Protein 7BRC (pdb70)

Radius of gyration: 29.26 Å; Cα contacts (8 Å, |Δi|>4): 1160; chains: 1; bounding box: 47×61×93 Å

B-factor: mean 34.01, std 9.2, range [18.18, 81.48]

Secondary structure (DSSP, 8-state):
--TTHHHHHHHHHHEE--TT----SSSGGGSTTEEE-TTS-EEEEE--S---E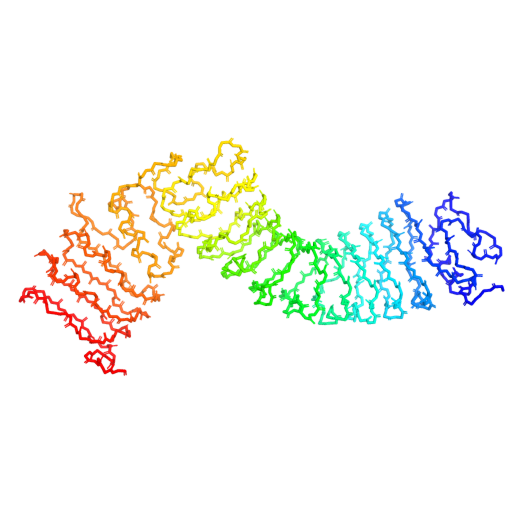E---TTGGG-TT--EEE--SSEEEEEPPP-TT-TT--EEE--SSEEEE--TTTTTT-TT--EEE--S--PPPBPPPGGGGG-TT--EEE-TTS-B-S---S--STTT-TT--EEE-TTS--EEPPPGGGTT----EEE--S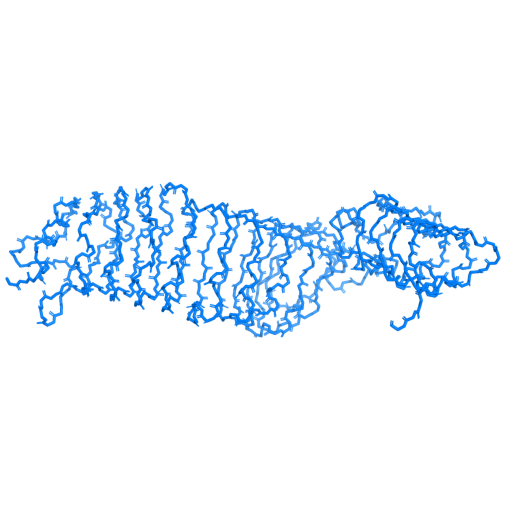SEEEE--GGGGG-TT-SEEE--SSEEEE-----TT-TT--EEE--SSEEEEEPPHHHHT-TT--EEE--SSEEEESPP---TTSEEE--TTSSEES-SSTTPPPPHHHHHHHHHHHHTT--HHHHHH--SS-TTTT-TTEEEETTEEEEEE-TTS--EE---GGGGG-TT--EEE--SSEEEEPPPGGGGG-TT--EEE--SSEE-BPPP---TT-EEE-TT-TTBT----

Nearest PDB structures (foldseek):
  7brc-assembly1_A  TM=1.002E+00  e=2.894E-73  Arabidopsis thaliana
  4hq1-assembly1_A  TM=9.918E-01  e=4.119E-46  Arabidopsis thaliana
  5xjo-assembly2_B  TM=6.820E-01  e=2.642E-16  Arabidopsis thaliana
  5iyx-assembly1_A  TM=4.604E-01  e=1.275E-14  Arabidopsis thaliana
  5xjx-assembly1_A  TM=3.377E-01  e=5.355E-17  Arabidopsis thaliana

Foldseek 3Di:
DDPCLVVVVVQVVFKPDDDPWACPDSQNCPTPQWHADPRSQTAEHAQEQPQIEGERDQCVLVSLNHAYYHNANHAYEEADHDNLSNQNHAEAHHAHYAYAAYDLLPLHNNQNHAEHAHEDYNYDEEEDHPNVLNPQNYAYYAHANVQYEEEDDQRQACVRHVRHAADHHHAHAHEEEDHLSLAQHQHAHAHHAHYEYEEEPQSQLRNQNHAEYAPAHYAYEFEDHQNLSNLNHAYAHHHAYAYEEAHDVSVLPRPNYAEYADFQYLYEFAAADHDPNHHYHYDPPRYAYQHPDHPDGADVVRVLVSLQCVQLRGDSLQSVQNHYRQNCPRRPQWHDDVRQTATRACAQVQTEGEGDLSVLVSLNYAEYHHDDYAYEEEDDLSVLNNVNHQEYAHHQYQYADEHHDHPPRHHYHHHNRVHHNPHDD

GO terms:
  GO:0005886 plasma membrane (C, HDA)
  GO:0009505 plant-type cell wall (C, HDA)
  GO:0009506 plasmodesma (C, HDA)
  GO:0009555 pollen development (P, IMP)
  GO:0005515 protein binding (F, IPI)

Organism: Arabidopsis thaliana (NCBI:txid3702)

Sequence (425 aa):
TGLDDSTMQSLKSSLNLTSDVDWSNPNPCKWQSVQCDGSNRVTKIQLKQKGIRGTLPTNLQSLSELVILELFLNRISGPIPDLSGLSRLQTLNLHDNLFTSVPKNLFSGMSSLQEMYLENNPFDPWVIPDTVKEATSLQNLTLSNCSIIGKIPDFFGSQSLPSLTNLKLSQNGLEGELPMSFAGTSIQSLFLNGQKLNGSISVLGNMTSLVEVSLQGNQFSGPIPDLSGLVSLRVFNVRENQLTGVVPQSLVSLSSLTTVNLTNNYLQGPTPLFGKSVGVDIVNNMNSFCTNVAGEACDPRVDTLVSVAESFGYPVKLAESWKGNNPCVNWVGITCSGGNITVVNMRKQDLSGTISPSLAKLTSLETINLADNKLSGHIPDELTTLSKLRLLDVSNNDFYGIPPKFRDTVTLVTEGNANMGKNGP

Solvent-accessible surface area: 18025 Å² total; per-residue (Å²): 117,26,147,2,28,86,12,0,77,36,1,75,97,28,6,104,45,43,120,86,13,83,5,85,55,125,20,1,25,141,5,87,52,5,99,26,52,87,87,50,37,2,17,75,0,53,3,89,119,69,38,1,140,17,55,9,14,116,56,0,50,61,0,36,39,0,33,29,1,26,1,29,73,1,86,0,41,16,77,4,12,54,4,37,32,0,40,110,0,80,11,1,18,1,34,36,2,52,0,57,34,17,17,198,52,3,1,22,26,0,63,33,0,61,48,0,40,0,30,59,4,72,7,87,90,22,83,2,21,80,39,0,83,71,0,62,32,0,77,34,0,11,0,14,68,0,43,0,80,24,128,9,15,72,56,1,13,58,191,28,5,84,47,5,31,36,0,67,0,11,107,18,14,0,86,12,114,14,10,157,29,0,44,55,8,59,1,74,11,0,50,0,34,36,19,108,0,59,20,63,0,65,22,0,17,86,0,69,35,0,25,51,1,9,0,54,24,14,83,0,37,14,54,7,22,94,0,69,33,0,109,50,0,113,36,0,20,0,60,58,11,66,0,0,0,58,10,26,121,26,0,24,73,19,120,32,7,64,42,0,28,0,3,58,6,54,0,2,3,45,10,13,116,14,42,214,106,21,42,72,29,32,75,89,112,85,8,4,19,7,25,66,88,49,46,74,80,11,37,100,68,4,69,11,0,10,34,4,0,96,33,12,49,22,27,34,85,3,0,78,25,6,91,31,56,67,0,41,88,136,7,70,27,19,71,34,70,80,44,72,5,8,35,1,74,5,116,139,62,102,4,62,31,60,6,8,71,22,2,12,143,9,95,17,0,72,33,0,26,1,2,40,14,131,0,31,13,96,6,12,98,83,0,40,103,1,76,88,0,122,59,0,23,0,7,69,12,68,0,99,0,99,40,11,155,31,87,140,72,18,77,59,44,30,116,46,9,89,52,38,38,126,88,64,191

Structure (mmCIF, N/CA/C/O backbone):
data_7BRC
#
_entry.id   7BRC
#
_cell.length_a   49.340
_cell.length_b   115.610
_cell.length_c   57.860
_cell.angle_alpha   90.000
_cell.angle_beta   92.349
_cell.angle_gamma   90.000
#
_symmetry.space_group_name_H-M   'P 1 21 1'
#
loop_
_entity.id
_entity.type
_entity.pdbx_description
1 polymer 'Receptor-like kinase TMK3'
2 branched 2-acetamido-2-deoxy-beta-D-glucopyranose-(1-4)-2-acetamido-2-deoxy-beta-D-glucopyranose
3 non-polymer 2-acetamido-2-deoxy-beta-D-glucopyranose
4 water water
#
loop_
_atom_site.group_PDB
_atom_site.id
_atom_site.type_symbol
_atom_site.label_atom_id
_atom_site.label_alt_id
_atom_site.label_comp_id
_atom_site.label_asym_id
_atom_site.label_entity_id
_atom_site.label_seq_id
_atom_site.pdbx_PDB_ins_code
_atom_site.Cartn_x
_atom_site.Cartn_y
_atom_site.Cartn_z
_atom_site.occupancy
_atom_site.B_iso_or_equiv
_atom_site.auth_seq_id
_atom_site.auth_comp_id
_atom_site.auth_asym_id
_atom_site.auth_atom_id
_atom_site.pdbx_PDB_model_num
ATOM 1 N N . THR A 1 2 ? -16.98386 72.27100 -48.61620 1.000 58.05712 26 THR A N 1
ATOM 2 C CA . THR A 1 2 ? -15.53106 72.43696 -48.65396 1.000 60.28182 26 THR A CA 1
ATOM 3 C C . THR A 1 2 ? -14.81989 71.86072 -47.41365 1.000 56.28508 26 THR A C 1
ATOM 4 O O . THR A 1 2 ? -13.58589 71.90140 -47.34782 1.000 54.42125 26 THR A O 1
ATOM 8 N N . GLY A 1 3 ? -15.57894 71.31562 -46.45090 1.000 45.50628 27 GLY A N 1
ATOM 9 C CA . GLY A 1 3 ? -14.97305 70.70463 -45.27643 1.000 37.04969 27 GLY A CA 1
ATOM 10 C C . GLY A 1 3 ? -15.89487 69.89029 -44.37961 1.000 37.27418 27 GLY A C 1
ATOM 11 O O . GLY A 1 3 ? -17.04033 70.27911 -44.12837 1.000 34.63497 27 GLY A O 1
ATOM 12 N N . LEU A 1 4 ? -15.39196 68.76608 -43.85643 1.000 34.85287 28 LEU A N 1
ATOM 13 C CA . LEU A 1 4 ? -16.20680 67.91314 -42.99146 1.000 34.17056 28 LEU A CA 1
ATOM 14 C C . LEU A 1 4 ? -16.52393 68.55088 -41.64559 1.000 31.53028 28 LEU A C 1
ATOM 15 O O . LEU A 1 4 ? -17.46005 68.10149 -40.97734 1.000 32.54120 28 LEU A O 1
ATOM 20 N N . ASP A 1 5 ? -15.76571 69.56629 -41.22332 1.000 28.67746 29 ASP A N 1
ATOM 21 C CA . ASP A 1 5 ? -15.99520 70.22181 -39.94212 1.000 29.00653 29 ASP A CA 1
ATOM 22 C C . ASP A 1 5 ? -16.83037 71.48509 -40.05912 1.000 28.72556 29 ASP A C 1
ATOM 23 O O . ASP A 1 5 ? -17.18460 72.06482 -39.02387 1.000 26.00938 29 ASP A O 1
ATOM 28 N N . ASP A 1 6 ? -17.13263 71.92764 -41.28625 1.000 26.74790 30 ASP A N 1
ATOM 29 C CA . ASP A 1 6 ? -17.83570 73.19058 -41.49514 1.000 27.73393 30 ASP A CA 1
ATOM 30 C C . ASP A 1 6 ? -19.10723 73.27081 -40.65609 1.000 28.93087 30 ASP A C 1
ATOM 31 O O . ASP A 1 6 ? -19.38091 74.29294 -40.01028 1.000 24.23243 30 ASP A O 1
ATOM 36 N N . SER A 1 7 ? -19.90534 72.19781 -40.65934 1.000 26.66538 31 SER A N 1
ATOM 37 C CA . SER A 1 7 ? -21.20966 72.27972 -40.00831 1.000 26.67282 31 SER A CA 1
ATOM 38 C C . SER A 1 7 ? -21.07641 72.34948 -38.49046 1.000 25.09294 31 SER A C 1
ATOM 39 O O . SER A 1 7 ? -21.87734 73.02435 -37.83562 1.000 24.35535 31 SER A O 1
ATOM 42 N N . THR A 1 8 ? -20.08428 71.66375 -37.91205 1.000 23.61121 32 THR A N 1
ATOM 43 C CA . THR A 1 8 ? -19.85536 71.77593 -36.47263 1.000 25.35601 32 THR A CA 1
ATOM 44 C C . THR A 1 8 ? -19.30966 73.15977 -36.10529 1.000 24.15437 32 THR A C 1
ATOM 45 O O . THR A 1 8 ? -19.66604 73.72000 -35.06173 1.000 22.90732 32 THR A O 1
ATOM 49 N N . MET A 1 9 ? -18.46614 73.73493 -36.97072 1.000 23.04744 33 MET A N 1
ATOM 50 C CA . MET A 1 9 ? -17.94316 75.08144 -36.74150 1.000 24.91949 33 MET A CA 1
ATOM 51 C C . MET A 1 9 ? -19.05217 76.13745 -36.76435 1.000 25.67012 33 MET A C 1
ATOM 52 O O . MET A 1 9 ? -18.99169 77.12456 -36.01668 1.000 25.44351 33 MET A O 1
ATOM 57 N N . GLN A 1 10 ? -20.07584 75.95630 -37.60885 1.000 22.93205 34 GLN A N 1
ATOM 58 C CA . GLN A 1 10 ? -21.23587 76.84417 -37.52605 1.000 25.13410 34 GLN A CA 1
ATOM 59 C C . GLN A 1 10 ? -21.91868 76.74470 -36.16435 1.000 22.10607 34 GLN A C 1
ATOM 60 O O . GLN A 1 10 ? -22.40250 77.74967 -35.63497 1.000 25.64284 34 GLN A O 1
ATOM 66 N N . SER A 1 11 ? -22.00883 75.53270 -35.60772 1.000 22.47744 35 SER A N 1
ATOM 67 C CA . SER A 1 11 ? -22.59285 75.34124 -34.27929 1.000 24.73280 35 SER A CA 1
ATOM 68 C C . SER A 1 11 ? -21.81638 76.12117 -33.22169 1.000 26.12383 35 SER A C 1
ATOM 69 O O . SER A 1 11 ? -22.40747 76.73499 -32.32442 1.000 24.57901 35 SER A O 1
ATOM 72 N N . LEU A 1 12 ? -20.48475 76.08434 -33.31102 1.000 22.76281 36 LEU A N 1
ATOM 73 C CA . LEU A 1 12 ? -19.63060 76.86249 -32.42420 1.000 21.61920 36 LEU A CA 1
ATOM 74 C C . LEU A 1 12 ? -19.83139 78.36142 -32.62049 1.000 25.44620 36 LEU A C 1
ATOM 75 O O . LEU A 1 12 ? -19.93847 79.11484 -31.64601 1.000 24.98478 36 LEU A O 1
ATOM 80 N N . LYS A 1 13 ? -19.85667 78.82489 -33.88003 1.000 22.83201 37 LYS A N 1
ATOM 81 C CA . LYS A 1 13 ? -20.05314 80.24955 -34.11233 1.000 22.25303 37 LYS A CA 1
ATOM 82 C C . LYS A 1 13 ? -21.39814 80.72338 -33.56874 1.000 26.22147 37 LYS A C 1
ATOM 83 O O . LYS A 1 13 ? -21.49916 81.84248 -33.05458 1.000 26.59819 37 LYS A O 1
ATOM 89 N N . SER A 1 14 ? -22.43046 79.88101 -33.64461 1.000 24.97877 38 SER A N 1
ATOM 90 C CA . SER A 1 14 ? -23.73802 80.26967 -33.12105 1.000 28.24516 38 SER A CA 1
ATOM 91 C C . SER A 1 14 ? -23.75304 80.27397 -31.59826 1.000 29.34474 38 SER A C 1
ATOM 92 O O . SER A 1 14 ? -24.45000 81.08903 -30.98520 1.000 31.40350 38 SER A O 1
ATOM 95 N N . SER A 1 15 ? -23.02232 79.35935 -30.96152 1.000 26.94619 39 SER A N 1
ATOM 96 C CA . SER A 1 15 ? -23.14448 79.26773 -29.50913 1.000 30.19189 39 SER A CA 1
ATOM 97 C C . SER A 1 15 ? -22.24790 80.26088 -28.76727 1.000 29.05443 39 SER A C 1
ATOM 98 O O . SER A 1 15 ? -22.48262 80.50168 -27.58043 1.000 31.55797 39 SER A O 1
ATOM 101 N N . LEU A 1 16 ? -21.26873 80.87289 -29.43401 1.000 29.47023 40 LEU A N 1
ATOM 102 C CA . LEU A 1 16 ? -20.40114 81.88541 -28.83064 1.000 32.49798 40 LEU A CA 1
ATOM 103 C C . LEU A 1 16 ? -20.82098 83.28895 -29.25266 1.000 31.23216 40 LEU A C 1
ATOM 104 O O . LEU A 1 16 ? -21.10356 83.53000 -30.42488 1.000 34.49789 40 LEU A O 1
ATOM 109 N N . ASN A 1 17 ? -20.83182 84.22231 -28.29721 1.000 32.30745 41 ASN A N 1
ATOM 110 C CA . ASN A 1 17 ? -21.06545 85.63508 -28.60440 1.000 34.24108 41 ASN A CA 1
ATOM 111 C C . ASN A 1 17 ? -19.71593 86.25119 -28.92964 1.000 35.67708 41 ASN A C 1
ATOM 112 O O . ASN A 1 17 ? -19.02388 86.78653 -28.05981 1.000 34.29333 41 ASN A O 1
ATOM 117 N N . LEU A 1 18 ? -19.32197 86.13851 -30.19175 1.000 33.01874 42 LEU A N 1
ATOM 118 C CA . LEU A 1 18 ? -17.96703 86.49785 -30.55682 1.000 34.70745 42 LEU A CA 1
ATOM 119 C C . LEU A 1 18 ? -17.74499 87.96689 -30.26109 1.000 39.56108 42 LEU A C 1
ATOM 120 O O . LEU A 1 18 ? -18.60791 88.80672 -30.53323 1.000 35.94313 42 LEU A O 1
ATOM 125 N N . THR A 1 19 ? -16.58661 88.29853 -29.69506 1.000 38.64396 43 THR A N 1
ATOM 126 C CA . THR A 1 19 ? -16.33539 89.71755 -29.71099 1.000 36.84777 43 THR A CA 1
ATOM 127 C C . THR A 1 19 ? -16.12451 90.19927 -31.10159 1.000 41.66816 43 THR A C 1
ATOM 128 O O . THR A 1 19 ? -16.05033 89.45873 -32.08481 1.000 40.28643 43 THR A O 1
ATOM 132 N N . SER A 1 20 ? -15.95277 91.48466 -31.14387 1.000 41.15287 44 SER A N 1
ATOM 133 C CA . SER A 1 20 ? -16.23058 92.04320 -32.46009 1.000 39.09687 44 SER A CA 1
ATOM 134 C C . SER A 1 20 ? -14.94211 92.04606 -33.31557 1.000 43.76778 44 SER A C 1
ATOM 135 O O . SER A 1 20 ? -15.03490 92.10581 -34.54914 1.000 39.01096 44 SER A O 1
ATOM 138 N N . ASP A 1 21 ? -13.78153 92.03256 -32.70837 1.000 40.78435 45 ASP A N 1
ATOM 139 C CA . ASP A 1 21 ? -12.53223 91.86353 -33.48541 1.000 39.29349 45 ASP A CA 1
ATOM 140 C C . ASP A 1 21 ? -12.19006 90.39816 -33.87340 1.000 38.72735 45 ASP A C 1
ATOM 141 O O . ASP A 1 21 ? -11.04597 90.10763 -34.24116 1.000 40.87273 45 ASP A O 1
ATOM 146 N N . VAL A 1 22 ? -13.16721 89.47559 -33.83812 1.000 38.83109 46 VAL A N 1
ATOM 147 C CA . VAL A 1 22 ? -12.96218 88.08183 -34.26357 1.000 36.59205 46 VAL A CA 1
ATOM 148 C C . VAL A 1 22 ? -13.82245 87.86704 -35.50821 1.000 38.37873 46 VAL A C 1
ATOM 149 O O . VAL A 1 22 ? -15.06120 87.83975 -35.42883 1.000 37.00539 46 VAL A O 1
ATOM 153 N N . ASP A 1 23 ? -13.17942 87.75638 -36.66254 1.000 33.09322 47 ASP A N 1
ATOM 154 C CA . ASP A 1 23 ? -13.88361 87.70946 -37.93791 1.000 37.52477 47 ASP A CA 1
ATOM 155 C C . ASP A 1 23 ? -14.15447 86.25731 -38.30592 1.000 32.24286 47 ASP A C 1
ATOM 156 O O . ASP A 1 23 ? -13.27670 85.57000 -38.82653 1.000 29.31785 47 ASP A O 1
ATOM 161 N N . TRP A 1 24 ? -15.38229 85.79610 -38.06239 1.000 31.32597 48 TRP A N 1
ATOM 162 C CA . TRP A 1 24 ? -15.81839 84.45816 -38.45280 1.000 30.36574 48 TRP A CA 1
ATOM 163 C C . TRP A 1 24 ? -16.89745 84.53557 -39.53955 1.000 33.32183 48 TRP A C 1
ATOM 164 O O . TRP A 1 24 ? -17.85252 83.75345 -39.56189 1.000 30.46004 48 TRP A O 1
ATOM 175 N N . SER A 1 25 ? -16.75221 85.48375 -40.46734 1.000 31.43613 49 SER A N 1
ATOM 176 C CA . SER A 1 25 ? -17.79472 85.75080 -41.45130 1.000 33.07464 49 SER A CA 1
ATOM 177 C C . SER A 1 25 ? -17.60689 84.99114 -42.75740 1.000 31.97922 49 SER A C 1
ATOM 178 O O . SER A 1 25 ? -18.55986 84.88887 -43.53276 1.000 33.92285 49 SER A O 1
ATOM 181 N N . ASN A 1 26 ? -16.41404 84.46459 -43.02459 1.000 33.04176 50 ASN A N 1
ATOM 182 C CA . ASN A 1 26 ? -16.17182 83.77292 -44.27960 1.000 28.27501 50 ASN A CA 1
ATOM 183 C C . ASN A 1 26 ? -17.10086 82.56790 -44.41857 1.000 32.80886 50 ASN A C 1
ATOM 184 O O . ASN A 1 26 ? -17.41585 81.90237 -43.42872 1.000 30.22114 50 ASN A O 1
ATOM 189 N N . PRO A 1 27 ? -17.56596 82.27084 -45.63918 1.000 37.20228 51 PRO A N 1
ATOM 190 C CA . PRO A 1 27 ? -18.33418 81.02616 -45.84826 1.000 36.26601 51 PRO A CA 1
ATOM 191 C C . PRO A 1 27 ? -17.54606 79.75937 -45.53270 1.000 34.70127 51 PRO A C 1
ATOM 192 O O . PRO A 1 27 ? -18.16117 78.72442 -45.24445 1.000 34.58264 51 PRO A O 1
ATOM 196 N N . ASN A 1 28 ? -16.20987 79.81462 -45.57248 1.000 35.33260 52 ASN A N 1
ATOM 197 C CA . ASN A 1 28 ? -15.33618 78.68544 -45.27908 1.000 34.98038 52 ASN A CA 1
ATOM 198 C C . ASN A 1 28 ? -14.75499 78.84262 -43.87433 1.000 32.50051 52 ASN A C 1
ATOM 199 O O . ASN A 1 28 ? -13.86872 79.68815 -43.67095 1.000 31.34625 52 ASN A O 1
ATOM 204 N N . PRO A 1 29 ? -15.20077 78.06029 -42.88780 1.000 33.86752 53 PRO A N 1
ATOM 205 C CA . PRO A 1 29 ? -14.64724 78.20042 -41.52682 1.000 32.06290 53 PRO A CA 1
ATOM 206 C C . PRO A 1 29 ? -13.14216 78.00380 -41.45054 1.000 32.51249 53 PRO A C 1
ATOM 207 O O . PRO A 1 29 ? -12.51327 78.52370 -40.52338 1.000 32.17957 53 PRO A O 1
ATOM 211 N N . CYS A 1 30 ? -12.53157 77.29771 -42.40402 1.000 33.97913 54 CYS A N 1
ATOM 212 C CA . CYS A 1 30 ? -11.07813 77.17779 -42.39080 1.000 35.91704 54 CYS A CA 1
ATOM 213 C C . CYS A 1 30 ? -10.36936 78.50869 -42.61871 1.000 36.98960 54 CYS A C 1
ATOM 214 O O . CYS A 1 30 ? -9.15850 78.59080 -42.39131 1.000 37.61918 54 CYS A O 1
ATOM 217 N N . LYS A 1 31 ? -11.08449 79.54674 -43.04816 1.000 34.73745 55 LYS A N 1
ATOM 218 C CA . LYS A 1 31 ? -10.51564 80.87811 -43.19716 1.000 33.73121 55 LYS A CA 1
ATOM 219 C C . LYS A 1 31 ? -10.87780 81.79387 -42.03686 1.000 32.64752 55 LYS A C 1
ATOM 220 O O . LYS A 1 31 ? -10.56670 82.98568 -42.07719 1.000 31.79579 55 LYS A O 1
ATOM 226 N N . TRP A 1 32 ? -11.52780 81.26477 -41.00475 1.000 31.03835 56 TRP A N 1
ATOM 227 C CA . TRP A 1 32 ? -11.92236 82.09193 -39.87600 1.000 26.17490 56 TRP A CA 1
ATOM 228 C C . TRP A 1 32 ? -10.70962 82.52776 -39.06994 1.000 30.43453 56 TRP A C 1
ATOM 229 O O . TRP A 1 32 ? -9.69979 81.82680 -38.98921 1.000 28.02696 56 TRP A O 1
ATOM 240 N N . GLN A 1 33 ? -10.82646 83.70447 -38.46490 1.000 29.74016 57 GLN A N 1
ATOM 241 C CA . GLN A 1 33 ? -9.75702 84.23921 -37.64104 1.000 30.56023 57 GLN A CA 1
ATOM 242 C C . GLN A 1 33 ? -9.52626 83.34751 -36.42301 1.000 30.85613 57 GLN A C 1
ATOM 243 O O . GLN A 1 33 ? -10.47863 82.94192 -35.75049 1.000 29.88385 57 GLN A O 1
ATOM 249 N N . SER A 1 34 ? -8.25346 83.04056 -36.15212 1.000 29.60696 58 SER A N 1
ATOM 250 C CA . SER A 1 34 ? -7.79992 82.25161 -35.00466 1.000 31.57694 58 SER A CA 1
ATOM 251 C C . SER A 1 34 ? -8.24528 80.79443 -35.07075 1.000 31.84702 58 SER A C 1
ATOM 252 O O . SER A 1 34 ? -8.21014 80.08415 -34.05361 1.000 30.38363 58 SER A O 1
ATOM 255 N N . VAL A 1 35 ? -8.66265 80.34045 -36.24727 1.000 31.13721 59 VAL A N 1
ATOM 256 C CA . VAL A 1 35 ? -8.94646 78.94068 -36.52690 1.000 26.01780 59 VAL A CA 1
ATOM 257 C C . VAL A 1 35 ? -7.90996 78.46046 -37.52658 1.000 29.87158 59 VAL A C 1
ATOM 258 O O . VAL A 1 35 ? -7.62160 79.15545 -38.50793 1.000 33.12277 59 VAL A O 1
ATOM 262 N N . GLN A 1 36 ? -7.36988 77.26953 -37.30570 1.000 28.51034 60 GLN A N 1
ATOM 263 C CA . GLN A 1 36 ? -6.42292 76.68248 -38.24542 1.000 30.32679 60 GLN A CA 1
ATOM 264 C C . GLN A 1 36 ? -6.93166 75.33667 -38.72780 1.000 27.69712 60 GLN A C 1
ATOM 265 O O . GLN A 1 36 ? -7.49606 74.56125 -37.95111 1.000 27.55087 60 GLN A O 1
ATOM 271 N N . CYS A 1 37 ? -6.71678 75.05675 -40.01185 1.000 31.97441 61 CYS A N 1
ATOM 272 C CA . CYS A 1 37 ? -7.05255 73.76725 -40.59119 1.000 34.12855 61 CYS A CA 1
ATOM 273 C C . CYS A 1 37 ? -5.79818 73.08531 -41.12670 1.000 34.79074 61 CYS A C 1
ATOM 274 O O . CYS A 1 37 ? -4.78384 73.73266 -41.39455 1.000 36.25334 61 CYS A O 1
ATOM 277 N N . ASP A 1 38 ? -5.86601 71.75981 -41.26144 1.000 34.37568 62 ASP A N 1
ATOM 278 C CA . ASP A 1 38 ? -4.78623 71.02832 -41.90675 1.000 40.17676 62 ASP A CA 1
ATOM 279 C C . ASP A 1 38 ? -5.01285 70.97143 -43.42093 1.000 41.30258 62 ASP A C 1
ATOM 280 O O . ASP A 1 38 ? -6.00375 71.48389 -43.95479 1.000 41.13112 62 ASP A O 1
ATOM 285 N N . GLY A 1 39 ? -4.08324 70.31605 -44.12028 1.000 44.06887 63 GLY A N 1
ATOM 286 C CA . GLY A 1 39 ? -4.14965 70.19987 -45.56846 1.000 43.51295 63 GLY A CA 1
ATOM 287 C C . GLY A 1 39 ? -5.44375 69.61462 -46.09855 1.000 46.07396 63 GLY A C 1
ATOM 288 O O . GLY A 1 39 ? -5.81352 69.89619 -47.24491 1.000 49.92786 63 GLY A O 1
ATOM 289 N N . SER A 1 40 ? -6.14497 68.80877 -45.30009 1.000 44.83955 64 SER A N 1
ATOM 290 C CA . SER A 1 40 ? -7.40773 68.21200 -45.71962 1.000 43.43463 64 SER A CA 1
ATOM 291 C C . SER A 1 40 ? -8.61892 69.03644 -45.30113 1.000 39.58967 64 SER A C 1
ATOM 292 O O . SER A 1 40 ? -9.74326 68.51529 -45.30684 1.000 40.91435 64 SER A O 1
ATOM 295 N N . ASN A 1 41 ? -8.41358 70.30200 -44.92470 1.000 42.16613 65 ASN A N 1
ATOM 296 C CA . ASN A 1 41 ? -9.49461 71.18842 -44.48070 1.000 40.91777 65 ASN A CA 1
ATOM 297 C C . ASN A 1 41 ? -10.19600 70.68054 -43.21678 1.000 36.70102 65 ASN A C 1
ATOM 298 O O . ASN A 1 41 ? -11.39099 70.92233 -43.02586 1.000 37.37597 65 ASN A O 1
ATOM 303 N N . ARG A 1 42 ? -9.49256 69.96649 -42.33957 1.000 36.19661 66 ARG A N 1
ATOM 304 C CA . ARG A 1 42 ? -10.03889 69.62536 -41.02794 1.000 34.14526 66 ARG A CA 1
ATOM 305 C C . ARG A 1 42 ? -9.49656 70.60099 -39.99187 1.000 32.54511 66 ARG A C 1
ATOM 306 O O . ARG A 1 42 ? -8.32578 70.98715 -40.04262 1.000 31.47080 66 ARG A O 1
ATOM 314 N N . VAL A 1 43 ? -10.35953 71.00502 -39.05936 1.000 29.41835 67 VAL A N 1
ATOM 315 C CA . VAL A 1 43 ? -9.97332 71.98379 -38.04583 1.000 26.54979 67 VAL A CA 1
ATOM 316 C C . VAL A 1 43 ? -9.02277 71.34760 -37.04136 1.000 25.00800 67 VAL A C 1
ATOM 317 O O . VAL A 1 43 ? -9.33363 70.31556 -36.43124 1.000 26.24957 67 VAL A O 1
ATOM 321 N N . THR A 1 44 ? -7.87593 71.98606 -36.83719 1.000 25.55333 68 THR A N 1
ATOM 322 C CA . THR A 1 44 ? -6.84082 71.50423 -35.93400 1.000 25.85892 68 THR A CA 1
ATOM 323 C C . THR A 1 44 ? -6.56754 72.41885 -34.74862 1.000 23.14979 68 THR A C 1
ATOM 324 O O . THR A 1 44 ? -6.10206 71.92611 -33.71734 1.000 22.87729 68 THR A O 1
ATOM 328 N N . LYS A 1 45 ? -6.83705 73.72492 -34.86235 1.000 20.81016 69 LYS A N 1
ATOM 329 C CA . LYS A 1 45 ? -6.62377 74.66106 -33.76322 1.000 23.69648 69 LYS A CA 1
ATOM 330 C C . LYS A 1 45 ? -7.75067 75.68171 -33.69682 1.000 21.88998 69 LYS A C 1
ATOM 331 O O . LYS A 1 45 ? -8.18238 76.21512 -34.72108 1.000 25.41500 69 LYS A O 1
ATOM 337 N N . ILE A 1 46 ? -8.19423 75.97689 -32.47940 1.000 23.95439 70 ILE A N 1
ATOM 338 C CA . ILE A 1 46 ? -9.09726 77.08838 -32.19885 1.000 22.22426 70 ILE A CA 1
ATOM 339 C C . ILE A 1 46 ? -8.54827 77.79778 -30.97002 1.000 24.09645 70 ILE A C 1
ATOM 340 O O . ILE A 1 46 ? -8.41526 77.17736 -29.91065 1.000 24.06162 70 ILE A O 1
ATOM 345 N N . GLN A 1 47 ? -8.21879 79.09074 -31.10851 1.000 23.37024 71 GLN A N 1
ATOM 346 C CA . GLN A 1 47 ? -7.45039 79.83103 -30.10054 1.000 25.53429 71 GLN A CA 1
ATOM 347 C C . GLN A 1 47 ? -8.05922 81.22441 -29.92070 1.000 29.50438 71 GLN A C 1
ATOM 348 O O . GLN A 1 47 ? -7.66300 82.17780 -30.59472 1.000 33.61292 71 GLN A O 1
ATOM 354 N N . LEU A 1 48 ? -9.00382 81.33692 -28.99051 1.000 27.94652 72 LEU A N 1
ATOM 355 C CA . LEU A 1 48 ? -9.66383 82.59297 -28.64920 1.000 30.20646 72 LEU A CA 1
ATOM 356 C C . LEU A 1 48 ? -9.24535 82.92542 -27.21444 1.000 31.32507 72 LEU A C 1
ATOM 357 O O . LEU A 1 48 ? -9.90871 82.54323 -26.24563 1.000 31.75270 72 LEU A O 1
ATOM 362 N N . LYS A 1 49 ? -8.11972 83.62485 -27.08090 1.000 30.22887 73 LYS A N 1
ATOM 363 C CA . LYS A 1 49 ? -7.47953 83.83438 -25.78610 1.000 34.01815 73 LYS A CA 1
ATOM 364 C C . LYS A 1 49 ? -7.82312 85.21106 -25.23490 1.000 29.53902 73 LYS A C 1
ATOM 365 O O . LYS A 1 49 ? -7.64269 86.21559 -25.92149 1.000 30.49518 73 LYS A O 1
ATOM 371 N N . GLN A 1 50 ? -8.30495 85.25022 -23.99272 1.000 30.29186 74 GLN A N 1
ATOM 372 C CA . GLN A 1 50 ? -8.47961 86.49953 -23.23871 1.000 34.25309 74 GLN A CA 1
ATOM 373 C C . GLN A 1 50 ? -9.33912 87.51310 -23.98023 1.000 34.26676 74 GLN A C 1
ATOM 374 O O . GLN A 1 50 ? -9.02154 88.70249 -24.00065 1.000 34.77383 74 GLN A O 1
ATOM 380 N N . LYS A 1 51 ? -10.42620 87.05681 -24.59652 1.000 32.79764 75 LYS A N 1
ATOM 381 C CA . LYS A 1 51 ? -11.31032 87.96175 -25.31309 1.000 33.86385 75 LYS A CA 1
ATOM 382 C C . LYS A 1 51 ? -12.54899 88.32573 -24.50985 1.000 35.23471 75 LYS A C 1
ATOM 383 O O . LYS A 1 51 ? -13.33471 89.16243 -24.96386 1.000 36.63045 75 LYS A O 1
ATOM 389 N N . GLY A 1 52 ? -12.74003 87.73007 -23.33254 1.000 34.71127 76 GLY A N 1
ATOM 390 C CA . GLY A 1 52 ? -13.95045 87.95601 -22.56069 1.000 31.31209 76 GLY A CA 1
ATOM 391 C C . GLY A 1 52 ? -15.23013 87.47507 -23.21885 1.000 33.31167 76 GLY A C 1
ATOM 392 O O . GLY A 1 52 ? -16.31683 87.94850 -22.86426 1.000 28.32343 76 GLY A O 1
ATOM 393 N N . ILE A 1 53 ? -15.13565 86.51856 -24.14751 1.000 29.84844 77 ILE A N 1
ATOM 394 C CA . ILE A 1 53 ? -16.29416 86.08657 -24.92557 1.000 30.50658 77 ILE A CA 1
ATOM 395 C C . ILE A 1 53 ? -17.28266 85.34272 -24.03811 1.000 30.60824 77 ILE A C 1
ATOM 396 O O . ILE A 1 53 ? -16.91480 84.40583 -23.31983 1.000 28.92554 77 ILE A O 1
ATOM 401 N N . ARG A 1 54 ? -18.55461 85.73845 -24.10685 1.000 29.20585 78 ARG A N 1
ATOM 402 C CA . ARG A 1 54 ? -19.62205 84.98984 -23.46362 1.000 29.98357 78 ARG A CA 1
ATOM 403 C C . ARG A 1 54 ? -20.24668 83.98982 -24.44236 1.000 32.24014 78 ARG A C 1
ATOM 404 O O . ARG A 1 54 ? -20.00881 84.02660 -25.64947 1.000 32.05904 78 ARG A O 1
ATOM 412 N N . GLY A 1 55 ? -21.05751 83.07831 -23.89905 1.000 30.95168 79 GLY A N 1
ATOM 413 C CA . GLY A 1 55 ? -21.74092 82.06198 -24.66661 1.000 30.88855 79 GLY A CA 1
ATOM 414 C C . GLY A 1 55 ? -21.52883 80.70381 -24.04198 1.000 29.51320 79 GLY A C 1
ATOM 415 O O . GLY A 1 55 ? -21.25326 80.58494 -22.84412 1.000 30.46211 79 GLY A O 1
ATOM 416 N N . THR A 1 56 ? -21.65279 79.66450 -24.86461 1.000 27.79025 80 THR A N 1
ATOM 417 C CA . THR A 1 56 ? -21.51332 78.28817 -24.41403 1.000 28.31262 80 THR A CA 1
ATOM 418 C C . THR A 1 56 ? -20.74084 77.51570 -25.46493 1.000 25.19795 80 THR A C 1
ATOM 419 O O . THR A 1 56 ? -20.48054 78.01072 -26.56474 1.000 25.10445 80 THR A O 1
ATOM 423 N N . LEU A 1 57 ? -20.40141 76.30645 -25.12742 1.000 26.06568 81 LEU A N 1
ATOM 424 C CA . LEU A 1 57 ? -19.82299 75.33710 -26.05445 1.000 28.78515 81 LEU A CA 1
ATOM 425 C C . LEU A 1 57 ? -20.91589 74.44465 -26.61337 1.000 30.72265 81 LEU A C 1
ATOM 426 O O . LEU A 1 57 ? -21.73954 73.93124 -25.83663 1.000 26.97302 81 LEU A O 1
ATOM 431 N N . PRO A 1 58 ? -20.94859 74.20502 -27.92390 1.000 29.77659 82 PRO A N 1
ATOM 432 C CA . PRO A 1 58 ? -21.97646 73.32006 -28.47247 1.000 30.03708 82 PRO A CA 1
ATOM 433 C C . PRO A 1 58 ? -21.71313 71.88731 -28.05037 1.000 29.30783 82 PRO A C 1
ATOM 434 O O . PRO A 1 58 ? -20.56881 71.45489 -27.88908 1.000 26.47576 82 PRO A O 1
ATOM 438 N N . THR A 1 59 ? -22.79770 71.14343 -27.87261 1.000 27.24779 83 THR A N 1
ATOM 439 C CA . THR A 1 59 ? -22.68556 69.75648 -27.44518 1.000 25.52454 83 THR A CA 1
ATOM 440 C C . THR A 1 59 ? -22.09304 68.83583 -28.51493 1.000 25.66391 83 THR A C 1
ATOM 441 O O . THR A 1 59 ? -21.67338 67.72240 -28.18243 1.000 29.42252 83 THR A O 1
ATOM 445 N N . ASN A 1 60 ? -22.01372 69.26170 -29.77632 1.000 25.83082 84 ASN A N 1
ATOM 446 C CA . ASN A 1 60 ? -21.35310 68.47080 -30.81037 1.000 27.25269 84 ASN A CA 1
ATOM 447 C C . ASN A 1 60 ? -19.88670 68.87883 -31.03520 1.000 27.70493 84 ASN A C 1
ATOM 448 O O . ASN A 1 60 ? -19.30892 68.52888 -32.06651 1.000 26.70449 84 ASN A O 1
ATOM 453 N N . LEU A 1 61 ? -19.27601 69.59953 -30.09026 1.000 24.39120 85 LEU A N 1
ATOM 454 C CA . LEU A 1 61 ? -17.86901 69.99325 -30.22194 1.000 26.12508 85 LEU A CA 1
ATOM 455 C C . LEU A 1 61 ? -16.94581 68.80283 -30.51668 1.000 27.08385 85 LEU A C 1
ATOM 456 O O . LEU A 1 61 ? -16.03000 68.91243 -31.34179 1.000 25.29739 85 LEU A O 1
ATOM 461 N N . GLN A 1 62 ? -17.18364 67.64686 -29.87906 1.000 24.71075 86 GLN A N 1
ATOM 462 C CA . GLN A 1 62 ? -16.28742 66.50001 -30.06629 1.000 25.78657 86 GLN A CA 1
ATOM 463 C C . GLN A 1 62 ? -16.30736 65.92473 -31.48232 1.000 30.58669 86 GLN A C 1
ATOM 464 O O . GLN A 1 62 ? -15.46926 65.06612 -31.78875 1.000 26.54468 86 GLN A O 1
ATOM 470 N N . SER A 1 63 ? -17.21684 66.38325 -32.35004 1.000 26.18007 87 SER A N 1
ATOM 471 C CA . SER A 1 63 ? -17.18348 66.00526 -33.75864 1.000 24.04256 87 SER A CA 1
ATOM 472 C C . SER A 1 63 ? -15.93612 66.51343 -34.47955 1.000 30.29875 87 SER A C 1
ATOM 473 O O . SER A 1 63 ? -15.63373 66.03494 -35.57990 1.000 23.16368 87 SER A O 1
ATOM 476 N N . LEU A 1 64 ? -15.22298 67.49131 -33.91394 1.000 26.25038 88 LEU A N 1
ATOM 477 C CA . LEU A 1 64 ? -14.00454 68.00514 -34.54059 1.000 25.95886 88 LEU A CA 1
ATOM 478 C C . LEU A 1 64 ? -12.86478 67.02165 -34.27282 1.000 26.47219 88 LEU A C 1
ATOM 479 O O . LEU A 1 64 ? -11.93496 67.28070 -33.50602 1.000 27.98178 88 LEU A O 1
ATOM 484 N N . SER A 1 65 ? -12.94878 65.85863 -34.92525 1.000 27.03111 89 SER A N 1
ATOM 485 C CA . SER A 1 65 ? -12.11071 64.72952 -34.51601 1.000 30.85190 89 SER A CA 1
ATOM 486 C C . SER A 1 65 ? -10.61834 64.95656 -34.75530 1.000 29.65716 89 SER A C 1
ATOM 487 O O . SER A 1 65 ? -9.80413 64.18130 -34.24382 1.000 29.00227 89 SER A O 1
ATOM 490 N N . GLU A 1 66 ? -10.24362 65.97881 -35.51707 1.000 26.88875 90 GLU A N 1
ATOM 491 C CA . GLU A 1 66 ? -8.84943 66.29508 -35.80541 1.000 29.76104 90 GLU A CA 1
ATOM 492 C C . GLU A 1 66 ? -8.31932 67.45258 -34.96230 1.000 26.58136 90 GLU A C 1
ATOM 493 O O . GLU A 1 66 ? -7.18487 67.88859 -35.17333 1.000 26.16898 90 GLU A O 1
ATOM 499 N N . LEU A 1 67 ? -9.11753 67.96362 -34.02677 1.000 23.83452 91 LEU A N 1
ATOM 500 C CA . LEU A 1 67 ? -8.71482 69.12233 -33.23507 1.000 22.69397 91 LEU A CA 1
ATOM 501 C C . LEU A 1 67 ? -7.50005 68.77964 -32.38002 1.000 24.51442 91 LEU A C 1
ATOM 502 O O . LEU A 1 67 ? -7.49213 67.76863 -31.67049 1.000 22.67082 91 LEU A O 1
ATOM 507 N N . VAL A 1 68 ? -6.46293 69.61040 -32.46594 1.000 20.95371 92 VAL A N 1
ATOM 508 C CA . VAL A 1 68 ? -5.23294 69.40173 -31.72024 1.000 20.82609 92 VAL A CA 1
ATOM 509 C C . VAL A 1 68 ? -5.08032 70.41159 -30.58172 1.000 21.42150 92 VAL A C 1
ATOM 510 O O . VAL A 1 68 ? -4.62505 70.05808 -29.48880 1.000 21.08739 92 VAL A O 1
ATOM 514 N N . ILE A 1 69 ? -5.42263 71.67636 -30.83091 1.000 21.74520 93 ILE A N 1
ATOM 515 C CA . ILE A 1 69 ? -5.26353 72.76871 -29.87773 1.000 22.25278 93 ILE A CA 1
ATOM 516 C C . ILE A 1 69 ? -6.61130 73.43806 -29.66362 1.000 23.62901 93 ILE A C 1
ATOM 517 O O . ILE A 1 69 ? -7.21635 73.93298 -30.62188 1.000 22.21507 93 ILE A O 1
ATOM 522 N N . LEU A 1 70 ? -7.04420 73.51593 -28.40417 1.000 23.47844 94 LEU A N 1
ATOM 523 C CA . LEU A 1 70 ? -8.24757 74.25455 -28.03769 1.000 22.91837 94 LEU A CA 1
ATOM 524 C C . LEU A 1 70 ? -7.91100 75.15636 -26.85502 1.000 24.07851 94 LEU A C 1
ATOM 525 O O . LEU A 1 70 ? -7.75318 74.68043 -25.72587 1.000 22.19087 94 LEU A O 1
ATOM 530 N N . GLU A 1 71 ? -7.80074 76.45447 -27.11832 1.000 26.31357 95 GLU A N 1
ATOM 531 C CA . GLU A 1 71 ? -7.44268 77.45550 -26.11985 1.000 28.37112 95 GLU A CA 1
ATOM 532 C C . GLU A 1 71 ? -8.52994 78.51942 -26.08810 1.000 26.37061 95 GLU A C 1
ATOM 533 O O . GLU A 1 71 ? -8.69200 79.27253 -27.05351 1.000 28.47596 95 GLU A O 1
ATOM 539 N N . LEU A 1 72 ? -9.27260 78.57515 -24.98173 1.000 25.17200 96 LEU A N 1
ATOM 540 C CA . LEU A 1 72 ? -10.36125 79.52637 -24.80963 1.000 25.62791 96 LEU A CA 1
ATOM 541 C C . LEU A 1 72 ? -10.29237 80.17942 -23.43566 1.000 26.58360 96 LEU A C 1
ATOM 542 O O . LEU A 1 72 ? -11.31733 80.62472 -22.90565 1.000 24.85541 96 LEU A O 1
ATOM 547 N N . PHE A 1 73 ? -9.09777 80.23077 -22.84348 1.000 22.52380 97 PHE A N 1
ATOM 548 C CA . PHE A 1 73 ? -8.97191 80.68326 -21.46651 1.000 24.84894 97 PHE A CA 1
ATOM 549 C C . PHE A 1 73 ? -9.19632 82.19197 -21.36611 1.000 27.22975 97 PHE A C 1
ATOM 550 O O . PHE A 1 73 ? -8.99462 82.94847 -22.32568 1.000 26.89873 97 PHE A O 1
ATOM 558 N N . LEU A 1 74 ? -9.64518 82.61724 -20.18785 1.000 24.93473 98 LEU A N 1
ATOM 559 C CA . LEU A 1 74 ? -9.87598 84.02776 -19.88881 1.000 24.95542 98 LEU A CA 1
ATOM 560 C C . LEU A 1 74 ? -10.95528 84.61880 -20.79167 1.000 28.61123 98 LEU A C 1
ATOM 561 O O . LEU A 1 74 ? -10.83748 85.74311 -21.28103 1.000 29.87321 98 LEU A O 1
ATOM 566 N N . ASN A 1 75 ? -12.01237 83.84445 -21.03360 1.000 29.72205 99 ASN A N 1
ATOM 567 C CA . ASN A 1 75 ? -13.23825 84.38775 -21.58788 1.000 32.56364 99 ASN A CA 1
ATOM 568 C C . ASN A 1 75 ? -14.31620 84.32483 -20.50292 1.000 33.48925 99 ASN A C 1
ATOM 569 O O . ASN A 1 75 ? -14.00640 84.19408 -19.31078 1.000 31.02178 99 ASN A O 1
ATOM 574 N N . ARG A 1 76 ? -15.57685 84.40089 -20.91056 1.000 30.03752 100 ARG A N 1
ATOM 575 C CA . ARG A 1 76 ? -16.68429 84.26901 -19.97418 1.000 33.57333 100 ARG A CA 1
ATOM 576 C C . ARG A 1 76 ? -17.64724 83.20697 -20.46428 1.000 33.79313 100 ARG A C 1
ATOM 577 O O . ARG A 1 76 ? -18.87318 83.38599 -20.44875 1.000 32.77510 100 ARG A O 1
ATOM 585 N N . ILE A 1 77 ? -17.10510 82.08793 -20.92960 1.000 29.78293 101 ILE A N 1
ATOM 586 C CA . ILE A 1 77 ? -17.93672 81.03870 -21.50329 1.000 31.54620 101 ILE A CA 1
ATOM 587 C C . ILE A 1 77 ? -18.57406 80.25696 -20.36817 1.000 29.77079 101 ILE A C 1
ATOM 588 O O . ILE A 1 77 ? -17.89287 79.83768 -19.42614 1.000 27.24997 101 ILE A O 1
ATOM 593 N N . SER A 1 78 ? -19.87848 80.04435 -20.45978 1.000 33.00629 102 SER A N 1
ATOM 594 C CA . SER A 1 78 ? -20.62674 79.42866 -19.37306 1.000 30.17859 102 SER A CA 1
ATOM 595 C C . SER A 1 78 ? -21.19248 78.07528 -19.80613 1.000 31.17543 102 SER A C 1
ATOM 596 O O . SER A 1 78 ? -20.93729 77.58435 -20.90935 1.000 28.43703 102 SER A O 1
ATOM 599 N N . GLY A 1 79 ? -21.97929 77.47549 -18.91288 1.000 30.88320 103 GLY A N 1
ATOM 600 C CA . GLY A 1 79 ? -22.62296 76.21641 -19.18070 1.000 28.86560 103 GLY A CA 1
ATOM 601 C C . GLY A 1 79 ? -21.70713 75.04007 -18.92989 1.000 31.50557 103 GLY A C 1
ATOM 602 O O . GLY A 1 79 ? -20.61249 75.17141 -18.37823 1.000 31.41165 103 GLY A O 1
ATOM 603 N N . PRO A 1 80 ? -22.14693 73.85966 -19.34003 1.000 26.67191 104 PRO A N 1
ATOM 604 C CA . PRO A 1 80 ? -21.33664 72.66139 -19.14802 1.000 29.78439 104 PRO A CA 1
ATOM 605 C C . PRO A 1 80 ? -20.25867 72.52145 -20.20819 1.000 33.82236 104 PRO A C 1
ATOM 606 O O . PRO A 1 80 ? -20.41111 72.94637 -21.35918 1.000 27.82292 104 PRO A O 1
ATOM 610 N N . ILE A 1 81 ? -19.13891 71.94594 -19.78381 1.000 29.06370 105 ILE A N 1
ATOM 611 C CA . ILE A 1 81 ? -18.17823 71.43706 -20.76162 1.000 29.38366 105 ILE A CA 1
ATOM 612 C C . ILE A 1 81 ? -18.74311 70.15472 -21.35638 1.000 28.56573 105 ILE A C 1
ATOM 613 O O . ILE A 1 81 ? -19.09540 69.23204 -20.59840 1.000 29.31263 105 ILE A O 1
ATOM 618 N N . PRO A 1 82 ? -18.85316 70.03539 -22.67533 1.000 28.11431 106 PRO A N 1
ATOM 619 C CA . PRO A 1 82 ? -19.49295 68.85073 -23.25891 1.000 31.99473 106 PRO A CA 1
ATOM 620 C C . PRO A 1 82 ? -18.57029 67.63631 -23.23260 1.000 28.87533 106 PRO A C 1
ATOM 621 O O . PRO A 1 82 ? -17.38908 67.71394 -22.89669 1.000 29.24390 106 PRO A O 1
ATOM 625 N N . ASP A 1 83 ? -19.15453 66.49461 -23.58092 1.000 27.66131 107 ASP A N 1
ATOM 626 C CA . ASP A 1 83 ? -18.39909 65.26740 -23.81426 1.000 32.56285 107 ASP A CA 1
ATOM 627 C C . ASP A 1 83 ? -17.25430 65.51490 -24.80050 1.000 31.81282 107 ASP A C 1
ATOM 628 O O . ASP A 1 83 ? -17.46745 65.99830 -25.91967 1.000 29.46419 107 ASP A O 1
ATOM 633 N N . LEU A 1 84 ? -16.03424 65.17550 -24.37781 1.000 30.65887 108 LEU A N 1
ATOM 634 C CA . LEU A 1 84 ? -14.82765 65.41003 -25.16569 1.000 29.52143 108 LEU A CA 1
ATOM 635 C C . LEU A 1 84 ? -14.14805 64.11837 -25.61370 1.000 29.70647 108 LEU A C 1
ATOM 636 O O . LEU A 1 84 ? -13.02761 64.16453 -26.14231 1.000 29.83039 108 LEU A O 1
ATOM 641 N N . SER A 1 85 ? -14.79136 62.96561 -25.42050 1.000 28.77246 109 SER A N 1
ATOM 642 C CA . SER A 1 85 ? -14.10877 61.69466 -25.66126 1.000 28.91191 109 SER A CA 1
ATOM 643 C C . SER A 1 85 ? -13.82947 61.43314 -27.14129 1.000 34.16832 109 SER A C 1
ATOM 644 O O . SER A 1 85 ? -12.95186 60.61898 -27.45385 1.000 35.74221 109 SER A O 1
ATOM 647 N N . GLY A 1 86 ? -14.52966 62.10718 -28.05572 1.000 28.91998 110 GLY A N 1
ATOM 648 C CA . GLY A 1 86 ? -14.19719 62.00381 -29.47061 1.000 29.59421 110 GLY A CA 1
ATOM 649 C C . GLY A 1 86 ? -12.93123 62.74615 -29.88692 1.000 31.53467 110 GLY A C 1
ATOM 650 O O . GLY A 1 86 ? -12.47042 62.56559 -31.02045 1.000 29.36551 110 GLY A O 1
ATOM 651 N N . LEU A 1 87 ? -12.35993 63.56220 -29.00517 1.000 25.56543 111 LEU A N 1
ATOM 652 C CA . LEU A 1 87 ? -11.20043 64.38751 -29.35019 1.000 28.25851 111 LEU A CA 1
ATOM 653 C C . LEU A 1 87 ? -9.91533 63.60262 -29.07166 1.000 26.12516 111 LEU A C 1
ATOM 654 O O . LEU A 1 87 ? -9.11509 63.92361 -28.18822 1.000 23.26062 111 LEU A O 1
ATOM 659 N N . SER A 1 88 ? -9.73259 62.53608 -29.85244 1.000 24.75537 112 SER A N 1
ATOM 660 C CA . SER A 1 88 ? -8.62113 61.62929 -29.59719 1.000 28.66988 112 SER A CA 1
ATOM 661 C C . SER A 1 88 ? -7.29016 62.16351 -30.10444 1.000 25.83079 112 SER A C 1
ATOM 662 O O . SER A 1 88 ? -6.25046 61.56535 -29.81233 1.000 24.36832 112 SER A O 1
ATOM 665 N N . ARG A 1 89 ? -7.28608 63.26341 -30.85562 1.000 26.16626 113 ARG A N 1
ATOM 666 C CA . ARG A 1 89 ? -6.04140 63.87141 -31.29966 1.000 25.60818 113 AR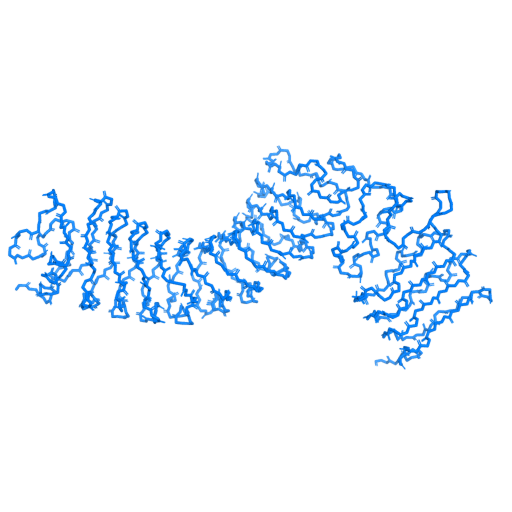G A CA 1
ATOM 667 C C . ARG A 1 89 ? -5.71777 65.15346 -30.53942 1.000 25.33524 113 ARG A C 1
ATOM 668 O O . ARG A 1 89 ? -4.66232 65.74554 -30.77519 1.000 25.21894 113 ARG A O 1
ATOM 676 N N . LEU A 1 90 ? -6.56934 65.56038 -29.59756 1.000 20.91882 114 LEU A N 1
ATOM 677 C CA . LEU A 1 90 ? -6.35758 66.78773 -28.83258 1.000 20.60220 114 LEU A CA 1
ATOM 678 C C . LEU A 1 90 ? -5.11693 66.66577 -27.95460 1.000 23.76845 114 LEU A C 1
ATOM 679 O O . LEU A 1 90 ? -5.01790 65.74643 -27.13492 1.000 22.23291 114 LEU A O 1
ATOM 684 N N . GLN A 1 91 ? -4.18032 67.59657 -28.12710 1.000 21.30790 115 GLN A N 1
ATOM 685 C CA . GLN A 1 91 ? -2.94370 67.65088 -27.34986 1.000 23.10355 115 GLN A CA 1
ATOM 686 C C . GLN A 1 91 ? -2.99440 68.66051 -26.20840 1.000 22.19096 115 GLN A C 1
ATOM 687 O O . GLN A 1 91 ? -2.41165 68.41656 -25.13932 1.000 25.41973 115 GLN A O 1
ATOM 693 N N . THR A 1 92 ? -3.68914 69.77810 -26.40965 1.000 24.74136 116 THR A N 1
ATOM 694 C CA . THR A 1 92 ? -3.77954 70.85772 -25.43638 1.000 28.38439 116 THR A CA 1
ATOM 695 C C . THR A 1 92 ? -5.23543 71.26554 -25.27301 1.000 24.50588 116 THR A C 1
ATOM 696 O O . THR A 1 92 ? -5.91895 71.53523 -26.26267 1.000 24.09376 116 THR A O 1
ATOM 700 N N . LEU A 1 93 ? -5.70184 71.30971 -24.02292 1.000 26.14994 117 LEU A N 1
ATOM 701 C CA . LEU A 1 93 ? -7.02927 71.80903 -23.67654 1.000 23.79403 117 LEU A CA 1
ATOM 702 C C . LEU A 1 93 ? -6.84597 72.84355 -22.57441 1.000 22.79484 117 LEU A C 1
ATOM 703 O O . LEU A 1 93 ? -6.49524 72.48913 -21.44756 1.000 25.97810 117 LEU A O 1
ATOM 708 N N . ASN A 1 94 ? -7.07344 74.11706 -22.89490 1.000 24.28983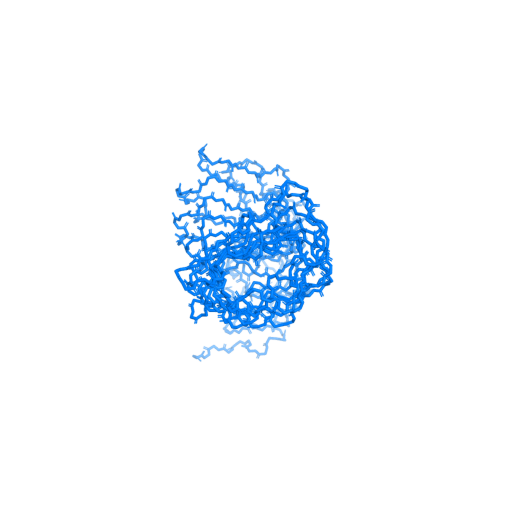 118 ASN A N 1
ATOM 709 C CA . ASN A 1 94 ? -6.83983 75.21850 -21.96507 1.000 23.11017 118 ASN A CA 1
ATOM 710 C C . ASN A 1 94 ? -8.11750 76.05063 -21.85064 1.000 24.81226 118 ASN A C 1
ATOM 711 O O . ASN A 1 94 ? -8.39538 76.89676 -22.70680 1.000 24.76071 118 ASN A O 1
ATOM 716 N N . LEU A 1 95 ? -8.89085 75.80964 -20.78610 1.000 24.78365 119 LEU A N 1
ATOM 717 C CA . LEU A 1 95 ? -10.16468 76.48722 -20.56675 1.000 24.46264 119 LEU A CA 1
ATOM 718 C C . LEU A 1 95 ? -10.17817 77.28068 -19.26774 1.000 26.90688 119 LEU A C 1
ATOM 719 O O . LEU A 1 95 ? -11.25610 77.56721 -18.73990 1.000 25.29161 119 LEU A O 1
ATOM 724 N N . HIS A 1 96 ? -9.01190 77.64178 -18.73519 1.000 26.14704 120 HIS A N 1
ATOM 725 C CA . HIS A 1 96 ? -8.99331 78.18782 -17.38543 1.000 29.15479 120 HIS A CA 1
ATOM 726 C C . HIS A 1 96 ? -9.58955 79.59463 -17.36577 1.000 30.42025 120 HIS A C 1
ATOM 727 O O . HIS A 1 96 ? -9.55977 80.32652 -18.36203 1.000 27.80480 120 HIS A O 1
ATOM 734 N N . ASP A 1 97 ? -10.18988 79.93496 -16.22416 1.000 27.52214 121 ASP A N 1
ATOM 735 C CA . ASP A 1 97 ? -10.80428 81.23920 -15.97429 1.000 29.69115 121 ASP A CA 1
ATOM 736 C C . ASP A 1 97 ? -11.93734 81.53014 -16.96168 1.000 30.54583 121 ASP A C 1
ATOM 737 O O . ASP A 1 97 ? -11.92261 82.51080 -17.70528 1.000 31.27351 121 ASP A O 1
ATOM 742 N N . ASN A 1 98 ? -12.91793 80.63639 -16.97132 1.000 29.29681 122 ASN A N 1
ATOM 743 C CA . ASN A 1 98 ? -14.17467 80.92140 -17.65010 1.000 29.76958 122 ASN A CA 1
ATOM 744 C C . ASN A 1 98 ? -15.30428 80.82820 -16.62760 1.000 32.65345 122 ASN A C 1
ATOM 745 O O . ASN A 1 98 ? -15.07857 81.03885 -15.42798 1.000 31.46748 122 ASN A O 1
ATOM 750 N N . LEU A 1 99 ? -16.51734 80.51502 -17.08035 1.000 31.36447 123 LEU A N 1
ATOM 751 C CA . LEU A 1 99 ? -17.67563 80.39719 -16.20567 1.000 28.83845 123 LEU A CA 1
ATOM 752 C C . LEU A 1 99 ? -18.33680 79.03333 -16.33929 1.000 30.08955 123 LEU A C 1
ATOM 753 O O . LEU A 1 99 ? -19.54900 78.89771 -16.13896 1.000 29.50188 123 LEU A O 1
ATOM 758 N N . PHE A 1 100 ? -17.55468 78.01796 -16.69485 1.000 26.91412 124 PHE A N 1
ATOM 759 C CA . PHE A 1 100 ? -18.10777 76.68383 -16.87365 1.000 28.67886 124 PHE A CA 1
ATOM 760 C C . PHE A 1 100 ? -18.60868 76.13448 -15.54328 1.000 30.28040 124 PHE A C 1
ATOM 761 O O . PHE A 1 100 ? -17.96801 76.31099 -14.50091 1.000 28.66242 124 PHE A O 1
ATOM 769 N N . THR A 1 101 ? -19.76395 75.46509 -15.57801 1.000 29.13855 125 THR A N 1
ATOM 770 C CA . THR A 1 101 ? -20.42338 75.04070 -14.35062 1.000 28.54197 125 THR A CA 1
ATOM 771 C C . THR A 1 101 ? -20.43310 73.53350 -14.15082 1.000 30.94595 125 THR A C 1
ATOM 772 O O . THR A 1 101 ? -20.92195 73.07456 -13.11089 1.000 29.63369 125 THR A O 1
ATOM 776 N N . SER A 1 102 ? -19.90790 72.75091 -15.09840 1.000 28.95380 126 SER A N 1
ATOM 777 C CA . SER A 1 102 ? -19.75354 71.31830 -14.87260 1.000 29.08499 126 SER A CA 1
ATOM 778 C C . SER A 1 102 ? -18.74723 70.74509 -15.86487 1.000 29.72601 126 SER A C 1
ATOM 779 O O . SER A 1 102 ? -18.45564 71.35055 -16.90419 1.000 28.13827 126 SER A O 1
ATOM 782 N N . VAL A 1 103 ? -18.19882 69.58268 -15.50617 1.000 25.68651 127 VAL A N 1
ATOM 783 C CA . VAL A 1 103 ? -17.29186 68.80846 -16.35694 1.000 32.28967 127 VAL A CA 1
ATOM 784 C C . VAL A 1 103 ? -18.02005 67.52831 -16.73822 1.000 32.08257 127 VAL A C 1
ATOM 785 O O . VAL A 1 103 ? -18.85955 67.05195 -15.96277 1.000 31.39895 127 VAL A O 1
ATOM 789 N N . PRO A 1 104 ? -17.74068 66.93330 -17.89687 1.000 36.17079 128 PRO A N 1
ATOM 790 C CA . PRO A 1 104 ? -18.36336 65.64468 -18.21483 1.000 35.07081 128 PRO A CA 1
ATOM 791 C C . PRO A 1 104 ? -17.88440 64.57035 -17.25051 1.000 38.80339 128 PRO A C 1
ATOM 792 O O . PRO A 1 104 ? -16.72017 64.54765 -16.84200 1.000 35.68417 128 PRO A O 1
ATOM 796 N N . LYS A 1 105 ? -18.79577 63.66835 -16.89087 1.000 37.20459 129 LYS A N 1
ATOM 797 C CA . LYS A 1 105 ? -18.45159 62.63157 -15.92856 1.000 37.20429 129 LYS A CA 1
ATOM 798 C C . LYS A 1 105 ? -17.48739 61.59899 -16.49421 1.000 33.68533 129 LYS A C 1
ATOM 799 O O . LYS A 1 105 ? -16.90398 60.83320 -15.72271 1.000 34.02541 129 LYS A O 1
ATOM 805 N N . ASN A 1 106 ? -17.28431 61.56461 -17.80926 1.000 33.76266 130 ASN A N 1
ATOM 806 C CA . ASN A 1 106 ? -16.27162 60.70080 -18.40244 1.000 34.14551 130 ASN A CA 1
ATOM 807 C C . ASN A 1 106 ? -15.01242 61.46576 -18.81900 1.000 29.58079 130 ASN A C 1
ATOM 808 O O . ASN A 1 106 ? -14.33112 61.05235 -19.76135 1.000 30.34135 130 ASN A O 1
ATOM 813 N N . LEU A 1 107 ? -14.70749 62.58328 -18.16312 1.000 28.49479 131 LEU A N 1
ATOM 814 C CA . LEU A 1 107 ? -13.54268 63.38402 -18.54615 1.000 32.54490 131 LEU A CA 1
ATOM 815 C C . LEU A 1 107 ? -12.29349 62.50994 -18.66685 1.000 29.76842 131 LEU A C 1
ATOM 816 O O . LEU A 1 107 ? -12.08804 61.60007 -17.86340 1.000 29.95950 131 LEU A O 1
ATOM 821 N N . PHE A 1 108 ? -11.49314 62.76767 -19.71786 1.000 29.81221 132 PHE A N 1
ATOM 822 C CA . PHE A 1 108 ? -10.22538 62.10387 -20.04608 1.000 30.17895 132 PHE A CA 1
ATOM 823 C C . PHE A 1 108 ? -10.42851 60.85070 -20.88325 1.000 27.68418 132 PHE A C 1
ATOM 824 O O . PHE A 1 108 ? -9.49901 60.39872 -21.55848 1.000 28.32648 132 PHE A O 1
ATOM 832 N N . SER A 1 109 ? -11.62170 60.27078 -20.84649 1.000 30.62339 133 SER A N 1
ATOM 833 C CA . SER A 1 109 ? -11.88127 59.09433 -21.66266 1.000 30.48765 133 SER A CA 1
ATOM 834 C C . SER A 1 109 ? -11.66560 59.40685 -23.14311 1.000 29.15848 133 SER A C 1
ATOM 835 O O . SER A 1 109 ? -12.07281 60.45869 -23.63773 1.000 27.56954 133 SER A O 1
ATOM 838 N N . GLY A 1 110 ? -10.99314 58.49463 -23.84711 1.000 27.96422 134 GLY A N 1
ATOM 839 C CA . GLY A 1 110 ? -10.71070 58.66922 -25.25212 1.000 24.75635 134 GLY A CA 1
ATOM 840 C C . GLY A 1 110 ? -9.59811 59.64739 -25.58783 1.000 30.79390 134 GLY A C 1
ATOM 841 O O . GLY A 1 110 ? -9.18296 59.70594 -26.75125 1.000 30.12976 134 GLY A O 1
ATOM 842 N N . MET A 1 111 ? -9.07893 60.40423 -24.61822 1.000 30.55664 135 MET A N 1
ATOM 843 C CA . MET A 1 111 ? -8.15817 61.50403 -24.93012 1.000 28.16325 135 MET A CA 1
ATOM 844 C C . MET A 1 111 ? -6.71181 61.00817 -24.91277 1.000 29.52812 135 MET A C 1
ATOM 845 O O . MET A 1 111 ? -5.87191 61.42099 -24.10325 1.000 26.85989 135 MET A O 1
ATOM 850 N N . SER A 1 112 ? -6.41032 60.13707 -25.87819 1.000 25.95067 136 SER A N 1
ATOM 851 C CA . SER A 1 112 ? -5.12199 59.46250 -25.83996 1.000 30.31397 136 SER A CA 1
ATOM 852 C C . SER A 1 112 ? -3.96274 60.33811 -26.29855 1.000 27.51916 136 SER A C 1
ATOM 853 O O . SER A 1 112 ? -2.81081 59.93638 -26.11610 1.000 28.78204 136 SER A O 1
ATOM 856 N N . SER A 1 113 ? -4.22262 61.51700 -26.87405 1.000 22.65007 137 SER A N 1
ATOM 857 C CA . SER A 1 113 ? -3.14506 62.41264 -27.28129 1.000 24.87649 137 SER A CA 1
ATOM 858 C C . SER A 1 113 ? -2.93460 63.58069 -26.32750 1.000 23.35282 137 SER A C 1
ATOM 859 O O . SER A 1 113 ? -2.00036 64.35636 -26.52865 1.000 25.06024 137 SER A O 1
ATOM 862 N N . LEU A 1 114 ? -3.78386 63.73695 -25.31553 1.000 21.90224 138 LEU A N 1
ATOM 863 C CA . LEU A 1 114 ? -3.74212 64.92552 -24.47020 1.000 23.75329 138 LEU A CA 1
ATOM 864 C C . LEU A 1 114 ? -2.43254 65.00320 -23.68721 1.000 25.49756 138 LEU A C 1
ATOM 865 O O . LEU A 1 114 ? -2.09075 64.08187 -22.93942 1.000 24.69570 138 LEU A O 1
ATOM 870 N N . GLN A 1 115 ? -1.70361 66.10527 -23.86098 1.000 25.52620 139 GLN A N 1
ATOM 871 C CA . GLN A 1 115 ? -0.48665 66.34737 -23.09008 1.000 28.76076 139 GLN A CA 1
ATOM 872 C C . GLN A 1 115 ? -0.69225 67.31459 -21.93330 1.000 27.74091 139 GLN A C 1
ATOM 873 O O . GLN A 1 115 ? -0.01471 67.18841 -20.90856 1.000 27.86355 139 GLN A O 1
ATOM 879 N N . GLU A 1 116 ? -1.60670 68.27244 -22.06323 1.000 25.50666 140 GLU A N 1
ATOM 880 C CA . GLU A 1 116 ? -1.76704 69.28436 -21.02989 1.000 27.84918 140 GLU A CA 1
ATOM 881 C C . GLU A 1 116 ? -3.22841 69.69019 -20.95247 1.000 29.27144 140 GLU A C 1
ATOM 882 O O . GLU A 1 116 ? -3.89133 69.86117 -21.98215 1.000 23.59243 140 GLU A O 1
ATOM 888 N N . MET A 1 117 ? -3.72435 69.83140 -19.72389 1.000 24.77760 141 MET A N 1
ATOM 889 C CA . MET A 1 117 ? -5.09106 70.27243 -19.49650 1.000 25.47452 141 MET A CA 1
ATOM 890 C C . MET A 1 117 ? -5.11980 71.28168 -18.35831 1.000 24.84427 141 MET A C 1
ATOM 891 O O . MET A 1 117 ? -4.62641 70.99281 -17.26315 1.000 26.52883 141 MET A O 1
ATOM 896 N N . TYR A 1 118 ? -5.69748 72.45794 -18.61971 1.000 25.03244 142 TYR A N 1
ATOM 897 C CA . TYR A 1 118 ? -5.78461 73.53495 -17.63292 1.000 27.19701 142 TYR A CA 1
ATOM 898 C C . TYR A 1 118 ? -7.23858 73.96598 -17.52190 1.000 27.00674 142 TYR A C 1
ATOM 899 O O . TYR A 1 118 ? -7.76812 74.58620 -18.44598 1.000 27.12167 142 TYR A O 1
ATOM 908 N N . LEU A 1 119 ? -7.88557 73.63301 -16.40378 1.000 26.77202 143 LEU A N 1
ATOM 909 C CA . LEU A 1 119 ? -9.27330 74.03024 -16.16225 1.000 27.11142 143 LEU A CA 1
ATOM 910 C C . LEU A 1 119 ? -9.41939 74.96317 -14.96705 1.000 28.06640 143 LEU A C 1
ATOM 911 O O . LEU A 1 119 ? -10.55204 75.23582 -14.54725 1.000 28.45911 143 LEU A O 1
ATOM 916 N N . GLU A 1 120 ? -8.31752 75.47502 -14.42050 1.000 26.63855 144 GLU A N 1
ATOM 917 C CA . GLU A 1 120 ? -8.36605 76.07394 -13.09350 1.000 30.31171 144 GLU A CA 1
ATOM 918 C C . GLU A 1 120 ? -9.23854 77.32552 -13.06978 1.000 27.82638 144 GLU A C 1
ATOM 919 O O . GLU A 1 120 ? -9.29205 78.09547 -14.03311 1.000 28.42027 144 GLU A O 1
ATOM 925 N N . ASN A 1 121 ? -9.90678 77.52652 -11.92688 1.000 26.59635 145 ASN A N 1
ATOM 926 C CA . ASN A 1 121 ? -10.71018 78.72156 -11.63735 1.000 30.95082 145 ASN A CA 1
ATOM 927 C C . ASN A 1 121 ? -11.99028 78.75136 -12.47011 1.000 32.98863 145 ASN A C 1
ATOM 928 O O . ASN A 1 121 ? -12.36661 79.78794 -13.01430 1.000 34.87471 145 ASN A O 1
ATOM 933 N N . ASN A 1 122 ? -12.63746 77.61638 -12.59059 1.000 29.15818 146 ASN A N 1
ATOM 934 C CA . ASN A 1 122 ? -13.98480 77.64023 -13.13101 1.000 29.66496 146 ASN A CA 1
ATOM 935 C C . ASN A 1 122 ? -14.96570 77.27380 -12.02829 1.000 30.45710 146 ASN A C 1
ATOM 936 O O . ASN A 1 122 ? -14.65656 76.41716 -11.19112 1.000 29.34038 146 ASN A O 1
ATOM 941 N N . PRO A 1 123 ? -16.14906 77.87968 -12.01103 1.000 33.16591 147 PRO A N 1
ATOM 942 C CA . PRO A 1 123 ? -17.12733 77.62255 -10.93631 1.000 30.63316 147 PRO A CA 1
ATOM 943 C C . PRO A 1 123 ? -17.87534 76.31005 -11.12541 1.000 30.39673 147 PRO A C 1
ATOM 944 O O . PRO A 1 123 ? -19.10430 76.27588 -11.18234 1.000 33.57485 147 PRO A O 1
ATOM 948 N N . PHE A 1 124 ? -17.12314 75.21573 -11.23635 1.000 27.66433 148 PHE A N 1
ATOM 949 C CA . PHE A 1 124 ? -17.72477 73.90656 -11.45887 1.000 30.90467 148 PHE A CA 1
ATOM 950 C C . PHE A 1 124 ? -18.60898 73.49860 -10.28242 1.000 36.18702 148 PHE A C 1
ATOM 951 O O . PHE A 1 124 ? -18.30160 73.79693 -9.12335 1.000 35.77301 148 PHE A O 1
ATOM 959 N N . ASP A 1 125 ? -19.70184 72.79046 -10.58410 1.000 31.64817 149 ASP A N 1
ATOM 960 C CA . ASP A 1 125 ? -20.33784 71.96331 -9.57099 1.000 33.68343 149 ASP A CA 1
ATOM 961 C C . ASP A 1 125 ? -19.31866 70.96563 -9.01181 1.000 36.27636 149 ASP A C 1
ATOM 962 O O . ASP A 1 125 ? -18.44789 70.47926 -9.74548 1.000 32.04377 149 ASP A O 1
ATOM 967 N N . PRO A 1 126 ? -19.42700 70.62172 -7.72367 1.000 37.80646 150 PRO A N 1
ATOM 968 C CA . PRO A 1 126 ? -18.42883 69.74065 -7.09699 1.000 33.41217 150 PRO A CA 1
ATOM 969 C C . PRO A 1 126 ? -18.34253 68.38438 -7.78253 1.000 34.81928 150 PRO A C 1
ATOM 970 O O . PRO A 1 126 ? -19.35853 67.79300 -8.15261 1.000 35.29275 150 PRO A O 1
ATOM 974 N N . TRP A 1 127 ? -17.11342 67.88104 -7.94380 1.000 29.31833 151 TRP A N 1
ATOM 975 C CA . TRP A 1 127 ? -16.92755 66.64524 -8.69172 1.000 28.85456 151 TRP A CA 1
ATOM 976 C C . TRP A 1 127 ? -15.70966 65.89510 -8.19161 1.000 29.80359 151 TRP A C 1
ATOM 977 O O . TRP A 1 127 ? -14.76236 66.48687 -7.67200 1.000 32.85941 151 TRP A O 1
ATOM 988 N N . VAL A 1 128 ? -15.75250 64.59206 -8.35983 1.000 29.26479 152 VAL A N 1
ATOM 989 C CA . VAL A 1 128 ? -14.63178 63.70833 -8.07711 1.000 34.35065 152 VAL A CA 1
ATOM 990 C C . VAL A 1 128 ? -13.84611 63.50909 -9.36472 1.000 36.22079 152 VAL A C 1
ATOM 991 O O . VAL A 1 128 ? -14.42990 63.39113 -10.45107 1.000 30.51865 152 VAL A O 1
ATOM 995 N N . ILE A 1 129 ? -12.51971 63.50454 -9.25786 1.000 32.74310 153 ILE A N 1
ATOM 996 C CA . ILE A 1 129 ? -11.67035 63.18892 -10.40221 1.000 31.93177 153 ILE A CA 1
ATOM 997 C C . ILE A 1 129 ? -12.01394 61.77359 -10.85025 1.000 35.18977 153 ILE A C 1
ATOM 998 O O . ILE A 1 129 ? -11.84373 60.82424 -10.06969 1.000 34.73008 153 ILE A O 1
ATOM 1003 N N . PRO A 1 130 ? -12.50181 61.58383 -12.07840 1.000 36.84166 154 PRO A N 1
ATOM 1004 C CA . PRO A 1 130 ? -12.96562 60.25482 -12.49160 1.000 31.21825 154 PRO A CA 1
ATOM 1005 C C . PRO A 1 130 ? -11.81776 59.30093 -12.78264 1.000 36.93746 154 PRO A C 1
ATOM 1006 O O . PRO A 1 130 ? -10.69285 59.70072 -13.09790 1.000 37.96307 154 PRO A O 1
ATOM 1010 N N . ASP A 1 131 ? -12.12611 58.00544 -12.67535 1.000 33.22899 155 ASP A N 1
ATOM 1011 C CA . ASP A 1 131 ? -11.13748 56.96870 -12.95300 1.000 40.96250 155 ASP A CA 1
ATOM 1012 C C . ASP A 1 131 ? -10.75072 56.90807 -14.42454 1.000 42.93444 155 ASP A C 1
ATOM 1013 O O . ASP A 1 131 ? -9.73474 56.28882 -14.75921 1.000 42.45655 155 ASP A O 1
ATOM 1018 N N . THR A 1 132 ? -11.53227 57.53178 -15.30740 1.000 36.00720 156 THR A N 1
ATOM 1019 C CA . THR A 1 132 ? -11.18215 57.60602 -16.71838 1.000 34.45813 156 THR A CA 1
ATOM 1020 C C . THR A 1 132 ? -9.94972 58.46777 -16.97017 1.000 33.73367 156 THR A C 1
ATOM 1021 O O . THR A 1 132 ? -9.46889 58.50945 -18.11045 1.000 31.90152 156 THR A O 1
ATOM 1025 N N . VAL A 1 133 ? 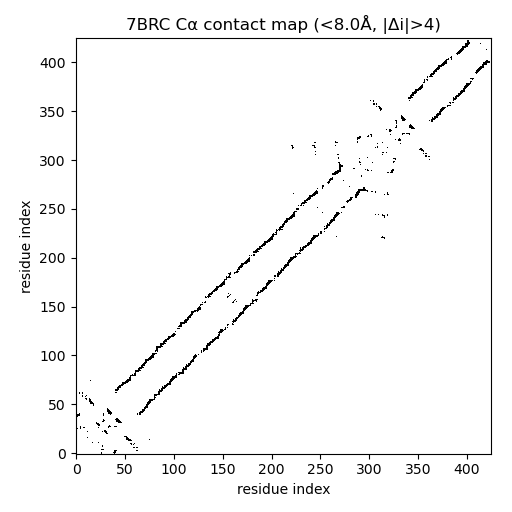-9.43313 59.14721 -15.94007 1.000 29.91534 157 VAL A N 1
ATOM 1026 C CA . VAL A 1 133 ? -8.15953 59.85785 -16.05378 1.000 31.48565 157 VAL A CA 1
ATOM 1027 C C . VAL A 1 133 ? -7.05242 58.91170 -16.49341 1.000 32.80995 157 VAL A C 1
ATOM 1028 O O . VAL A 1 133 ? -6.07054 59.33861 -17.11335 1.000 31.45905 157 VAL A O 1
ATOM 1032 N N . LYS A 1 134 ? -7.19120 57.61715 -16.20105 1.000 34.64430 158 LYS A N 1
ATOM 1033 C CA . LYS A 1 134 ? -6.18441 56.64377 -16.61090 1.000 39.91885 158 LYS A CA 1
ATOM 1034 C C . LYS A 1 134 ? -6.11866 56.46498 -18.12373 1.000 35.12318 158 LYS A C 1
ATOM 1035 O O . LYS A 1 134 ? -5.15026 55.88153 -18.61875 1.000 37.43288 158 LYS A O 1
ATOM 1041 N N . GLU A 1 135 ? -7.10843 56.95348 -18.86924 1.000 32.74489 159 GLU A N 1
ATOM 1042 C CA . GLU A 1 135 ? -7.04529 56.87386 -20.31958 1.000 31.76899 159 GLU A CA 1
ATOM 1043 C C . GLU A 1 135 ? -6.18238 57.97520 -20.92529 1.000 29.63754 159 GLU A C 1
ATOM 1044 O O . GLU A 1 135 ? -5.79157 57.87003 -22.09454 1.000 33.70462 159 GLU A O 1
ATOM 1050 N N . ALA A 1 136 ? -5.88035 59.02800 -20.17137 1.000 27.19698 160 ALA A N 1
ATOM 1051 C CA . ALA A 1 136 ? -5.07784 60.12976 -20.70246 1.000 28.60765 160 ALA A CA 1
ATOM 1052 C C . ALA A 1 136 ? -3.58509 59.83430 -20.51676 1.000 25.72316 160 ALA A C 1
ATOM 1053 O O . ALA A 1 136 ? -2.85603 60.53822 -19.82439 1.000 28.06361 160 ALA A O 1
ATOM 1055 N N . THR A 1 137 ? -3.13582 58.76932 -21.19195 1.000 28.08824 161 THR A N 1
ATOM 1056 C CA . THR A 1 137 ? -1.81039 58.19947 -20.97557 1.000 27.02562 161 THR A CA 1
ATOM 1057 C C . THR A 1 137 ? -0.66733 59.08286 -21.46677 1.000 26.83761 161 THR A C 1
ATOM 1058 O O . THR A 1 137 ? 0.48011 58.82594 -21.08688 1.000 26.37739 161 THR A O 1
ATOM 1062 N N . SER A 1 138 ? -0.93313 60.11201 -22.27469 1.000 24.24098 162 SER A N 1
ATOM 1063 C CA . SER A 1 138 ? 0.10837 61.05083 -22.69842 1.000 25.29208 162 SER A CA 1
ATOM 1064 C C . SER A 1 138 ? 0.22687 62.26653 -21.79538 1.000 25.39138 162 SER A C 1
ATOM 1065 O O . SER A 1 138 ? 1.08872 63.11755 -22.04425 1.000 25.24932 162 SER A O 1
ATOM 1068 N N . LEU A 1 139 ? -0.62196 62.36754 -20.77329 1.000 22.95714 163 LEU A N 1
ATOM 1069 C CA . LEU A 1 139 ? -0.70820 63.56173 -19.94273 1.000 25.49714 163 LEU A CA 1
ATOM 1070 C C . LEU A 1 139 ? 0.64457 63.94016 -19.34417 1.000 25.33174 163 LEU A C 1
ATOM 1071 O O . LEU A 1 139 ? 1.36869 63.08795 -18.82152 1.000 23.55560 163 LEU A O 1
ATOM 1076 N N . GLN A 1 140 ? 0.97871 65.22494 -19.44358 1.000 23.50917 164 GLN A N 1
ATOM 1077 C CA . GLN A 1 140 ? 2.16825 65.80498 -18.83069 1.000 28.38512 164 GLN A CA 1
ATOM 1078 C C . GLN A 1 140 ? 1.81821 66.85513 -17.78906 1.000 29.68917 164 GLN A C 1
ATOM 1079 O O . GLN A 1 140 ? 2.36828 66.83833 -16.68127 1.000 27.26574 164 GLN A O 1
ATOM 1085 N N . ASN A 1 141 ? 0.91816 67.77403 -18.12733 1.000 25.63199 165 ASN A N 1
ATOM 1086 C CA . ASN A 1 141 ? 0.52402 68.88006 -17.26994 1.000 25.35770 165 ASN A CA 1
ATOM 1087 C C . ASN A 1 141 ? -0.95806 68.75210 -16.97379 1.000 26.84178 165 ASN A C 1
ATOM 1088 O O . ASN A 1 141 ? -1.77055 68.71650 -17.89919 1.000 25.30461 165 ASN A O 1
ATOM 1093 N N . LEU A 1 142 ? -1.31006 68.71174 -15.69579 1.000 22.58129 166 LEU A N 1
ATOM 1094 C CA . LEU A 1 142 ? -2.70421 68.71178 -15.27947 1.000 22.90611 166 LEU A CA 1
ATOM 1095 C C . LEU A 1 142 ? -2.86131 69.74892 -14.17585 1.000 27.47645 166 LEU A C 1
ATOM 1096 O O . LEU A 1 142 ? -2.35731 69.55718 -13.06096 1.000 26.42671 166 LEU A O 1
ATOM 1101 N N . THR A 1 143 ? -3.53387 70.85505 -14.49178 1.000 27.94147 167 THR A N 1
ATOM 1102 C CA . THR A 1 143 ? -3.84912 71.89446 -13.51548 1.000 28.46187 167 THR A CA 1
ATOM 1103 C C . THR A 1 143 ? -5.36457 71.93798 -13.34686 1.000 30.65317 167 THR A C 1
ATOM 1104 O O . THR A 1 143 ? -6.08583 72.37774 -14.25147 1.000 26.46290 167 THR A O 1
ATOM 1108 N N . LEU A 1 144 ? -5.84242 71.44272 -12.20630 1.000 25.22544 168 LEU A N 1
ATOM 1109 C CA . LEU A 1 144 ? -7.24967 71.51832 -11.82579 1.000 31.53671 168 LEU A CA 1
ATOM 1110 C C . LEU A 1 144 ? -7.43082 72.30008 -10.52104 1.000 32.31896 168 LEU A C 1
ATOM 1111 O O . LEU A 1 144 ? -8.32911 72.01024 -9.72452 1.000 29.96827 168 LEU A O 1
ATOM 1116 N N . SER A 1 145 ? -6.58622 73.30386 -10.30504 1.000 27.76537 169 SER A N 1
ATOM 1117 C CA . SER A 1 145 ? -6.63749 74.09512 -9.08445 1.000 29.72694 169 SER A CA 1
ATOM 1118 C C . SER A 1 145 ? -7.90733 74.93766 -9.02644 1.000 30.40668 169 SER A C 1
ATOM 1119 O O . SER A 1 145 ? -8.31127 75.54471 -10.01705 1.000 28.42261 169 SER A O 1
ATOM 1122 N N . ASN A 1 146 ? -8.51320 75.01193 -7.84232 1.000 32.73898 170 ASN A N 1
ATOM 1123 C CA . ASN A 1 146 ? -9.69177 75.84910 -7.63565 1.000 30.98816 170 ASN A CA 1
ATOM 1124 C C . ASN A 1 146 ? -10.79173 75.47856 -8.64213 1.000 31.09220 170 ASN A C 1
ATOM 1125 O O . ASN A 1 146 ? -11.30290 76.31792 -9.39439 1.000 29.32927 170 ASN A O 1
ATOM 1130 N N . CYS A 1 147 ? -11.12627 74.18381 -8.66807 1.000 29.35875 171 CYS A N 1
ATOM 1131 C CA . CYS A 1 147 ? -12.11142 73.61701 -9.58279 1.000 26.21357 171 CYS A CA 1
ATOM 1132 C C . CYS A 1 147 ? -13.27046 72.92048 -8.86673 1.000 29.47065 171 CYS A C 1
ATOM 1133 O O . CYS A 1 147 ? -13.99997 72.15536 -9.51285 1.000 29.74475 171 CYS A O 1
ATOM 1136 N N . SER A 1 148 ? -13.43884 73.13805 -7.54939 1.000 29.49551 172 SER A N 1
ATOM 1137 C CA . SER A 1 148 ? -14.49034 72.51164 -6.73338 1.000 29.65310 172 SER A CA 1
ATOM 1138 C C . SER A 1 148 ? -14.38039 70.98994 -6.70890 1.000 29.41165 172 SER A C 1
ATOM 1139 O O . SER A 1 148 ? -15.38943 70.28539 -6.67227 1.000 31.65511 172 SER A O 1
ATOM 1142 N N . ILE A 1 149 ? -13.17854 70.45522 -6.72494 1.000 27.51992 173 ILE A N 1
ATOM 1143 C CA . ILE A 1 149 ? -13.01288 69.00584 -6.67971 1.000 28.85091 173 ILE A CA 1
ATOM 1144 C C . ILE A 1 149 ? -13.16224 68.52123 -5.23738 1.000 34.02765 173 ILE A C 1
ATOM 1145 O O . ILE A 1 149 ? -12.74083 69.19906 -4.29052 1.000 30.91166 173 ILE A O 1
ATOM 1150 N N . ILE A 1 150 ? -13.78554 67.35265 -5.06011 1.000 32.49873 174 ILE A N 1
ATOM 1151 C CA . ILE A 1 150 ? -13.99122 66.74376 -3.75396 1.000 30.63510 174 ILE A CA 1
ATOM 1152 C C . ILE A 1 150 ? -13.59510 65.27543 -3.84435 1.000 32.32498 174 ILE A C 1
ATOM 1153 O O . ILE A 1 150 ? -13.18741 64.78898 -4.89897 1.000 32.77739 174 ILE A O 1
ATOM 1158 N N . GLY A 1 151 ? -13.72011 64.57067 -2.71674 1.000 30.67027 175 GLY A N 1
ATOM 1159 C CA . GLY A 1 151 ? -13.32784 63.17773 -2.66556 1.000 31.23022 175 GLY A CA 1
ATOM 1160 C C . GLY A 1 151 ? -11.82538 63.01579 -2.48384 1.000 31.41424 175 GLY A C 1
ATOM 1161 O O . GLY A 1 151 ? -11.12391 63.90192 -1.99893 1.000 30.95019 175 GLY A O 1
ATOM 1162 N N . LYS A 1 152 ? -11.33052 61.86485 -2.88875 1.000 31.52822 176 LYS A N 1
ATOM 1163 C CA . LYS A 1 152 ? -9.93369 61.53085 -2.69638 1.000 37.29344 176 LYS A CA 1
ATOM 1164 C C . LYS A 1 152 ? -9.18116 61.64143 -4.01582 1.000 35.99780 176 LYS A C 1
ATOM 1165 O O . LYS A 1 152 ? -9.77467 61.64025 -5.09836 1.000 40.60296 176 LYS A O 1
ATOM 1171 N N . ILE A 1 153 ? -7.86250 61.76656 -3.90683 1.000 35.24062 177 ILE A N 1
ATOM 1172 C CA . ILE A 1 153 ? -6.97642 61.68041 -5.06319 1.000 34.66118 177 ILE A CA 1
ATOM 1173 C C . ILE A 1 153 ? -7.04406 60.23606 -5.54416 1.000 37.07012 177 ILE A C 1
ATOM 1174 O O . ILE A 1 153 ? -6.76165 59.31560 -4.76598 1.000 38.03687 177 ILE A O 1
ATOM 1179 N N . PRO A 1 154 ? -7.44186 59.98867 -6.79104 1.000 41.02390 178 PRO A N 1
ATOM 1180 C CA . PRO A 1 154 ? -7.51694 58.60925 -7.28229 1.000 42.49746 178 PRO A CA 1
ATOM 1181 C C . PRO A 1 154 ? -6.13297 57.99152 -7.40045 1.000 44.68418 178 PRO A C 1
ATOM 1182 O O . PRO A 1 154 ? -5.13767 58.68032 -7.64051 1.000 44.93772 178 PRO A O 1
ATOM 1186 N N . ASP A 1 155 ? -6.07657 56.67498 -7.22119 1.000 41.93219 179 ASP A N 1
ATOM 1187 C CA . ASP A 1 155 ? -4.80728 55.94695 -7.24204 1.000 45.20960 179 ASP A CA 1
ATOM 1188 C C . ASP A 1 155 ? -4.42245 55.52808 -8.65960 1.000 45.06675 179 ASP A C 1
ATOM 1189 O O . ASP A 1 155 ? -4.03526 54.39298 -8.91064 1.000 47.72054 179 ASP A O 1
ATOM 1194 N N . PHE A 1 156 ? -4.50688 56.46324 -9.60551 1.000 44.23891 180 PHE A N 1
ATOM 1195 C CA . PHE A 1 156 ? -4.22940 56.17431 -11.00762 1.000 49.81058 180 PHE A CA 1
ATOM 1196 C C . PHE A 1 156 ? -3.12661 57.05768 -11.57347 1.000 51.28902 180 PHE A C 1
ATOM 1197 O O . PHE A 1 156 ? -3.07226 57.27731 -12.78853 1.000 45.09148 180 PHE A O 1
ATOM 1205 N N . PHE A 1 157 ? -2.24791 57.56981 -10.71706 1.000 49.15439 181 PHE A N 1
ATOM 1206 C CA . PHE A 1 157 ? -1.14445 58.40897 -11.14848 1.000 44.02086 181 PHE A CA 1
ATOM 1207 C C . PHE A 1 157 ? 0.17423 57.65496 -11.16983 1.000 44.65750 181 PHE A C 1
ATOM 1208 O O . PHE A 1 157 ? 1.23107 58.28467 -11.25864 1.000 48.94824 181 PHE A O 1
ATOM 1216 N N . GLY A 1 158 ? 0.13628 56.32609 -11.10083 1.000 43.92529 182 GLY A N 1
ATOM 1217 C CA . GLY A 1 158 ? 1.34320 55.53433 -11.22146 1.000 41.43994 182 GLY A CA 1
ATOM 1218 C C . GLY A 1 158 ? 1.93888 55.62143 -12.61446 1.000 44.22007 182 GLY A C 1
ATOM 1219 O O . GLY A 1 158 ? 1.35013 56.16133 -13.55104 1.000 44.06851 182 GLY A O 1
ATOM 1220 N N . SER A 1 159 ? 3.13631 55.05380 -12.76039 1.000 44.34114 183 SER A N 1
ATOM 1221 C CA . SER A 1 159 ? 3.86160 55.19116 -14.01742 1.000 43.12861 183 SER A CA 1
ATOM 1222 C C . SER A 1 159 ? 3.33060 54.27926 -15.11559 1.000 46.93201 183 SER A C 1
ATOM 1223 O O . SER A 1 159 ? 3.50211 54.58991 -16.29993 1.000 48.06533 183 SER A O 1
ATOM 1226 N N . GLN A 1 160 ? 2.71489 53.15124 -14.77380 1.000 45.77791 184 GLN A N 1
ATOM 1227 C CA . GLN A 1 160 ? 2.16496 52.32921 -15.84429 1.000 48.72567 184 GLN A CA 1
ATOM 1228 C C . GLN A 1 160 ? 0.78719 52.80269 -16.28184 1.000 44.83889 184 GLN A C 1
ATOM 1229 O O . GLN A 1 160 ? 0.19736 52.20200 -17.18536 1.000 45.80867 184 GLN A O 1
ATOM 1235 N N . SER A 1 161 ? 0.27397 53.86981 -15.66928 1.000 39.37986 185 SER A N 1
ATOM 1236 C CA . SER A 1 161 ? -0.90026 54.57559 -16.16287 1.000 42.06583 185 SER A CA 1
ATOM 1237 C C . SER A 1 161 ? -0.50381 55.86172 -16.88023 1.000 37.79294 185 SER A C 1
ATOM 1238 O O . SER A 1 161 ? -0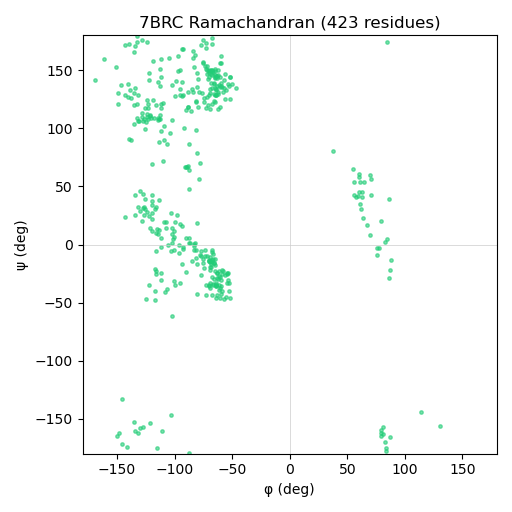.77936 56.02651 -18.07317 1.000 34.54372 185 SER A O 1
ATOM 1241 N N . LEU A 1 162 ? 0.14411 56.78216 -16.15979 1.000 33.81163 186 LEU A N 1
ATOM 1242 C CA . LEU A 1 162 ? 0.48230 58.11145 -16.66021 1.000 32.45173 186 LEU A CA 1
ATOM 1243 C C . LEU A 1 162 ? 1.99756 58.29895 -16.64168 1.000 29.97147 186 LEU A C 1
ATOM 1244 O O . LEU A 1 162 ? 2.52309 59.10869 -15.86719 1.000 29.81486 186 LEU A O 1
ATOM 1249 N N . PRO A 1 163 ? 2.72564 57.58776 -17.51050 1.000 29.36941 187 PRO A N 1
ATOM 1250 C CA . PRO A 1 163 ? 4.20294 57.61618 -17.43837 1.000 33.83089 187 PRO A CA 1
ATOM 1251 C C . PRO A 1 163 ? 4.83124 58.96672 -17.75174 1.000 30.26614 187 PRO A C 1
ATOM 1252 O O . PRO A 1 163 ? 6.02250 59.14556 -17.47130 1.000 26.63423 187 PRO A O 1
ATOM 1256 N N . SER A 1 164 ? 4.10117 59.90501 -18.35386 1.000 23.59913 188 SER A N 1
ATOM 1257 C CA . SER A 1 164 ? 4.65971 61.20421 -18.70340 1.000 27.56454 188 SER A CA 1
ATOM 1258 C C . SER A 1 164 ? 4.25580 62.31442 -17.74350 1.000 26.95685 188 SER A C 1
ATOM 1259 O O . SER A 1 164 ? 4.61573 63.46998 -17.98076 1.000 25.98458 188 SER A O 1
ATOM 1262 N N . LEU A 1 165 ? 3.49346 62.00728 -16.69810 1.000 24.35135 189 LEU A N 1
ATOM 1263 C CA . LEU A 1 165 ? 2.96532 63.06305 -15.83597 1.000 29.55574 189 LEU A CA 1
ATOM 1264 C C . LEU A 1 165 ? 4.09809 63.78426 -15.11181 1.000 29.88097 189 LEU A C 1
ATOM 1265 O O . LEU A 1 165 ? 4.94591 63.15717 -14.46662 1.000 27.53347 189 LEU A O 1
ATOM 1270 N N . THR A 1 166 ? 4.09644 65.10902 -15.21359 1.000 31.01398 190 THR A N 1
ATOM 1271 C CA . THR A 1 166 ? 5.19872 65.94749 -14.76293 1.000 29.72647 190 THR A CA 1
ATOM 1272 C C . THR A 1 166 ? 4.75019 67.01450 -13.77795 1.000 30.29662 190 THR A C 1
ATOM 1273 O O . THR A 1 166 ? 5.39317 67.19623 -12.73645 1.000 29.66000 190 THR A O 1
ATOM 1277 N N . ASN A 1 167 ? 3.66027 67.72614 -14.07617 1.000 29.47725 191 ASN A N 1
ATOM 1278 C CA . ASN A 1 167 ? 3.18760 68.84909 -13.26878 1.000 27.74374 191 ASN A CA 1
ATOM 1279 C C . ASN A 1 167 ? 1.74026 68.59000 -12.87972 1.000 30.58818 191 ASN A C 1
ATOM 1280 O O . ASN A 1 167 ? 0.83002 68.73829 -13.70811 1.000 30.40563 191 ASN A O 1
ATOM 1285 N N . LEU A 1 168 ? 1.52920 68.22919 -11.62079 1.000 27.18306 192 LEU A N 1
ATOM 1286 C CA . LEU A 1 168 ? 0.20478 67.92251 -11.09464 1.000 29.45883 192 LEU A CA 1
ATOM 1287 C C . LEU A 1 168 ? -0.16390 69.00396 -10.08718 1.000 27.66978 192 LEU A C 1
ATOM 1288 O O . LEU A 1 168 ? 0.40977 69.05792 -8.99365 1.000 26.40949 192 LEU A O 1
ATOM 1293 N N . LYS A 1 169 ? -1.10967 69.86339 -10.46782 1.000 22.58336 193 LYS A N 1
ATOM 1294 C CA . LYS A 1 169 ? -1.54058 71.01089 -9.67754 1.000 25.74710 193 LYS A CA 1
ATOM 1295 C C . LYS A 1 169 ? -3.01255 70.83275 -9.32356 1.000 28.42957 193 LYS A C 1
ATOM 1296 O O . LYS A 1 169 ? -3.88283 70.95724 -10.19411 1.000 25.22061 193 LYS A O 1
ATOM 1302 N N . LEU A 1 170 ? -3.29154 70.56191 -8.04681 1.000 28.22566 194 LEU A N 1
ATOM 1303 C CA . LEU A 1 170 ? -4.64823 70.34645 -7.54580 1.000 26.41671 194 LEU A CA 1
ATOM 1304 C C . LEU A 1 170 ? -4.95738 71.27641 -6.37429 1.000 27.26557 194 LEU A C 1
ATOM 1305 O O . LEU A 1 170 ? -5.73914 70.93009 -5.48714 1.000 26.05888 194 LEU A O 1
ATOM 1310 N N . SER A 1 171 ? -4.34953 72.46163 -6.37547 1.000 29.51748 195 SER A N 1
ATOM 1311 C CA . SER A 1 171 ? -4.45011 73.39378 -5.26071 1.000 27.35929 195 SER A CA 1
ATOM 1312 C C . SER A 1 171 ? -5.88349 73.85462 -5.02403 1.000 32.07167 195 SER A C 1
ATOM 1313 O O . SER A 1 171 ? -6.67146 74.02868 -5.95781 1.000 29.48632 195 SER A O 1
ATOM 1316 N N . GLN A 1 172 ? -6.20017 74.07917 -3.74486 1.000 31.12285 196 GLN A N 1
ATOM 1317 C CA . GLN A 1 172 ? -7.38759 74.82781 -3.33404 1.000 31.49195 196 GLN A CA 1
ATOM 1318 C C . GLN A 1 172 ? -8.66260 74.18027 -3.84519 1.000 30.08636 196 GLN A C 1
ATOM 1319 O O . GLN A 1 172 ? -9.57147 74.85466 -4.33155 1.000 31.04241 196 GLN A O 1
ATOM 1325 N N . ASN A 1 173 ? -8.71833 72.85745 -3.76248 1.000 28.24467 197 ASN A N 1
ATOM 1326 C CA . ASN A 1 173 ? -9.97901 72.16870 -3.97311 1.000 27.45126 197 ASN A CA 1
ATOM 1327 C C . ASN A 1 173 ? -10.50547 71.76637 -2.59799 1.000 34.31405 197 ASN A C 1
ATOM 1328 O O . ASN A 1 173 ? -10.27777 72.48279 -1.61913 1.000 30.74952 197 ASN A O 1
ATOM 1333 N N . GLY A 1 174 ? -11.18806 70.63102 -2.51463 1.000 28.27617 198 GLY A N 1
ATOM 1334 C CA . GLY A 1 174 ? -11.70122 70.11144 -1.26523 1.000 27.45268 198 GLY A CA 1
ATOM 1335 C C . GLY A 1 174 ? -11.33448 68.65215 -1.13252 1.000 31.19604 198 GLY A C 1
ATOM 1336 O O . GLY A 1 174 ? -12.07227 67.85764 -0.54116 1.000 31.54902 198 GLY A O 1
ATOM 1337 N N . LEU A 1 175 ? -10.18232 68.29150 -1.69146 1.000 24.49342 199 LEU A N 1
ATOM 1338 C CA . LEU A 1 175 ? -9.70886 66.92397 -1.59418 1.000 29.34991 199 LEU A CA 1
ATOM 1339 C C . LEU A 1 175 ? -9.45646 66.54535 -0.13461 1.000 29.55009 199 LEU A C 1
ATOM 1340 O O . LEU A 1 175 ? -9.10117 67.37821 0.70237 1.000 26.95578 199 LEU A O 1
ATOM 1345 N N . GLU A 1 176 ? -9.63075 65.26237 0.15532 1.000 30.24052 200 GLU A N 1
ATOM 1346 C CA . GLU A 1 176 ? -9.45037 64.73876 1.49284 1.000 32.18206 200 GLU A CA 1
ATOM 1347 C C . GLU A 1 176 ? -8.83327 63.35619 1.37224 1.000 30.40512 200 GLU A C 1
ATOM 1348 O O . GLU A 1 176 ? -8.68220 62.81875 0.27306 1.000 31.89578 200 GLU A O 1
ATOM 1354 N N . GLY A 1 177 ? -8.44373 62.79367 2.51088 1.000 30.79754 201 GLY A N 1
ATOM 1355 C CA . GLY A 1 177 ? -7.83949 61.47968 2.51821 1.000 33.04239 201 GLY A CA 1
ATOM 1356 C C . GLY A 1 177 ? -6.33633 61.52899 2.31220 1.000 32.83185 201 GLY A C 1
ATOM 1357 O O . GLY A 1 177 ? -5.69168 62.57646 2.41093 1.000 31.32151 201 GLY A O 1
ATOM 1358 N N . GLU A 1 178 ? -5.77671 60.36578 2.00492 1.000 28.18655 202 GLU A N 1
ATOM 1359 C CA . GLU A 1 178 ? -4.33561 60.17642 2.01605 1.000 35.36652 202 GLU A CA 1
ATOM 1360 C C . GLU A 1 178 ? -3.73698 60.32995 0.62716 1.000 35.84168 202 GLU A C 1
ATOM 1361 O O . GLU A 1 178 ? -4.43246 60.27610 -0.38949 1.000 33.40749 202 GLU A O 1
ATOM 1367 N N . LEU A 1 179 ? -2.42518 60.53688 0.60559 1.000 31.08431 203 LEU A N 1
ATOM 1368 C CA . LEU A 1 179 ? -1.69207 60.51851 -0.64465 1.000 30.55851 203 LEU A CA 1
ATOM 1369 C C . LEU A 1 179 ? -1.75648 59.11513 -1.23533 1.000 34.89737 203 LEU A C 1
ATOM 1370 O O . LEU A 1 179 ? -1.57683 58.13184 -0.50277 1.000 35.06878 203 LEU A O 1
ATOM 1375 N N . PRO A 1 180 ? -2.01943 58.97573 -2.53624 1.000 36.39284 204 PRO A N 1
ATOM 1376 C CA . PRO A 1 180 ? -2.09534 57.63769 -3.13397 1.000 36.66733 204 PRO A CA 1
ATOM 1377 C C . PRO A 1 180 ? -0.74477 56.93566 -3.08160 1.000 39.35944 204 PRO A C 1
ATOM 1378 O O . PRO A 1 180 ? 0.30722 57.56709 -3.21503 1.000 35.62556 204 PRO A O 1
ATOM 1382 N N . MET A 1 181 ? -0.78734 55.61465 -2.87267 1.000 40.80068 205 MET A N 1
ATOM 1383 C CA . MET A 1 181 ? 0.43462 54.81061 -2.87882 1.000 42.58706 205 MET A CA 1
ATOM 1384 C C . MET A 1 181 ? 1.10996 54.81653 -4.23944 1.000 36.49242 205 MET A C 1
ATOM 1385 O O . MET A 1 181 ? 2.34329 54.76058 -4.32203 1.000 36.70104 205 MET A O 1
ATOM 1390 N N . SER A 1 182 ? 0.33199 54.88325 -5.31423 1.000 35.16063 206 SER A N 1
ATOM 1391 C CA . SER A 1 182 ? 0.93823 54.85048 -6.64034 1.000 39.36747 206 SER A CA 1
ATOM 1392 C C . SER A 1 182 ? 1.76636 56.08855 -6.95419 1.000 38.08740 206 SER A C 1
ATOM 1393 O O . SER A 1 182 ? 2.37339 56.12155 -8.02963 1.000 36.12574 206 SER A O 1
ATOM 1396 N N . PHE A 1 183 ? 1.79505 57.10022 -6.06941 1.000 35.93638 207 PHE A N 1
ATOM 1397 C CA . PHE A 1 183 ? 2.77128 58.18216 -6.20461 1.000 33.65095 207 PHE A CA 1
ATOM 1398 C C . PHE A 1 183 ? 4.19758 57.65136 -6.13602 1.000 30.02838 207 PHE A C 1
ATOM 1399 O O . PHE A 1 183 ? 5.11288 58.26025 -6.69880 1.000 37.09907 207 PHE A O 1
ATOM 1407 N N . ALA A 1 184 ? 4.40899 56.53269 -5.44431 1.000 34.69196 208 ALA A N 1
ATOM 1408 C CA . ALA A 1 184 ? 5.74678 55.96445 -5.30158 1.000 35.21872 208 ALA A CA 1
ATOM 1409 C C . ALA A 1 184 ? 6.28687 55.52097 -6.65455 1.000 37.62682 208 ALA A C 1
ATOM 1410 O O . ALA A 1 184 ? 5.57950 54.88031 -7.44003 1.000 36.74787 208 ALA A O 1
ATOM 1412 N N . GLY A 1 185 ? 7.54287 55.87203 -6.92957 1.000 37.64660 209 GLY A N 1
ATOM 1413 C CA . GLY A 1 185 ? 8.16857 55.53618 -8.19436 1.000 38.15556 209 GLY A CA 1
ATOM 1414 C C . GLY A 1 185 ? 7.76744 56.39613 -9.37398 1.000 41.71705 209 GLY A C 1
ATOM 1415 O O . GLY A 1 185 ? 8.30012 56.19469 -10.47089 1.000 47.18701 209 GLY A O 1
ATOM 1416 N N . THR A 1 186 ? 6.84094 57.33650 -9.20517 1.000 43.25359 210 THR A N 1
ATOM 1417 C CA . THR A 1 186 ? 6.51479 58.21316 -10.31642 1.000 36.92476 210 THR A CA 1
ATOM 1418 C C . THR A 1 186 ? 7.64323 59.21077 -10.55695 1.000 38.44462 210 THR A C 1
ATOM 1419 O O . THR A 1 186 ? 8.57768 59.35716 -9.75580 1.000 39.99390 210 THR A O 1
ATOM 1423 N N . SER A 1 187 ? 7.54452 59.89790 -11.69449 1.000 38.17642 211 SER A N 1
ATOM 1424 C CA . SER A 1 187 ? 8.47642 60.94572 -12.09416 1.000 36.46400 211 SER A CA 1
ATOM 1425 C C . SER A 1 187 ? 7.77690 62.29737 -12.17723 1.000 34.25397 211 SER A C 1
ATOM 1426 O O . SER A 1 187 ? 8.13211 63.15132 -12.99872 1.000 27.14507 211 SER A O 1
ATOM 1429 N N . ILE A 1 188 ? 6.77721 62.48781 -11.31375 1.000 31.85662 212 ILE A N 1
ATOM 1430 C CA . ILE A 1 188 ? 6.20958 63.80604 -11.07312 1.000 29.02396 212 ILE A CA 1
ATOM 1431 C C . ILE A 1 188 ? 7.31683 64.74339 -10.62083 1.000 24.14744 212 ILE A C 1
ATOM 1432 O O . ILE A 1 188 ? 8.16711 64.37498 -9.80801 1.000 28.60534 212 ILE A O 1
ATOM 1437 N N . GLN A 1 189 ? 7.34597 65.94760 -11.18137 1.000 26.54753 213 GLN A N 1
ATOM 1438 C CA . GLN A 1 189 ? 8.37442 66.91929 -10.82695 1.000 27.47632 213 GLN A CA 1
ATOM 1439 C C . GLN A 1 189 ? 7.83001 68.12284 -10.07333 1.000 28.11365 213 GLN A C 1
ATOM 1440 O O . GLN A 1 189 ? 8.58841 68.76366 -9.33898 1.000 27.04337 213 GLN A O 1
ATOM 1446 N N . SER A 1 190 ? 6.54674 68.44494 -10.24099 1.000 24.90218 214 SER A N 1
ATOM 1447 C CA . SER A 1 190 ? 5.89195 69.53596 -9.53182 1.000 26.70516 214 SER A CA 1
ATOM 1448 C C . SER A 1 190 ? 4.57442 69.02223 -8.98248 1.000 30.28248 214 SER A C 1
ATOM 1449 O O . SER A 1 190 ? 3.70340 68.58672 -9.74715 1.000 27.40028 214 SER A O 1
ATOM 1452 N N . LEU A 1 191 ? 4.42152 69.10224 -7.67094 1.000 26.10505 215 LEU A N 1
ATOM 1453 C CA . LEU A 1 191 ? 3.25344 68.58205 -6.97352 1.000 26.24372 215 LEU A CA 1
ATOM 1454 C C . LEU A 1 191 ? 2.72632 69.70845 -6.10140 1.000 28.12785 215 LEU A C 1
ATOM 1455 O O . LEU A 1 191 ? 3.41157 70.14426 -5.16557 1.000 23.04875 215 LEU A O 1
ATOM 1460 N N . PHE A 1 192 ? 1.53849 70.20791 -6.43306 1.000 25.24833 216 PHE A N 1
ATOM 1461 C CA . PHE A 1 192 ? 0.88562 71.26398 -5.66636 1.000 23.86406 216 PHE A CA 1
ATOM 1462 C C . PHE A 1 192 ? -0.46250 70.74034 -5.19192 1.000 27.10170 216 PHE A C 1
ATOM 1463 O O . PHE A 1 192 ? -1.38295 70.53324 -5.99694 1.000 24.34399 216 PHE A O 1
ATOM 1471 N N . LEU A 1 193 ? -0.56211 70.52368 -3.87834 1.000 23.68379 217 LEU A N 1
ATOM 1472 C CA . LEU A 1 193 ? -1.75479 69.99010 -3.23704 1.000 26.15339 217 LEU A CA 1
ATOM 1473 C C . LEU A 1 193 ? -2.18525 70.87554 -2.07708 1.000 24.55803 217 LEU A C 1
ATOM 1474 O O . LEU A 1 193 ? -2.94278 70.43063 -1.21165 1.000 23.90345 217 LEU A O 1
ATOM 1479 N N . ASN A 1 194 ? -1.73991 72.12767 -2.07345 1.000 24.13448 218 ASN A N 1
ATOM 1480 C CA . ASN A 1 194 ? -1.94538 73.01570 -0.94524 1.000 27.75482 218 ASN A CA 1
ATOM 1481 C C . ASN A 1 194 ? -3.41686 73.39116 -0.78619 1.000 30.57345 218 ASN A C 1
ATOM 1482 O O . ASN A 1 194 ? -4.17463 73.48440 -1.75873 1.000 29.07233 218 ASN A O 1
ATOM 1487 N N . GLY A 1 195 ? -3.82090 73.57160 0.46590 1.000 28.78035 219 GLY A N 1
ATOM 1488 C CA . GLY A 1 195 ? -5.06264 74.25759 0.76273 1.000 29.55510 219 GLY A CA 1
ATOM 1489 C C . GLY A 1 195 ? -6.32328 73.42639 0.76507 1.000 28.96658 219 GLY A C 1
ATOM 1490 O O . GLY A 1 195 ? -7.36954 73.89547 0.29358 1.000 30.76803 219 GLY A O 1
ATOM 1491 N N . GLN A 1 196 ? -6.26869 72.20506 1.28274 1.000 29.21850 220 GLN A N 1
ATOM 1492 C CA . GLN A 1 196 ? -7.50611 71.44932 1.46138 1.000 30.96763 220 GLN A CA 1
ATOM 1493 C C . GLN A 1 196 ? -7.44648 70.56961 2.70734 1.000 26.77747 220 GLN A C 1
ATOM 1494 O O . GLN A 1 196 ? -7.07884 71.05619 3.77606 1.000 29.20399 220 GLN A O 1
ATOM 1500 N N . LYS A 1 197 ? -7.83319 69.29701 2.60182 1.000 25.40934 221 LYS A N 1
ATOM 1501 C CA . LYS A 1 197 ? -8.04781 68.45858 3.77821 1.000 28.73597 221 LYS A CA 1
ATOM 1502 C C . LYS A 1 197 ? -7.32960 67.12130 3.66749 1.000 28.44113 221 LYS A C 1
ATOM 1503 O O . LYS A 1 197 ? -7.78373 66.12230 4.23337 1.000 31.32431 221 LYS A O 1
ATOM 1509 N N . LEU A 1 198 ? -6.22136 67.06904 2.93890 1.000 26.59197 222 LEU A N 1
ATOM 1510 C CA . LEU A 1 198 ? -5.46874 65.82673 2.86312 1.000 27.24889 222 LEU A CA 1
ATOM 1511 C C . LEU A 1 198 ? -4.83204 65.51832 4.21998 1.000 26.88878 222 LEU A C 1
ATOM 1512 O O . LEU A 1 198 ? -4.51387 66.42174 4.99156 1.000 25.21175 222 LEU A O 1
ATOM 1517 N N . ASN A 1 199 ? -4.65208 64.23022 4.51468 1.000 29.70958 223 ASN A N 1
ATOM 1518 C CA . ASN A 1 199 ? -4.16548 63.82893 5.83668 1.000 28.41359 223 ASN A CA 1
ATOM 1519 C C . ASN A 1 199 ? -3.27234 62.59855 5.70928 1.000 29.96679 223 ASN A C 1
ATOM 1520 O O . ASN A 1 199 ? -2.92315 62.16469 4.60650 1.000 28.38901 223 ASN A O 1
ATOM 1525 N N . GLY A 1 200 ? -2.91009 62.02618 6.85915 1.000 34.47067 224 GLY A N 1
ATOM 1526 C CA . GLY A 1 200 ? -2.06551 60.84867 6.87420 1.000 33.61694 224 GLY A CA 1
ATOM 1527 C C . GLY A 1 200 ? -0.59302 61.19422 6.71252 1.000 30.57573 224 GLY A C 1
ATOM 1528 O O . GLY A 1 200 ? -0.16185 62.33721 6.86020 1.000 27.57756 224 GLY A O 1
ATOM 1529 N N . SER A 1 201 ? 0.17731 60.17171 6.36564 1.000 27.02352 225 SER A N 1
ATOM 1530 C CA . SER A 1 201 ? 1.62696 60.26572 6.31153 1.000 31.04580 225 SER A CA 1
ATOM 1531 C C . SER A 1 201 ? 2.08390 60.86383 4.98120 1.000 29.14046 225 SER A C 1
ATOM 1532 O O . SER A 1 201 ? 1.39697 60.75445 3.96090 1.000 29.88731 225 SER A O 1
ATOM 1535 N N . ILE A 1 202 ? 3.24657 61.51502 5.00072 1.000 26.23942 226 ILE A N 1
ATOM 1536 C CA . ILE A 1 202 ? 3.87881 62.00338 3.77734 1.000 26.92628 226 ILE A CA 1
ATOM 1537 C C . ILE A 1 202 ? 5.12410 61.18677 3.43599 1.000 29.03658 226 ILE A C 1
ATOM 1538 O O . ILE A 1 202 ? 5.95690 61.62815 2.64431 1.000 25.13859 226 ILE A O 1
ATOM 1543 N N . SER A 1 203 ? 5.24582 59.98032 3.99514 1.000 28.69804 227 SER A N 1
ATOM 1544 C CA . SER A 1 203 ? 6.40139 59.14624 3.68942 1.000 30.73095 227 SER A CA 1
ATOM 1545 C C . SER A 1 203 ? 6.54217 58.83243 2.20017 1.000 31.00726 227 SER A C 1
ATOM 1546 O O . SER A 1 203 ? 7.66109 58.57102 1.74894 1.000 30.47260 227 SER A O 1
ATOM 1549 N N . VAL A 1 204 ? 5.45508 58.85422 1.42224 1.000 29.26722 228 VAL A N 1
ATOM 1550 C CA . VAL A 1 204 ? 5.57040 58.52133 -0.00130 1.000 30.61558 228 VAL A CA 1
ATOM 1551 C C . VAL A 1 204 ? 6.45447 59.51773 -0.75265 1.000 28.85167 228 VAL A C 1
ATOM 1552 O O . VAL A 1 204 ? 7.05164 59.15899 -1.77488 1.000 28.69325 228 VAL A O 1
ATOM 1556 N N . LEU A 1 205 ? 6.58393 60.75216 -0.24937 1.000 26.48111 229 LEU A N 1
ATOM 1557 C CA . LEU A 1 205 ? 7.46080 61.73764 -0.87821 1.000 29.39973 229 LEU A CA 1
ATOM 1558 C C . LEU A 1 205 ? 8.86812 61.20398 -1.08476 1.000 32.30358 229 LEU A C 1
ATOM 1559 O O . LEU A 1 205 ? 9.53980 61.58152 -2.05529 1.000 27.97619 229 LEU A O 1
ATOM 1564 N N . GLY A 1 206 ? 9.33643 60.34175 -0.17976 1.000 26.31486 230 GLY A N 1
ATOM 1565 C CA . GLY A 1 206 ? 10.68581 59.81451 -0.28423 1.000 33.19732 230 GLY A CA 1
ATOM 1566 C C . GLY A 1 206 ? 10.89098 58.88786 -1.46213 1.000 33.26927 230 GLY A C 1
ATOM 1567 O O . GLY A 1 206 ? 12.03945 58.62106 -1.83460 1.000 31.20638 230 GLY A O 1
ATOM 1568 N N . ASN A 1 207 ? 9.80552 58.38330 -2.04592 1.000 28.95927 231 ASN A N 1
ATOM 1569 C CA . ASN A 1 207 ? 9.85838 57.55574 -3.24076 1.000 33.13355 231 ASN A CA 1
ATOM 1570 C C . ASN A 1 207 ? 9.51104 58.34664 -4.49898 1.000 34.08316 231 ASN A C 1
ATOM 1571 O O . ASN A 1 207 ? 9.27875 57.74980 -5.55624 1.000 35.04362 231 ASN A O 1
ATOM 1576 N N . MET A 1 208 ? 9.44812 59.67064 -4.40042 1.000 32.24237 232 MET A N 1
ATOM 1577 C CA . MET A 1 208 ? 9.16882 60.54116 -5.53720 1.000 30.43170 232 MET A CA 1
ATOM 1578 C C . MET A 1 208 ? 10.43560 61.31012 -5.89052 1.000 29.77181 232 MET A C 1
ATOM 1579 O O . MET A 1 208 ? 10.53921 62.51862 -5.67883 1.000 28.93412 232 MET A O 1
ATOM 1584 N N . THR A 1 209 ? 11.40102 60.58809 -6.45844 1.000 29.21227 233 THR A N 1
ATOM 1585 C CA . THR A 1 209 ? 12.76431 61.09083 -6.57854 1.000 33.68403 233 THR A CA 1
ATOM 1586 C C . THR A 1 209 ? 12.95223 62.09999 -7.70047 1.000 31.18033 233 THR A C 1
ATOM 1587 O O . THR A 1 209 ? 14.03390 62.69123 -7.79595 1.000 33.38239 233 THR A O 1
ATOM 1591 N N . SER A 1 210 ? 11.93544 62.34267 -8.52334 1.000 29.48546 234 SER A N 1
ATOM 1592 C CA . SER A 1 210 ? 12.02963 63.36456 -9.55882 1.000 31.82624 234 SER A CA 1
ATOM 1593 C C . SER A 1 210 ? 11.51173 64.72206 -9.09951 1.000 29.72649 234 SER A C 1
ATOM 1594 O O . SER A 1 210 ? 11.58355 65.69264 -9.86515 1.000 28.30342 234 SER A O 1
ATOM 1597 N N . LEU A 1 211 ? 10.97971 64.80412 -7.88263 1.000 27.40230 235 LEU A N 1
ATOM 1598 C CA . LEU A 1 211 ? 10.35848 66.03189 -7.40948 1.000 26.36849 235 LEU A CA 1
ATOM 1599 C C . LEU A 1 211 ? 11.35020 67.18223 -7.45000 1.000 28.53130 235 LEU A C 1
ATOM 1600 O O . LEU A 1 211 ? 12.48941 67.06731 -6.97963 1.000 23.76299 235 LEU A O 1
ATOM 1605 N N . VAL A 1 212 ? 10.90293 68.29022 -8.02530 1.000 27.93091 236 VAL A N 1
ATOM 1606 C CA . VAL A 1 212 ? 11.63064 69.54159 -8.00407 1.000 29.01657 236 VAL A CA 1
ATOM 1607 C C . VAL A 1 212 ? 10.97999 70.53863 -7.05563 1.000 27.19240 236 VAL A C 1
ATOM 1608 O O . VAL A 1 212 ? 11.67203 71.28316 -6.36119 1.000 27.61736 236 VAL A O 1
ATOM 1612 N N . GLU A 1 213 ? 9.64743 70.55520 -7.01374 1.000 25.28853 237 GLU A N 1
ATOM 1613 C CA . GLU A 1 213 ? 8.85790 71.49145 -6.22673 1.000 27.78767 237 GLU A CA 1
ATOM 1614 C C . GLU A 1 213 ? 7.65742 70.73851 -5.68566 1.000 29.63023 237 GLU A C 1
ATOM 1615 O O . GLU A 1 213 ? 6.95155 70.07116 -6.44654 1.000 25.24778 237 GLU A O 1
ATOM 1621 N N . VAL A 1 214 ? 7.43289 70.82717 -4.38243 1.000 29.56433 238 VAL A N 1
ATOM 1622 C CA . VAL A 1 214 ? 6.23872 70.26701 -3.76457 1.000 27.70403 238 VAL A CA 1
ATOM 1623 C C . VAL A 1 214 ? 5.68804 71.30754 -2.80058 1.000 26.93478 238 VAL A C 1
ATOM 1624 O O . VAL A 1 214 ? 6.45317 71.96218 -2.08396 1.000 25.49029 238 VAL A O 1
ATOM 1628 N N . SER A 1 215 ? 4.37647 71.52293 -2.84723 1.000 26.13485 239 SER A N 1
ATOM 1629 C CA . SER A 1 215 ? 3.68007 72.26799 -1.80804 1.000 25.61390 239 SER A CA 1
ATOM 1630 C C . SER A 1 215 ? 2.53740 71.41351 -1.29357 1.000 27.31900 239 SER A C 1
ATOM 1631 O O . SER A 1 215 ? 1.62842 71.04680 -2.05307 1.000 23.67511 239 SER A O 1
ATOM 1634 N N . LEU A 1 216 ? 2.61405 71.07635 -0.01144 1.000 23.30660 240 LEU A N 1
ATOM 1635 C CA . LEU A 1 216 ? 1.52141 70.47306 0.72782 1.000 24.55164 240 LEU A CA 1
ATOM 1636 C C . LEU A 1 216 ? 0.91048 71.45459 1.71562 1.000 23.80997 240 LEU A C 1
ATOM 1637 O O . LEU A 1 216 ? 0.17740 71.03319 2.61634 1.000 25.35907 240 LEU A O 1
ATOM 1642 N N . GLN A 1 217 ? 1.21775 72.74495 1.57182 1.000 21.78938 241 GLN A N 1
ATOM 1643 C CA . GLN A 1 217 ? 0.84793 73.76306 2.55192 1.000 25.86198 241 GLN A CA 1
ATOM 1644 C C . GLN A 1 217 ? -0.64706 73.73695 2.86376 1.000 26.30598 241 GLN A C 1
ATOM 1645 O O . GLN A 1 217 ? -1.47964 73.59894 1.96487 1.000 24.26008 241 GLN A O 1
ATOM 1651 N N . GLY A 1 218 ? -0.98949 73.85076 4.14953 1.000 26.46010 242 GLY A N 1
ATOM 1652 C CA . GLY A 1 218 ? -2.39186 73.97810 4.53740 1.000 25.04838 242 GLY A CA 1
ATOM 1653 C C . GLY A 1 218 ? -3.23857 72.72732 4.36293 1.000 29.80236 242 GLY A C 1
ATOM 1654 O O . GLY A 1 218 ? -4.26384 72.73917 3.66594 1.000 31.05798 242 GLY A O 1
ATOM 1655 N N . ASN A 1 219 ? -2.81538 71.62678 4.97795 1.000 25.40585 243 ASN A N 1
ATOM 1656 C CA . ASN A 1 219 ? -3.61431 70.40896 4.96028 1.000 26.53275 243 ASN A CA 1
ATOM 1657 C C . ASN A 1 219 ? -3.60732 69.85783 6.38018 1.000 24.00812 243 ASN A C 1
ATOM 1658 O O . ASN A 1 219 ? -3.46966 70.62909 7.32157 1.000 23.89623 243 ASN A O 1
ATOM 1663 N N . GLN A 1 220 ? -3.76069 68.54752 6.55242 1.000 25.39769 244 GLN A N 1
ATOM 1664 C CA . GLN A 1 220 ? -3.74150 67.92514 7.87105 1.000 26.59811 244 GLN A CA 1
ATOM 1665 C C . GLN A 1 220 ? -2.74100 66.78238 7.91272 1.000 27.64868 244 GLN A C 1
ATOM 1666 O O . GLN A 1 220 ? -2.94691 65.80702 8.64100 1.000 29.33159 244 GLN A O 1
ATOM 1672 N N . PHE A 1 221 ? -1.65613 66.87867 7.13682 1.000 23.60589 245 PHE A N 1
ATOM 1673 C CA . PHE A 1 221 ? -0.65822 65.81697 7.15651 1.000 26.17018 245 PHE A CA 1
ATOM 1674 C C . PHE A 1 221 ? -0.02218 65.71602 8.54854 1.000 26.09162 245 PHE A C 1
ATOM 1675 O O . PHE A 1 221 ? 0.19106 66.72319 9.23144 1.000 25.22036 245 PHE A O 1
ATOM 1683 N N . SER A 1 222 ? 0.26948 64.48803 8.97644 1.000 25.76399 246 SER A N 1
ATOM 1684 C CA . SER A 1 222 ? 0.86878 64.23379 10.28180 1.000 26.95343 246 SER A CA 1
ATOM 1685 C C . SER A 1 222 ? 2.04191 63.26776 10.13694 1.000 27.53874 246 SER A C 1
ATOM 1686 O O . SER A 1 222 ? 2.30178 62.71491 9.06362 1.000 28.95076 246 SER A O 1
ATOM 1689 N N . GLY A 1 223 ? 2.74210 63.04426 11.24746 1.000 28.69304 247 GLY A N 1
ATOM 1690 C CA . GLY A 1 223 ? 3.87913 62.16276 11.25193 1.000 25.08939 247 GLY A CA 1
ATOM 1691 C C . GLY A 1 223 ? 5.11799 62.89234 10.79469 1.000 22.75771 247 GLY A C 1
ATOM 1692 O O . GLY A 1 223 ? 5.08691 64.09343 10.52099 1.000 24.10793 247 GLY A O 1
ATOM 1693 N N . PRO A 1 224 ? 6.23837 62.18347 10.70992 1.000 23.96883 248 PRO A N 1
ATOM 1694 C CA . PRO A 1 224 ? 7.51190 62.82692 10.37366 1.000 22.39055 248 PRO A CA 1
ATOM 1695 C C . PRO A 1 224 ? 7.73817 62.99105 8.87261 1.000 24.76171 248 PRO A C 1
ATOM 1696 O O . PRO A 1 224 ? 7.10019 62.34974 8.03179 1.000 25.05659 248 PRO A O 1
ATOM 1700 N N . ILE A 1 225 ? 8.64675 63.90630 8.55795 1.000 26.00419 249 ILE A N 1
ATOM 1701 C CA . ILE A 1 225 ? 9.18387 64.04441 7.19802 1.000 27.62693 249 ILE A CA 1
ATOM 1702 C C . ILE A 1 225 ? 10.06871 62.83796 6.90401 1.000 29.20578 249 ILE A C 1
ATOM 1703 O O . ILE A 1 225 ? 10.96729 62.53453 7.70524 1.000 27.55964 249 ILE A O 1
ATOM 1708 N N . PRO A 1 226 ? 9.87389 62.12733 5.79421 1.000 31.39923 250 PRO A N 1
ATOM 1709 C CA . PRO A 1 226 ? 10.65928 60.91391 5.54695 1.000 27.51408 250 PRO A CA 1
ATOM 1710 C C . PRO A 1 226 ? 12.08555 61.23919 5.12185 1.000 27.43570 250 PRO A C 1
ATOM 1711 O O . PRO A 1 226 ? 12.47219 62.39434 4.94597 1.000 25.54104 250 PRO A O 1
ATOM 1715 N N . ASP A 1 227 ? 12.86507 60.17002 4.96492 1.000 28.77611 251 ASP A N 1
ATOM 1716 C CA . ASP A 1 227 ? 14.18259 60.24198 4.35193 1.000 29.40389 251 ASP A CA 1
ATOM 1717 C C . ASP A 1 227 ? 14.04414 60.70888 2.90623 1.000 29.87759 251 ASP A C 1
ATOM 1718 O O . ASP A 1 227 ? 13.43932 60.01731 2.08363 1.000 31.15782 251 ASP A O 1
ATOM 1723 N N . LEU A 1 228 ? 14.60609 61.87976 2.59851 1.000 29.03099 252 LEU A N 1
ATOM 1724 C CA . LEU A 1 228 ? 14.49834 62.47826 1.27585 1.000 30.37391 252 LEU A CA 1
ATOM 1725 C C . LEU A 1 228 ? 15.80621 62.41819 0.48868 1.000 30.56126 252 LEU A C 1
ATOM 1726 O O . LEU A 1 228 ? 15.97397 63.15783 -0.48570 1.000 28.81517 252 LEU A O 1
ATOM 1731 N N . SER A 1 229 ? 16.73391 61.53902 0.86925 1.000 35.32599 253 SER A N 1
ATOM 1732 C CA . SER A 1 229 ? 18.05862 61.59132 0.25081 1.000 32.59666 253 SER A CA 1
ATOM 1733 C C . SER A 1 229 ? 18.02573 61.24823 -1.23712 1.000 36.65662 253 SER A C 1
ATOM 1734 O O . SER A 1 229 ? 18.98436 61.56304 -1.94847 1.000 31.15019 253 SER A O 1
ATOM 1737 N N . GLY A 1 230 ? 16.93388 60.65107 -1.73180 1.000 31.57122 254 GLY A N 1
ATOM 1738 C CA . GLY A 1 230 ? 16.83022 60.36121 -3.14741 1.000 29.96814 254 GLY A CA 1
ATOM 1739 C C . GLY A 1 230 ? 16.39153 61.52725 -4.00597 1.000 34.68151 254 GLY A C 1
ATOM 1740 O O . GLY A 1 230 ? 16.51320 61.45302 -5.22908 1.000 36.43154 254 GLY A O 1
ATOM 1741 N N . LEU A 1 231 ? 15.91150 62.61143 -3.39924 1.000 29.73209 255 LEU A N 1
ATOM 1742 C CA . LEU A 1 231 ? 15.32227 63.71681 -4.15177 1.000 30.04445 255 LEU A CA 1
ATOM 1743 C C . LEU A 1 231 ? 16.41571 64.71975 -4.50595 1.000 30.71349 255 LEU A C 1
ATOM 1744 O O . LEU A 1 231 ? 16.43096 65.86591 -4.05912 1.000 28.73986 255 LEU A O 1
ATOM 1749 N N . VAL A 1 232 ? 17.32923 64.26245 -5.36967 1.000 34.07646 256 VAL A N 1
ATOM 1750 C CA . VAL A 1 232 ? 18.54592 65.02273 -5.64359 1.000 33.26433 256 VAL A CA 1
ATOM 1751 C C . VAL A 1 232 ? 18.30484 66.24821 -6.50787 1.000 34.47177 256 VAL A C 1
ATOM 1752 O O . VAL A 1 232 ? 19.23841 67.03192 -6.71878 1.000 33.87250 256 VAL A O 1
ATOM 1756 N N . SER A 1 233 ? 17.08289 66.45445 -6.99921 1.000 33.74048 257 SER A N 1
ATOM 1757 C CA . SER A 1 233 ? 16.74755 67.67978 -7.71014 1.000 32.30899 257 SER A CA 1
ATOM 1758 C C . SER A 1 233 ? 15.76404 68.55465 -6.95162 1.000 29.84827 257 SER A C 1
ATOM 1759 O O . SER A 1 233 ? 15.31334 69.56482 -7.49827 1.000 28.91401 257 SER A O 1
ATOM 1762 N N . LEU A 1 234 ? 15.41108 68.19597 -5.71913 1.000 28.18417 258 LEU A N 1
ATOM 1763 C CA . LEU A 1 234 ? 14.41231 68.96111 -4.98410 1.000 26.48826 258 LEU A CA 1
ATOM 1764 C C . LEU A 1 234 ? 14.89809 70.38759 -4.74866 1.000 28.32936 258 LEU A C 1
ATOM 1765 O O . LEU A 1 234 ? 16.01325 70.60485 -4.26749 1.000 29.06227 258 LEU A O 1
ATOM 1770 N N . ARG A 1 235 ? 14.06358 71.36734 -5.09240 1.000 28.11121 259 ARG A N 1
ATOM 1771 C CA . ARG A 1 235 ? 14.43106 72.76598 -4.87814 1.000 29.53111 259 ARG A CA 1
ATOM 1772 C C . ARG A 1 235 ? 13.52312 73.49225 -3.90097 1.000 30.44257 259 ARG A C 1
ATOM 1773 O O . ARG A 1 235 ? 14.00741 74.28364 -3.07861 1.000 28.45605 259 ARG A O 1
ATOM 1781 N N . VAL A 1 236 ? 12.21977 73.24840 -3.96333 1.000 26.03049 260 VAL A N 1
ATOM 1782 C CA . VAL A 1 236 ? 11.23773 73.94156 -3.13409 1.000 25.06696 260 VAL A CA 1
ATOM 1783 C C . VAL A 1 236 ? 10.46046 72.88296 -2.35742 1.000 29.64528 260 VAL A C 1
ATOM 1784 O O . VAL A 1 236 ? 9.83148 72.00195 -2.95779 1.000 25.19177 260 VAL A O 1
ATOM 1788 N N . PHE A 1 237 ? 10.50126 72.97083 -1.02480 1.000 26.03544 261 PHE A N 1
ATOM 1789 C CA . PHE A 1 237 ? 9.80333 72.03640 -0.14590 1.000 25.14542 261 PHE A CA 1
ATOM 1790 C C . PHE A 1 237 ? 8.95990 72.85469 0.81964 1.000 24.16259 261 PHE A C 1
ATOM 1791 O O . PHE A 1 237 ? 9.50148 73.48768 1.72951 1.000 24.78923 261 PHE A O 1
ATOM 1799 N N . ASN A 1 238 ? 7.64208 72.86032 0.61976 1.000 23.53494 262 ASN A N 1
ATOM 1800 C CA . ASN A 1 238 ? 6.72848 73.69129 1.40204 1.000 25.73777 262 ASN A CA 1
ATOM 1801 C C . ASN A 1 238 ? 5.68332 72.78694 2.03381 1.000 24.65805 262 ASN A C 1
ATOM 1802 O O . ASN A 1 238 ? 4.81052 72.25952 1.33234 1.000 23.56798 262 ASN A O 1
ATOM 1807 N N . VAL A 1 239 ? 5.75826 72.63055 3.36138 1.000 24.05111 263 VAL A N 1
ATOM 1808 C CA . VAL A 1 239 ? 4.80562 71.80320 4.09469 1.000 23.44353 263 VAL A CA 1
ATOM 1809 C C . VAL A 1 239 ? 4.19746 72.63051 5.22305 1.000 24.86903 263 VAL A C 1
ATOM 1810 O O . VAL A 1 239 ? 3.76587 72.08560 6.23948 1.000 23.41107 263 VAL A O 1
ATOM 1814 N N . ARG A 1 240 ? 4.18180 73.95121 5.03481 1.000 24.15401 264 ARG A N 1
ATOM 1815 C CA . ARG A 1 240 ? 3.59471 74.90272 5.97053 1.000 26.85695 264 ARG A CA 1
ATOM 1816 C C . ARG A 1 240 ? 2.16436 74.53064 6.34227 1.000 29.44020 264 ARG A C 1
ATOM 1817 O O . ARG A 1 240 ? 1.39427 74.06673 5.49884 1.000 23.27359 264 ARG A O 1
ATOM 1825 N N . GLU A 1 241 ? 1.80819 74.78385 7.60854 1.000 26.15338 265 GLU A N 1
ATOM 1826 C CA . GLU A 1 241 ? 0.44334 74.64335 8.13185 1.000 26.40807 265 GLU A CA 1
ATOM 1827 C C . GLU A 1 241 ? -0.07128 73.21277 7.98738 1.000 25.18486 265 GLU A C 1
ATOM 1828 O O . GLU A 1 241 ? -1.08649 72.94473 7.34286 1.000 28.29084 265 GLU A O 1
ATOM 1834 N N . ASN A 1 242 ? 0.63792 72.29288 8.62310 1.000 24.80753 266 ASN A N 1
ATOM 1835 C CA . ASN A 1 242 ? 0.19257 70.91145 8.71676 1.000 22.69696 266 ASN A CA 1
ATOM 1836 C C . ASN A 1 242 ? 0.32961 70.51278 10.18524 1.000 26.76693 266 ASN A C 1
ATOM 1837 O O . ASN A 1 242 ? 0.43832 71.36412 11.07102 1.000 24.81473 266 ASN A O 1
ATOM 1842 N N . GLN A 1 243 ? 0.32838 69.20950 10.45835 1.000 26.16427 267 GLN A N 1
ATOM 1843 C CA . GLN A 1 243 ? 0.56547 68.67178 11.79554 1.000 28.39147 267 GLN A CA 1
ATOM 1844 C C . GLN A 1 243 ? 1.78997 67.76376 11.81348 1.000 23.18003 267 GLN A C 1
ATOM 1845 O O . GLN A 1 243 ? 1.80299 66.71843 12.47114 1.000 25.99941 267 GLN A O 1
ATOM 1851 N N . LEU A 1 244 ? 2.81916 68.12682 11.05881 1.000 23.07083 268 LEU A N 1
ATOM 1852 C CA . LEU A 1 244 ? 3.99896 67.28096 10.99923 1.000 24.85603 268 LEU A CA 1
ATOM 1853 C C . LEU A 1 244 ? 4.70265 67.27540 12.35143 1.000 23.15344 268 LEU A C 1
ATOM 1854 O O . LEU A 1 244 ? 4.70939 68.26900 13.08139 1.000 22.85633 268 LEU A O 1
ATOM 1859 N N . THR A 1 245 ? 5.28189 66.13179 12.68461 1.000 21.87900 269 THR A N 1
ATOM 1860 C CA . THR A 1 245 ? 5.93188 65.90177 13.96490 1.000 24.41869 269 THR A CA 1
ATOM 1861 C C . THR A 1 245 ? 7.33631 65.35376 13.70809 1.000 24.78202 269 THR A C 1
ATOM 1862 O O . THR A 1 245 ? 7.73089 65.11030 12.55785 1.000 24.22573 269 THR A O 1
ATOM 1866 N N . GLY A 1 246 ? 8.10286 65.17342 14.78471 1.000 20.53284 270 GLY A N 1
ATOM 1867 C CA . GLY A 1 246 ? 9.37027 64.47453 14.71564 1.000 21.23755 270 GLY A CA 1
ATOM 1868 C C . GLY A 1 246 ? 10.53043 65.36166 14.29747 1.000 23.21206 270 GLY A C 1
ATOM 1869 O O . GLY A 1 246 ? 10.37883 66.53484 13.96455 1.000 22.07875 270 GLY A O 1
ATOM 1870 N N . VAL A 1 247 ? 11.72789 64.77256 14.33545 1.000 23.26011 271 VAL A N 1
ATOM 1871 C CA . VAL A 1 247 ? 12.94566 65.50016 14.00229 1.000 23.81899 271 VAL A CA 1
ATOM 1872 C C . VAL A 1 247 ? 12.99548 65.77815 12.50275 1.000 25.07024 271 VAL A C 1
ATOM 1873 O O . VAL A 1 247 ? 12.56690 64.95389 11.68733 1.000 27.15868 271 VAL A O 1
ATOM 1877 N N . VAL A 1 248 ? 13.49840 66.95200 12.12796 1.000 23.84946 272 VAL A N 1
ATOM 1878 C CA . VAL A 1 248 ? 13.72114 67.25964 10.71657 1.000 26.17879 272 VAL A CA 1
ATOM 1879 C C . VAL A 1 248 ? 14.90316 66.41326 10.25952 1.000 27.67454 272 VAL A C 1
ATOM 1880 O O . VAL A 1 248 ? 16.00023 66.52061 10.82631 1.000 26.79878 272 VAL A O 1
ATOM 1884 N N . PRO A 1 249 ? 14.72353 65.54913 9.26513 1.000 27.33510 273 PRO A N 1
ATOM 1885 C CA . PRO A 1 249 ? 15.79430 64.61207 8.91316 1.000 27.64334 273 PRO A CA 1
ATOM 1886 C C . PRO A 1 249 ? 16.97076 65.32976 8.27265 1.000 27.50618 273 PRO A C 1
ATOM 1887 O O . PRO A 1 249 ? 16.81168 66.30419 7.53160 1.000 29.74119 273 PRO A O 1
ATOM 1891 N N . GLN A 1 250 ? 18.16538 64.83463 8.58338 1.000 28.86248 274 GLN A N 1
ATOM 1892 C CA . GLN A 1 250 ? 19.39327 65.40641 8.03800 1.000 32.58616 274 GLN A CA 1
ATOM 1893 C C . GLN A 1 250 ? 19.45281 65.25901 6.52076 1.000 33.12003 274 GLN A C 1
ATOM 1894 O O . GLN A 1 250 ? 20.05717 66.09085 5.83339 1.000 34.74159 274 GLN A O 1
ATOM 1900 N N . SER A 1 251 ? 18.81242 64.22215 5.98232 1.000 29.35840 275 SER A N 1
ATOM 1901 C CA . SER A 1 251 ? 18.78664 64.02203 4.53647 1.000 33.53457 275 SER A CA 1
ATOM 1902 C C . SER A 1 251 ? 18.10243 65.17895 3.80865 1.000 37.24383 275 SER A C 1
ATOM 1903 O O . SER A 1 251 ? 18.40597 65.43386 2.63779 1.000 35.90416 275 SER A O 1
ATOM 1906 N N . LEU A 1 252 ? 17.17736 65.88470 4.47546 1.000 32.52290 276 LEU A N 1
ATOM 1907 C CA . LEU A 1 252 ? 16.58095 67.07847 3.88170 1.000 33.56483 276 LEU A CA 1
ATOM 1908 C C . LEU A 1 252 ? 17.49663 68.28822 4.02927 1.000 34.19576 276 LEU A C 1
ATOM 1909 O O . LEU A 1 252 ? 17.65358 69.07616 3.08975 1.000 34.31035 276 LEU A O 1
ATOM 1914 N N . VAL A 1 253 ? 18.09737 68.45833 5.20480 1.000 32.29211 277 VAL A N 1
ATOM 1915 C CA . VAL A 1 253 ? 18.99441 69.57952 5.42540 1.000 35.68479 277 VAL A CA 1
ATOM 1916 C C . VAL A 1 253 ? 20.22034 69.50549 4.52281 1.000 34.34600 277 VAL A C 1
ATOM 1917 O O . VAL A 1 253 ? 20.80863 70.53938 4.19425 1.000 35.67367 277 VAL A O 1
ATOM 1921 N N . SER A 1 254 ? 20.58947 68.31170 4.06575 1.000 34.43230 278 SER A N 1
ATOM 1922 C CA . SER A 1 254 ? 21.81842 68.10790 3.30483 1.000 38.51384 278 SER A CA 1
ATOM 1923 C C . SER A 1 254 ? 21.63612 68.10101 1.79008 1.000 38.74194 278 SER A C 1
ATOM 1924 O O . SER A 1 254 ? 22.62688 67.91919 1.07099 1.000 37.05117 278 SER A O 1
ATOM 1927 N N . LEU A 1 255 ? 20.41558 68.26261 1.27826 1.000 35.01470 279 LEU A N 1
ATOM 1928 C CA . LEU A 1 255 ? 20.22639 68.27121 -0.16741 1.000 36.66185 279 LEU A CA 1
ATOM 1929 C C . LEU A 1 255 ? 20.85232 69.53326 -0.74819 1.000 36.05900 279 LEU A C 1
ATOM 1930 O O . LEU A 1 255 ? 20.41553 70.64716 -0.44182 1.000 37.61444 279 LEU A O 1
ATOM 1935 N N . SER A 1 256 ? 21.86995 69.36315 -1.59468 1.000 38.58839 280 SER A N 1
ATOM 1936 C CA . SER A 1 256 ? 22.52580 70.52058 -2.20269 1.000 41.48452 280 SER A CA 1
ATOM 1937 C C . SER A 1 256 ? 21.59895 71.27788 -3.14690 1.000 34.76879 280 SER A C 1
ATOM 1938 O O . SER A 1 256 ? 21.74818 72.49141 -3.31818 1.000 38.26145 280 SER A O 1
ATOM 1941 N N . SER A 1 257 ? 20.64762 70.58640 -3.77732 1.000 35.73174 281 SER A N 1
ATOM 1942 C CA . SER A 1 257 ? 19.74812 71.23912 -4.72440 1.000 35.69980 281 SER A CA 1
ATOM 1943 C C . SER A 1 257 ? 18.77341 72.19319 -4.04430 1.000 36.59329 281 SER A C 1
ATOM 1944 O O . SER A 1 257 ? 18.23846 73.09429 -4.70720 1.000 33.19304 281 SER A O 1
ATOM 1947 N N . LEU A 1 258 ? 18.53724 72.00733 -2.74539 1.000 34.86178 282 LEU A N 1
ATOM 1948 C CA . LEU A 1 258 ? 17.47196 72.70685 -2.03989 1.000 31.86073 282 LEU A CA 1
ATOM 1949 C C . LEU A 1 258 ? 17.66394 74.21802 -2.10325 1.000 32.42612 282 LEU A C 1
ATOM 1950 O O . LEU A 1 258 ? 18.76408 74.73508 -1.90550 1.000 35.63974 282 LEU A O 1
ATOM 1955 N N . THR A 1 259 ? 16.57838 74.92274 -2.36160 1.000 30.08344 283 THR A N 1
ATOM 1956 C CA . THR A 1 259 ? 16.55725 76.36631 -2.57031 1.000 33.76563 283 THR A CA 1
ATOM 1957 C C . THR A 1 259 ? 15.64178 77.09392 -1.59678 1.000 34.65286 283 THR A C 1
ATOM 1958 O O . THR A 1 259 ? 15.94560 78.21154 -1.16780 1.000 33.21235 283 THR A O 1
ATOM 1962 N N . THR A 1 260 ? 14.52707 76.47425 -1.22786 1.000 32.96007 284 THR A N 1
ATOM 1963 C CA . THR A 1 260 ? 13.46491 77.12680 -0.48139 1.000 34.35454 284 THR A CA 1
ATOM 1964 C C . THR A 1 260 ? 12.80320 76.07829 0.39199 1.000 34.30114 284 THR A C 1
ATOM 1965 O O . THR A 1 260 ? 12.42853 75.01517 -0.11492 1.000 30.55500 284 THR A O 1
ATOM 1969 N N . VAL A 1 261 ? 12.63622 76.37230 1.68072 1.000 27.50767 285 VAL A N 1
ATOM 1970 C CA . VAL A 1 261 ? 11.99658 75.41898 2.57989 1.000 25.54590 285 VAL A CA 1
ATOM 1971 C C . VAL A 1 261 ? 11.07809 76.17456 3.53841 1.000 30.04225 285 VAL A C 1
ATOM 1972 O O . VAL A 1 261 ? 11.49760 77.13997 4.18314 1.000 29.76941 285 VAL A O 1
ATOM 1976 N N . ASN A 1 262 ? 9.81160 75.75525 3.60215 1.000 23.74435 286 ASN A N 1
ATOM 1977 C CA . ASN A 1 262 ? 8.78949 76.38013 4.43365 1.000 22.34542 286 ASN A CA 1
ATOM 1978 C C . ASN A 1 262 ? 8.28028 75.31651 5.39602 1.000 25.07806 286 ASN A C 1
ATOM 1979 O O . ASN A 1 262 ? 7.58804 74.38477 4.97738 1.000 23.10582 286 ASN A O 1
ATOM 1984 N N . LEU A 1 263 ? 8.62693 75.45412 6.68263 1.000 23.51408 287 LEU A N 1
ATOM 1985 C CA . LEU A 1 263 ? 8.25556 74.48657 7.71069 1.000 26.87319 287 LEU A CA 1
ATOM 1986 C C . LEU A 1 263 ? 7.33878 75.07915 8.77133 1.000 26.83442 287 LEU A C 1
ATOM 1987 O O . LEU A 1 263 ? 6.84392 74.34093 9.62926 1.000 23.76372 287 LEU A O 1
ATOM 1992 N N . THR A 1 264 ? 7.08571 76.37940 8.70837 1.000 28.39809 288 THR A N 1
ATOM 1993 C CA . THR A 1 264 ? 6.34029 77.10307 9.72872 1.000 28.43865 288 THR A CA 1
ATOM 1994 C C . THR A 1 264 ? 4.95653 76.50912 9.95383 1.000 29.37097 288 THR A C 1
ATOM 1995 O O . THR A 1 264 ? 4.28509 76.08222 9.00735 1.000 25.50366 288 THR A O 1
ATOM 1999 N N . ASN A 1 265 ? 4.53645 76.49236 11.22499 1.000 24.52197 289 ASN A N 1
ATOM 2000 C CA . ASN A 1 265 ? 3.21601 76.02570 11.65683 1.000 25.92276 289 ASN A CA 1
ATOM 2001 C C . ASN A 1 265 ? 3.08817 74.51372 11.49031 1.000 25.36474 289 ASN A C 1
ATOM 2002 O O . ASN A 1 265 ? 2.22726 74.02456 10.75795 1.000 26.64882 289 ASN A O 1
ATOM 2007 N N . ASN A 1 266 ? 3.95240 73.76599 12.16428 1.000 25.69393 290 ASN A N 1
ATOM 2008 C CA . ASN A 1 266 ? 3.79911 72.32391 12.29427 1.000 22.85951 290 ASN A CA 1
ATOM 2009 C C . ASN A 1 266 ? 4.06059 72.02372 13.76954 1.000 26.59924 290 ASN A C 1
ATOM 2010 O O . ASN A 1 266 ? 3.99662 72.90804 14.63012 1.000 25.53292 290 ASN A O 1
ATOM 2015 N N . TYR A 1 267 ? 4.37848 70.77209 14.07911 1.000 25.13027 291 TYR A N 1
ATOM 2016 C CA . TYR A 1 267 ? 4.77907 70.36752 15.42012 1.000 23.37556 291 TYR A CA 1
ATOM 2017 C C . TYR A 1 267 ? 6.12309 69.66171 15.37154 1.000 25.12189 291 TYR A C 1
ATOM 2018 O O . TYR A 1 267 ? 6.34939 68.64714 16.04511 1.000 22.08167 291 TYR A O 1
ATOM 2027 N N . LEU A 1 268 ? 7.01675 70.16164 14.52491 1.000 22.10300 292 LEU A N 1
ATOM 2028 C CA . LEU A 1 268 ? 8.29911 69.49082 14.36547 1.000 22.96186 292 LEU A CA 1
ATOM 2029 C C . LEU A 1 268 ? 9.11105 69.60314 15.65475 1.000 24.56720 292 LEU A C 1
ATOM 2030 O O . LEU A 1 268 ? 8.99028 70.57325 16.40470 1.000 23.37394 292 LEU A O 1
ATOM 2035 N N . GLN A 1 269 ? 9.92913 68.58660 15.91729 1.000 21.82077 293 GLN A N 1
ATOM 2036 C CA . GLN A 1 269 ? 10.61276 68.43966 17.19036 1.000 23.07372 293 GLN A CA 1
ATOM 2037 C C . GLN A 1 269 ? 12.12564 68.34181 17.00328 1.000 24.46262 293 GLN A C 1
ATOM 2038 O O . GLN A 1 269 ? 12.64164 68.28083 15.88408 1.000 23.24190 293 GLN A O 1
ATOM 2044 N N . GLY A 1 270 ? 12.83658 68.32962 18.12810 1.000 23.09497 294 GLY A N 1
ATOM 2045 C CA . GLY A 1 270 ? 14.28132 68.32176 18.12299 1.000 22.43261 294 GLY A CA 1
ATOM 2046 C C . GLY A 1 270 ? 14.83721 69.70487 17.87118 1.000 24.14731 294 GLY A C 1
ATOM 2047 O O . GLY A 1 270 ? 14.15997 70.71200 18.07598 1.000 22.20428 294 GLY A O 1
ATOM 2048 N N . PRO A 1 271 ? 16.08913 69.78514 17.43440 1.000 22.48292 295 PRO A N 1
ATOM 2049 C CA . PRO A 1 271 ? 16.69537 71.09841 17.19941 1.000 23.95020 295 PRO A CA 1
ATOM 2050 C C . PRO A 1 271 ? 16.12481 71.77458 15.96182 1.000 27.09472 295 PRO A C 1
ATOM 2051 O O . PRO A 1 271 ? 15.76838 71.12369 14.97126 1.000 24.11658 295 PRO A O 1
ATOM 2055 N N . THR A 1 272 ? 16.04198 73.10423 16.02867 1.000 25.14675 296 THR A N 1
ATOM 2056 C CA . THR A 1 272 ? 15.79203 73.86668 14.81897 1.000 26.26195 296 THR A CA 1
ATOM 2057 C C . THR A 1 272 ? 16.87610 73.50676 13.80515 1.000 27.26881 296 THR A C 1
ATOM 2058 O O . THR A 1 272 ? 18.06949 73.60162 14.12477 1.000 26.23240 296 THR A O 1
ATOM 2062 N N . PRO A 1 273 ? 16.50801 73.06321 12.60335 1.000 30.24135 297 PRO A N 1
ATOM 2063 C CA . PRO A 1 273 ? 17.51419 72.62123 11.63024 1.000 29.12544 297 PRO A CA 1
ATOM 2064 C C . PRO A 1 273 ? 18.32995 73.78888 11.09785 1.000 28.67055 297 PRO A C 1
ATOM 2065 O O . PRO A 1 273 ? 17.84701 74.91606 10.99489 1.000 28.63610 297 PRO A O 1
ATOM 2069 N N . LEU A 1 274 ? 19.57573 73.50006 10.73618 1.000 28.10467 298 LEU A N 1
ATOM 2070 C CA . LEU A 1 274 ? 20.47798 74.49172 10.14953 1.000 30.05714 298 LEU A CA 1
ATOM 2071 C C . LEU A 1 274 ? 20.68319 74.15307 8.66998 1.000 29.75964 298 LEU A C 1
ATOM 2072 O O . LEU A 1 274 ? 21.44217 73.24171 8.33158 1.000 32.34763 298 LEU A O 1
ATOM 2077 N N . PHE A 1 275 ? 19.99961 74.88052 7.78945 1.000 30.77973 299 PHE A N 1
ATOM 2078 C CA . PHE A 1 275 ? 20.16510 74.69870 6.35267 1.000 33.81671 299 PHE A CA 1
ATOM 2079 C C . PHE A 1 275 ? 21.36020 75.50340 5.84574 1.000 33.36980 299 PHE A C 1
ATOM 2080 O O . PHE A 1 275 ? 21.88159 76.37743 6.53204 1.000 35.12695 299 PHE A O 1
ATOM 2088 N N . GLY A 1 276 ? 21.78838 75.20354 4.61936 1.000 36.01636 300 GLY A N 1
ATOM 2089 C CA . GLY A 1 276 ? 22.83696 75.99071 3.99267 1.000 39.89740 300 GLY A CA 1
ATOM 2090 C C . GLY A 1 276 ? 22.44354 77.44844 3.85000 1.000 37.79575 300 GLY A C 1
ATOM 2091 O O . GLY A 1 276 ? 21.26974 77.80562 3.83399 1.000 34.11072 300 GLY A O 1
ATOM 2092 N N . LYS A 1 277 ? 23.44412 78.32383 3.75590 1.000 43.26986 301 LYS A N 1
ATOM 2093 C CA . LYS A 1 277 ? 23.08129 79.73654 3.79311 1.000 42.98853 301 LYS A CA 1
ATOM 2094 C C . LYS A 1 277 ? 22.59779 80.27065 2.44981 1.000 43.27912 301 LYS A C 1
ATOM 2095 O O . LYS A 1 277 ? 22.15552 81.42235 2.38833 1.000 43.55936 301 LYS A O 1
ATOM 2101 N N . SER A 1 278 ? 22.64185 79.47228 1.38354 1.000 37.49106 302 SER A N 1
ATOM 2102 C CA . SER A 1 278 ? 21.96638 79.87238 0.15598 1.000 42.86090 302 SER A CA 1
ATOM 2103 C C . SER A 1 278 ? 20.47877 79.53881 0.17128 1.000 43.48902 302 SER A C 1
ATOM 2104 O O . SER A 1 278 ? 19.76435 79.91936 -0.76154 1.000 46.71089 302 SER A O 1
ATOM 2107 N N . VAL A 1 279 ? 19.99023 78.85544 1.20286 1.000 41.79777 303 VAL A N 1
ATOM 2108 C CA . VAL A 1 279 ? 18.60524 78.40144 1.24521 1.000 35.85226 303 VAL A CA 1
ATOM 2109 C C . VAL A 1 279 ? 17.73781 79.49226 1.85419 1.000 36.30965 303 VAL A C 1
ATOM 2110 O O . VAL A 1 279 ? 18.07653 80.05949 2.89584 1.000 36.55585 303 VAL A O 1
ATOM 2114 N N . GLY A 1 280 ? 16.62610 79.80447 1.19793 1.000 35.45064 304 GLY A N 1
ATOM 2115 C CA . GLY A 1 280 ? 15.62565 80.65491 1.80938 1.000 33.80604 304 GLY A CA 1
ATOM 2116 C C . GLY A 1 280 ? 14.79298 79.83332 2.77118 1.000 37.37553 304 GLY A C 1
ATOM 2117 O O . GLY A 1 280 ? 14.13019 78.87141 2.36487 1.000 33.60448 304 GLY A O 1
ATOM 2118 N N . VAL A 1 281 ? 14.82641 80.19121 4.04960 1.000 29.98707 305 VAL A N 1
ATOM 2119 C CA . VAL A 1 281 ? 14.30615 79.35173 5.12358 1.000 33.18718 305 VAL A CA 1
ATOM 2120 C C . VAL A 1 281 ? 13.13782 80.06573 5.79387 1.000 36.71577 305 VAL A C 1
ATOM 2121 O O . VAL A 1 281 ? 13.30156 81.16478 6.33997 1.000 36.49531 305 VAL A O 1
ATOM 2125 N N . ASP A 1 282 ? 11.96834 79.43310 5.76374 1.000 31.99848 306 ASP A N 1
ATOM 2126 C CA . ASP A 1 282 ? 10.75277 79.92506 6.40594 1.000 32.65414 306 ASP A CA 1
ATOM 2127 C C . ASP A 1 282 ? 10.46247 79.01032 7.60191 1.000 35.68868 306 ASP A C 1
ATOM 2128 O O . ASP A 1 282 ? 9.77985 77.98835 7.48014 1.000 29.03604 306 ASP A O 1
ATOM 2133 N N . ILE A 1 283 ? 11.02082 79.37847 8.75609 1.000 33.93098 307 ILE A N 1
ATOM 2134 C CA . ILE A 1 283 ? 10.80057 78.69879 10.02924 1.000 35.04343 307 ILE A CA 1
ATOM 2135 C C . ILE A 1 283 ? 10.67478 79.77348 11.09849 1.000 34.57222 307 ILE A C 1
ATOM 2136 O O . ILE A 1 283 ? 11.67675 80.19612 11.68537 1.000 35.42364 307 ILE A O 1
ATOM 2141 N N . VAL A 1 284 ? 9.45545 80.22587 11.35457 1.000 32.29162 308 VAL A N 1
ATOM 2142 C CA . VAL A 1 284 ? 9.23769 81.35484 12.25805 1.000 36.65074 308 VAL A CA 1
ATOM 2143 C C . VAL A 1 284 ? 9.29593 80.86077 13.70093 1.000 36.73248 308 VAL A C 1
ATOM 2144 O O . VAL A 1 284 ? 8.73282 79.80681 14.03281 1.000 35.53206 308 VAL A O 1
ATOM 2148 N N . ASN A 1 285 ? 9.99907 81.61222 14.55808 1.000 38.38940 309 ASN A N 1
ATOM 2149 C CA . ASN A 1 285 ? 10.16823 81.23760 15.96291 1.000 36.94432 309 ASN A CA 1
ATOM 2150 C C . ASN A 1 285 ? 8.84759 80.80858 16.59587 1.000 36.91211 309 ASN A C 1
ATOM 2151 O O . ASN A 1 285 ? 7.81110 81.44789 16.39394 1.000 34.51777 309 ASN A O 1
ATOM 2156 N N . ASN A 1 286 ? 8.89115 79.70174 17.34307 1.000 35.47758 310 ASN A N 1
ATOM 2157 C CA . ASN A 1 286 ? 7.80059 79.20107 18.18011 1.000 39.58195 310 ASN A CA 1
ATOM 2158 C C . ASN A 1 286 ? 6.60505 78.66966 17.40118 1.000 34.56646 310 ASN A C 1
ATOM 2159 O O . ASN A 1 286 ? 5.57456 78.35437 18.01444 1.000 34.00770 310 ASN A O 1
ATOM 2164 N N . MET A 1 287 ? 6.70509 78.54488 16.07795 1.000 32.33555 311 MET A N 1
ATOM 2165 C CA . MET A 1 287 ? 5.63096 77.97775 15.27338 1.000 31.67908 311 MET A CA 1
ATOM 2166 C C . MET A 1 287 ? 5.87588 76.50506 14.96588 1.000 29.10232 311 MET A C 1
ATOM 2167 O O . MET A 1 287 ? 5.40249 75.99279 13.94659 1.000 26.87222 311 MET A O 1
ATOM 2172 N N . ASN A 1 288 ? 6.64533 75.83920 15.81714 1.000 29.51323 312 ASN A N 1
ATOM 2173 C CA . ASN A 1 288 ? 6.88942 74.41123 15.77677 1.000 24.73317 312 ASN A CA 1
ATOM 2174 C C . ASN A 1 288 ? 7.13008 73.96853 17.21618 1.000 28.92668 312 ASN A C 1
ATOM 2175 O O . ASN A 1 288 ? 6.85428 74.71703 18.15723 1.000 28.92882 312 ASN A O 1
ATOM 2180 N N . SER A 1 289 ? 7.67148 72.76904 17.40106 1.000 23.99827 313 SER A N 1
ATOM 2181 C CA . SER A 1 289 ? 8.02750 72.31519 18.74095 1.000 26.19828 313 SER A CA 1
ATOM 2182 C C . SER A 1 289 ? 9.52502 72.02799 18.86034 1.000 23.39610 313 SER A C 1
ATOM 2183 O O . SER A 1 289 ? 9.93122 71.02600 19.44859 1.000 22.24194 313 SER A O 1
ATOM 2186 N N . PHE A 1 290 ? 10.36903 72.90009 18.30498 1.000 21.19562 314 PHE A N 1
ATOM 2187 C CA . PHE A 1 290 ? 11.81607 72.71166 18.40891 1.000 24.49412 314 PHE A CA 1
ATOM 2188 C C . PHE A 1 290 ? 12.30901 73.03010 19.82924 1.000 25.84810 314 PHE A C 1
ATOM 2189 O O . PHE A 1 290 ? 11.70128 73.82070 20.55441 1.000 24.08271 314 PHE A O 1
ATOM 2197 N N . CYS A 1 291 ? 13.42623 72.41952 20.24645 1.000 26.00495 315 CYS A N 1
ATOM 2198 C CA . CYS A 1 291 ? 13.84401 72.62144 21.63483 1.000 25.71976 315 CYS A CA 1
ATOM 2199 C C . CYS A 1 291 ? 14.32000 74.06375 21.86888 1.000 26.71035 315 CYS A C 1
ATOM 2200 O O . CYS A 1 291 ? 14.02118 74.66179 22.91202 1.000 24.75760 315 CYS A O 1
ATOM 2203 N N . THR A 1 292 ? 15.01010 74.65889 20.89399 1.000 26.63665 316 THR A N 1
ATOM 2204 C CA . THR A 1 292 ? 15.34226 76.08228 20.95909 1.000 27.25157 316 THR A CA 1
ATOM 2205 C C . THR A 1 292 ? 15.06056 76.68856 19.59068 1.000 28.08420 316 THR A C 1
ATOM 2206 O O . THR A 1 292 ? 14.85161 75.97646 18.60825 1.000 25.00900 316 THR A O 1
ATOM 2210 N N . ASN A 1 293 ? 15.01938 78.01632 19.53150 1.000 29.92389 317 ASN A N 1
ATOM 2211 C CA . ASN A 1 293 ? 14.83725 78.70507 18.26223 1.000 29.26981 317 ASN A CA 1
ATOM 2212 C C . ASN A 1 293 ? 16.15633 79.01569 17.56416 1.000 30.45863 317 ASN A C 1
ATOM 2213 O O . ASN A 1 293 ? 16.15123 79.67892 16.52114 1.000 31.18821 317 ASN A O 1
ATOM 2218 N N . VAL A 1 294 ? 17.28201 78.55634 18.09536 1.000 29.43164 318 VAL A N 1
ATOM 2219 C CA . VAL A 1 294 ? 18.57124 78.78725 17.45043 1.000 27.59043 318 VAL A CA 1
ATOM 2220 C C . VAL A 1 294 ? 18.83940 77.65266 16.46202 1.000 28.31721 318 VAL A C 1
ATOM 2221 O O . VAL A 1 294 ? 18.95771 76.48062 16.84991 1.000 26.38830 318 VAL A O 1
ATOM 2225 N N . ALA A 1 295 ? 18.95703 78.00326 15.18581 1.000 24.30921 319 ALA A N 1
ATOM 2226 C CA . ALA A 1 295 ? 19.19385 76.99714 14.15744 1.000 27.83403 319 ALA A CA 1
ATOM 2227 C C . ALA A 1 295 ? 20.53921 76.31219 14.37525 1.000 28.67797 319 ALA A C 1
ATOM 2228 O O . ALA A 1 295 ? 21.57034 76.96807 14.53030 1.000 26.77248 319 ALA A O 1
ATOM 2230 N N . GLY A 1 296 ? 20.51968 74.98384 14.39852 1.000 28.64761 320 GLY A N 1
ATOM 2231 C CA . GLY A 1 296 ? 21.70539 74.20787 14.65735 1.000 26.99353 320 GLY A CA 1
ATOM 2232 C C . GLY A 1 296 ? 22.08003 74.02514 16.11930 1.000 28.63519 320 GLY A C 1
ATOM 2233 O O . GLY A 1 296 ? 23.10995 73.40559 16.38714 1.000 30.98762 320 GLY A O 1
ATOM 2234 N N . GLU A 1 297 ? 21.30242 74.54109 17.07590 1.000 28.85650 321 GLU A N 1
ATOM 2235 C CA . GLU A 1 297 ? 21.65813 74.38278 18.48401 1.000 24.73425 321 GLU A CA 1
ATOM 2236 C C . GLU A 1 297 ? 21.17234 73.03461 19.01653 1.000 30.68444 321 GLU A C 1
ATOM 2237 O O . GLU A 1 297 ? 20.01284 72.65165 18.81128 1.000 30.01150 321 GLU A O 1
ATOM 2243 N N . ALA A 1 298 ? 22.06543 72.30998 19.68695 1.000 29.96924 322 ALA A N 1
ATOM 2244 C CA . ALA A 1 298 ? 21.71497 71.01707 20.26681 1.000 30.19555 322 ALA A CA 1
ATOM 2245 C C . ALA A 1 298 ? 20.72121 71.17595 21.41728 1.000 28.55534 322 ALA A C 1
ATOM 2246 O O . ALA A 1 298 ? 20.72437 72.17660 22.13782 1.000 29.29823 322 ALA A O 1
ATOM 2248 N N . CYS A 1 299 ? 19.87212 70.16645 21.59238 1.000 27.10295 323 CYS A N 1
ATOM 2249 C CA . CYS A 1 299 ? 18.91319 70.15873 22.68894 1.000 26.12639 323 CYS A CA 1
ATOM 2250 C C . CYS A 1 299 ? 19.56429 69.67478 23.98011 1.000 27.67797 323 CYS A C 1
ATOM 2251 O O . CYS A 1 299 ? 20.63029 69.04887 23.98202 1.000 26.99522 323 CYS A O 1
ATOM 2254 N N . ASP A 1 300 ? 18.89370 69.96200 25.08368 1.000 28.22875 324 ASP A N 1
ATOM 2255 C CA . ASP A 1 300 ? 19.20171 69.29895 26.34192 1.000 28.53243 324 ASP A CA 1
ATOM 2256 C C . ASP A 1 300 ? 19.15210 67.78231 26.13915 1.000 28.20716 324 ASP A C 1
ATOM 2257 O O . ASP A 1 300 ? 18.26746 67.28600 25.42508 1.000 26.14991 324 ASP A O 1
ATOM 2262 N N . PRO A 1 301 ? 20.10081 67.02326 26.70550 1.000 28.28189 325 PRO A N 1
ATOM 2263 C CA . PRO A 1 301 ? 20.11639 65.56774 26.47987 1.000 30.28186 325 PRO A CA 1
ATOM 2264 C C . PRO A 1 301 ? 18.85262 64.85857 26.93960 1.000 29.25858 325 PRO A C 1
ATOM 2265 O O . PRO A 1 301 ? 18.49060 63.83192 26.35667 1.000 29.07709 325 PRO A O 1
ATOM 2269 N N . ARG A 1 302 ? 18.17431 65.36252 27.97228 1.000 29.41525 326 ARG A N 1
ATOM 2270 C CA . ARG A 1 302 ? 16.90535 64.75601 28.35605 1.000 28.31394 326 ARG A CA 1
ATOM 2271 C C . ARG A 1 302 ? 15.85600 64.95448 27.26829 1.000 26.59341 326 ARG A C 1
ATOM 2272 O O . ARG A 1 302 ? 15.03267 64.06584 27.03467 1.000 28.63948 326 ARG A O 1
ATOM 2280 N N . VAL A 1 303 ? 15.90209 66.09321 26.57360 1.000 27.82929 327 VAL A N 1
ATOM 2281 C CA . VAL A 1 303 ? 14.99499 66.35366 25.46127 1.000 24.88439 327 VAL A CA 1
ATOM 2282 C C . VAL A 1 303 ? 15.28841 65.41596 24.29492 1.000 27.69470 327 VAL A C 1
ATOM 2283 O O . VAL A 1 303 ? 14.36409 64.86570 23.68109 1.000 26.63239 327 VAL A O 1
ATOM 2287 N N . ASP A 1 304 ? 16.57351 65.21323 23.96990 1.000 26.72112 328 ASP A N 1
ATOM 2288 C CA . ASP A 1 304 ? 16.94457 64.24538 22.94102 1.000 29.90144 328 ASP A CA 1
ATOM 2289 C C . ASP A 1 304 ? 16.40899 62.85869 23.27317 1.000 27.97539 328 ASP A C 1
ATOM 2290 O O . ASP A 1 304 ? 15.88160 62.15258 22.40148 1.000 28.51690 328 ASP A O 1
ATOM 2295 N N . THR A 1 305 ? 16.60452 62.42888 24.51821 1.000 24.14513 329 THR A N 1
ATOM 2296 C CA . THR A 1 305 ? 16.13466 61.11533 24.93924 1.000 27.42056 329 THR A CA 1
ATOM 2297 C C . THR A 1 305 ? 14.61747 60.99816 24.79576 1.000 24.36011 329 THR A C 1
ATOM 2298 O O . THR A 1 305 ? 14.11261 60.00346 24.27661 1.000 25.48666 329 THR A O 1
ATOM 2302 N N . LEU A 1 306 ? 13.87313 62.00835 25.25339 1.000 22.84180 330 LEU A N 1
ATOM 2303 C CA . LEU A 1 306 ? 12.41630 61.90996 25.21944 1.000 22.74098 330 LEU A CA 1
ATOM 2304 C C . LEU A 1 306 ? 11.87817 61.95353 23.78675 1.000 24.86445 330 LEU A C 1
ATOM 2305 O O . LEU A 1 306 ? 10.88124 61.28925 23.48329 1.000 23.56643 330 LEU A O 1
ATOM 2310 N N . VAL A 1 307 ? 12.53255 62.70046 22.88894 1.000 22.50207 331 VAL A N 1
ATOM 2311 C CA . VAL A 1 307 ? 12.11545 62.69883 21.48918 1.000 23.14072 331 VAL A CA 1
ATOM 2312 C C . VAL A 1 307 ? 12.36908 61.33600 20.85052 1.000 25.27634 331 VAL A C 1
ATOM 2313 O O . VAL A 1 307 ? 11.56316 60.88242 20.03081 1.000 24.45691 331 VAL A O 1
ATOM 2317 N N . SER A 1 308 ? 13.45484 60.63945 21.23855 1.000 23.21825 332 SER A N 1
ATOM 2318 C CA . SER A 1 308 ? 13.65083 59.25338 20.79882 1.000 24.39533 332 SER A CA 1
ATOM 2319 C C . SER A 1 308 ? 12.57009 58.33135 21.34390 1.000 23.82656 332 SER A C 1
ATOM 2320 O O . SER A 1 308 ? 12.20137 57.34818 20.69768 1.000 25.59059 332 SER A O 1
ATOM 2323 N N . VAL A 1 309 ? 12.10551 58.58170 22.56341 1.000 23.28219 333 VAL A N 1
ATOM 2324 C CA . VAL A 1 309 ? 10.98381 57.80289 23.07165 1.000 24.71370 333 VAL A CA 1
ATOM 2325 C C . VAL A 1 309 ? 9.74917 58.06042 22.21590 1.000 24.21311 333 VAL A C 1
ATOM 2326 O O . VAL A 1 309 ? 9.03534 57.12791 21.83015 1.000 27.29258 333 VAL A O 1
ATOM 2330 N N . ALA A 1 310 ? 9.49863 59.32723 21.87637 1.000 22.79571 334 ALA A N 1
ATOM 2331 C CA . ALA A 1 310 ? 8.35732 59.65336 21.02159 1.000 26.37291 334 ALA A CA 1
ATOM 2332 C C . ALA A 1 310 ? 8.51477 59.04720 19.63215 1.000 25.03176 334 ALA A C 1
ATOM 2333 O O . ALA A 1 310 ? 7.52984 58.61362 19.02576 1.000 24.15737 334 ALA A O 1
ATOM 2335 N N . GLU A 1 311 ? 9.75101 58.99630 19.12266 1.000 23.11685 335 GLU A N 1
ATOM 2336 C CA . GLU A 1 311 ? 10.00495 58.38140 17.82926 1.000 25.32687 335 GLU A CA 1
ATOM 2337 C C . GLU A 1 311 ? 9.49068 56.94354 17.76732 1.000 24.61166 335 GLU A C 1
ATOM 2338 O O . GLU A 1 311 ? 8.85093 56.54772 16.78478 1.000 24.27395 335 GLU A O 1
ATOM 2344 N N . SER A 1 312 ? 9.74618 56.14954 18.80771 1.000 23.87236 336 SER A N 1
ATOM 2345 C CA . SER A 1 312 ? 9.29144 54.76095 18.79266 1.000 25.90163 336 SER A CA 1
ATOM 2346 C C . SER A 1 312 ? 7.79769 54.62994 19.04812 1.000 27.29682 336 SER A C 1
ATOM 2347 O O . SER A 1 312 ? 7.24453 53.54533 18.84013 1.000 25.98778 336 SER A O 1
ATOM 2350 N N . PHE A 1 313 ? 7.13845 55.69663 19.48913 1.000 25.30359 337 PHE A N 1
ATOM 2351 C CA . PHE A 1 313 ? 5.68530 55.77404 19.47489 1.000 26.98310 337 PHE A CA 1
ATOM 2352 C C . PHE A 1 313 ? 5.14337 56.30341 18.14819 1.000 30.26842 337 PHE A C 1
ATOM 2353 O O . PHE A 1 313 ? 3.93691 56.54009 18.03620 1.000 29.97339 337 PHE A O 1
ATOM 2361 N N . GLY A 1 314 ? 6.00561 56.51847 17.15681 1.000 27.13227 338 GLY A N 1
ATOM 2362 C CA . GLY A 1 314 ? 5.56444 57.08438 15.89859 1.000 29.37748 338 GLY A CA 1
ATOM 2363 C C . GLY A 1 314 ? 5.37532 58.58333 15.92802 1.000 27.70521 338 GLY A C 1
ATOM 2364 O O . GLY A 1 314 ? 4.67096 59.12159 15.06739 1.000 30.48761 338 GLY A O 1
ATOM 2365 N N . TYR A 1 315 ? 5.99071 59.27664 16.89833 1.000 23.57469 339 TYR A N 1
ATOM 2366 C CA . TYR A 1 315 ? 5.91471 60.72464 17.04155 1.000 23.47740 339 TYR A CA 1
ATOM 2367 C C . TYR A 1 315 ? 4.46805 61.21874 17.12548 1.000 25.13981 339 TYR A C 1
ATOM 2368 O O . TYR A 1 315 ? 4.02240 61.95891 16.24134 1.000 28.76878 339 TYR A O 1
ATOM 2377 N N . PRO A 1 316 ? 3.70856 60.86698 18.16500 1.000 28.09498 340 PRO A N 1
ATOM 2378 C CA . PRO A 1 316 ? 2.31046 61.33097 18.23577 1.000 31.10606 340 PRO A CA 1
ATOM 2379 C C . PRO A 1 316 ? 2.22420 62.84839 18.35995 1.000 27.77262 340 PRO A C 1
ATOM 2380 O O . PRO A 1 316 ? 3.04484 63.48608 19.02588 1.000 25.13071 340 PRO A O 1
ATOM 2384 N N . VAL A 1 317 ? 1.18917 63.40857 17.72785 1.000 23.61661 341 VAL A N 1
ATOM 2385 C CA . VAL A 1 317 ? 0.92817 64.84817 17.75821 1.000 26.14746 341 VAL A CA 1
ATOM 2386 C C . VAL A 1 317 ? 0.68546 65.32564 19.18545 1.000 26.06234 341 VAL A C 1
ATOM 2387 O O . VAL A 1 317 ? 1.09611 66.42651 19.57161 1.000 27.00097 341 VAL A O 1
ATOM 2391 N N . LYS A 1 318 ? 0.00693 64.50748 19.98606 1.000 25.00016 342 LYS A N 1
ATOM 2392 C CA . LYS A 1 318 ? -0.29570 64.88233 21.36686 1.000 24.21428 342 LYS A CA 1
ATOM 2393 C C . LYS A 1 318 ? 0.98151 65.16879 22.16657 1.000 27.65234 342 LYS A C 1
ATOM 2394 O O . LYS A 1 318 ? 1.03442 66.13416 22.93978 1.000 24.23181 342 LYS A O 1
ATOM 2400 N N . LEU A 1 319 ? 2.03798 64.37166 21.96745 1.000 21.78265 343 LEU A N 1
ATOM 2401 C CA . LEU A 1 319 ? 3.29705 64.67417 22.64943 1.000 23.52401 343 LEU A CA 1
ATOM 2402 C C . LEU A 1 319 ? 3.96959 65.89502 22.03039 1.000 22.68142 343 LEU A C 1
ATOM 2403 O O . LEU A 1 319 ? 4.43246 66.78645 22.74814 1.000 24.31729 343 LEU A O 1
ATOM 2408 N N . ALA A 1 320 ? 3.99315 65.97344 20.69538 1.000 21.64066 344 ALA A N 1
ATOM 2409 C CA . ALA A 1 320 ? 4.69117 67.06678 20.03147 1.000 23.53767 344 ALA A CA 1
ATOM 2410 C C . ALA A 1 320 ? 4.06054 68.41627 20.35327 1.000 26.74311 344 ALA A C 1
ATOM 2411 O O . ALA A 1 320 ? 4.77898 69.41698 20.48402 1.000 26.11068 344 ALA A O 1
ATOM 2413 N N . GLU A 1 321 ? 2.72987 68.46400 20.50187 1.000 22.72620 345 GLU A N 1
ATOM 2414 C CA . GLU A 1 321 ? 2.06103 69.70950 20.87913 1.000 23.98056 345 GLU A CA 1
ATOM 2415 C C . GLU A 1 321 ? 2.40781 70.14543 22.29786 1.000 28.72221 345 GLU A C 1
ATOM 2416 O O . GLU A 1 321 ? 2.36324 71.34336 22.61466 1.000 25.60309 345 GLU A O 1
ATOM 2422 N N . SER A 1 322 ? 2.72342 69.20057 23.17356 1.000 26.84367 346 SER A N 1
ATOM 2423 C CA . SER A 1 322 ? 2.98442 69.53531 24.56386 1.000 26.45295 346 SER A CA 1
ATOM 2424 C C . SER A 1 322 ? 4.46541 69.71632 24.86816 1.000 26.46131 346 SER A C 1
ATOM 2425 O O . SER A 1 322 ? 4.81024 70.56573 25.69225 1.000 28.39681 346 SER A O 1
ATOM 2428 N N . TRP A 1 323 ? 5.34711 68.96845 24.19738 1.000 26.02872 347 TRP A N 1
ATOM 2429 C CA . TRP A 1 323 ? 6.75544 68.84636 24.59746 1.000 23.23357 347 TRP A CA 1
ATOM 2430 C C . TRP A 1 323 ? 7.59231 69.95820 23.95850 1.000 25.82874 347 TRP A C 1
ATOM 2431 O O . TRP A 1 323 ? 8.47946 69.73467 23.12683 1.000 26.41547 347 TRP A O 1
ATOM 2442 N N . LYS A 1 324 ? 7.31739 71.18091 24.41024 1.000 23.40758 348 LYS A N 1
ATOM 2443 C CA . LYS A 1 324 ? 7.89575 72.39652 23.86036 1.000 25.83546 348 LYS A CA 1
ATOM 2444 C C . LYS A 1 324 ? 9.09545 72.87295 24.68005 1.000 25.49687 348 LYS A C 1
ATOM 2445 O O . LYS A 1 324 ? 9.17071 72.67533 25.89379 1.000 25.28087 348 LYS A O 1
ATOM 2451 N N . GLY A 1 325 ? 10.03560 73.50957 23.99596 1.000 28.84034 349 GLY A N 1
ATOM 2452 C CA . GLY A 1 325 ? 11.17073 74.09102 24.67489 1.000 26.70915 349 GLY A CA 1
ATOM 2453 C C . GLY A 1 325 ? 12.22123 73.05750 25.03268 1.000 24.60431 349 GLY A C 1
ATOM 2454 O O . GLY A 1 325 ? 12.23172 71.92478 24.53687 1.000 25.06455 349 GLY A O 1
ATOM 2455 N N . ASN A 1 326 ? 13.11820 73.46915 25.92843 1.000 23.68560 350 ASN A N 1
ATOM 2456 C CA . ASN A 1 326 ? 14.33888 72.72864 26.21497 1.000 25.27134 350 ASN A CA 1
ATOM 2457 C C . ASN A 1 326 ? 14.38523 72.19485 27.64840 1.000 27.17364 350 ASN A C 1
ATOM 2458 O O . ASN A 1 326 ? 15.44442 71.76114 28.09829 1.000 23.81252 350 ASN A O 1
ATOM 2463 N N . ASN A 1 327 ? 13.26718 72.19725 28.36751 1.000 24.38062 351 ASN A N 1
ATOM 2464 C CA . ASN A 1 327 ? 13.22804 71.76093 29.76445 1.000 27.99235 351 ASN A CA 1
ATOM 2465 C C . ASN A 1 327 ? 12.00883 70.86241 29.94255 1.000 25.78992 351 ASN A C 1
ATOM 2466 O O . ASN A 1 327 ? 10.86759 71.35015 30.00556 1.000 26.76684 351 ASN A O 1
ATOM 2471 N N . PRO A 1 328 ? 12.20963 69.54812 30.02148 1.000 24.93769 352 PRO A N 1
ATOM 2472 C CA . PRO A 1 328 ? 11.07195 68.62111 30.15324 1.000 26.06370 352 PRO A CA 1
ATOM 2473 C C . PRO A 1 328 ? 10.36522 68.69335 31.49200 1.000 29.47833 352 PRO A C 1
ATOM 2474 O O . PRO A 1 328 ? 9.29932 68.07670 31.64028 1.000 28.27488 352 PRO A O 1
ATOM 2478 N N . CYS A 1 329 ? 10.93356 69.38984 32.47265 1.000 26.48765 353 CYS A N 1
ATOM 2479 C CA . CYS A 1 329 ? 10.30587 69.53862 33.77345 1.000 30.61669 353 CYS A CA 1
ATOM 2480 C C . CYS A 1 329 ? 9.27922 70.66813 33.79898 1.000 30.78056 353 CYS A C 1
ATOM 2481 O O . CYS A 1 329 ? 8.64177 70.88051 34.83331 1.000 30.42273 353 CYS A O 1
ATOM 2484 N N . VAL A 1 330 ? 9.08600 71.38121 32.69041 1.000 26.92385 354 VAL A N 1
ATOM 2485 C CA . VAL A 1 330 ? 8.10650 72.46312 32.64197 1.000 29.90557 354 VAL A CA 1
ATOM 2486 C C . VAL A 1 330 ? 6.87301 72.04635 31.83605 1.000 30.07695 354 VAL A C 1
ATOM 2487 O O . VAL A 1 330 ? 6.79616 72.29801 30.63062 1.000 29.69908 354 VAL A O 1
ATOM 2491 N N . ASN A 1 331 ? 5.90573 71.40354 32.49938 1.000 27.56734 355 ASN A N 1
ATOM 2492 C CA . ASN A 1 331 ? 4.57218 71.12965 31.94042 1.000 28.96553 355 ASN A CA 1
ATOM 2493 C C . ASN A 1 331 ? 4.59705 70.26388 30.67359 1.000 28.44459 355 ASN A C 1
ATOM 2494 O O . ASN A 1 331 ? 3.88887 70.53902 29.70632 1.000 29.63708 355 ASN A O 1
ATOM 2499 N N . TRP A 1 332 ? 5.38139 69.19133 30.67478 1.000 28.11065 356 TRP A N 1
ATOM 2500 C CA . TRP A 1 332 ? 5.31247 68.20590 29.60046 1.000 24.42605 356 TRP A CA 1
ATOM 2501 C C . TRP A 1 332 ? 4.33332 67.10326 29.99214 1.000 26.12593 356 TRP A C 1
ATOM 2502 O O . TRP A 1 332 ? 4.44423 66.53597 31.08634 1.000 25.69712 356 TRP A O 1
ATOM 2513 N N . VAL A 1 333 ? 3.37294 66.79939 29.10970 1.000 25.66550 357 VAL A N 1
ATOM 2514 C CA . VAL A 1 333 ? 2.33732 65.83622 29.47936 1.000 28.68133 357 VAL A CA 1
ATOM 2515 C C . VAL A 1 333 ? 2.96669 64.48414 29.72959 1.000 25.79347 357 VAL A C 1
ATOM 2516 O O . VAL A 1 333 ? 3.84872 64.03540 28.98328 1.000 26.41327 357 VAL A O 1
ATOM 2520 N N . GLY A 1 334 ? 2.52031 63.83355 30.80760 1.000 25.50870 358 GLY A N 1
ATOM 2521 C CA . GLY A 1 334 ? 3.02899 62.53917 31.18845 1.000 26.28045 358 GLY A CA 1
ATOM 2522 C C . GLY A 1 334 ? 4.39742 62.54174 31.84310 1.000 29.54446 358 GLY A C 1
ATOM 2523 O O . GLY A 1 334 ? 4.85798 61.46965 32.25544 1.000 25.47725 358 GLY A O 1
ATOM 2524 N N . ILE A 1 335 ? 5.05761 63.69466 31.96886 1.000 27.16388 359 ILE A N 1
ATOM 2525 C CA . ILE A 1 335 ? 6.40063 63.77632 32.55590 1.000 24.29518 359 ILE A CA 1
ATOM 2526 C C . ILE A 1 335 ? 6.31327 64.46612 33.91312 1.000 29.60612 359 ILE A C 1
ATOM 2527 O O . ILE A 1 335 ? 5.87911 65.62246 33.99705 1.000 29.68844 359 ILE A O 1
ATOM 2532 N N . THR A 1 336 ? 6.75727 63.77255 34.96663 1.000 25.70804 360 THR A N 1
ATOM 2533 C CA . THR A 1 336 ? 6.86501 64.33678 36.30944 1.000 26.88119 360 THR A CA 1
ATOM 2534 C C . THR A 1 336 ? 8.32948 64.41119 36.72875 1.000 28.15274 360 THR A C 1
ATOM 2535 O O . THR A 1 336 ? 9.10125 63.48109 36.48669 1.000 28.21493 360 THR A O 1
ATOM 2539 N N . CYS A 1 337 ? 8.69429 65.50827 37.38597 1.000 28.24391 361 CYS A N 1
ATOM 2540 C CA . CYS A 1 337 ? 10.04798 65.75036 37.85571 1.000 29.98950 361 CYS A CA 1
ATOM 2541 C C . CYS A 1 337 ? 10.05217 65.97663 39.35634 1.000 35.43031 361 CYS A C 1
ATOM 2542 O O . CYS A 1 337 ? 9.10569 66.53594 39.91955 1.000 28.78387 361 CYS A O 1
ATOM 2545 N N . SER A 1 338 ? 11.13699 65.55953 39.98388 1.000 34.13325 362 SER A N 1
ATOM 2546 C CA . SER A 1 338 ? 11.47386 65.96008 41.34167 1.000 37.72426 362 SER A CA 1
ATOM 2547 C C . SER A 1 338 ? 12.71307 66.83488 41.19704 1.000 41.20466 362 SER A C 1
ATOM 2548 O O . SER A 1 338 ? 13.82593 66.32678 41.02608 1.000 39.78173 362 SER A O 1
ATOM 2551 N N . GLY A 1 339 ? 12.48700 68.15131 41.18507 1.000 45.17924 363 GLY A N 1
ATOM 2552 C CA . GLY A 1 339 ? 13.51031 69.16729 41.03561 1.000 48.10989 363 GLY A CA 1
ATOM 2553 C C . GLY A 1 339 ? 14.63974 68.84250 40.07937 1.000 48.22113 363 GLY A C 1
ATOM 2554 O O . GLY A 1 339 ? 15.72069 68.43641 40.52036 1.000 50.93320 363 GLY A O 1
ATOM 2555 N N . GLY A 1 340 ? 14.41232 69.01591 38.77670 1.000 44.89183 364 GLY A N 1
ATOM 2556 C CA . GLY A 1 340 ? 15.43178 68.77752 37.77132 1.000 37.62266 364 GLY A CA 1
ATOM 2557 C C . GLY A 1 340 ? 15.53030 67.34391 37.28339 1.000 39.06572 364 GLY A C 1
ATOM 2558 O O . GLY A 1 340 ? 15.92406 67.11810 36.13697 1.000 42.79032 364 GLY A O 1
ATOM 2559 N N . ASN A 1 341 ? 15.18973 66.36994 38.12045 1.000 38.07796 365 ASN A N 1
ATOM 2560 C CA . ASN A 1 341 ? 15.27924 64.96469 37.74806 1.000 34.88688 365 ASN A CA 1
ATOM 2561 C C . ASN A 1 341 ? 13.92339 64.49694 37.24339 1.000 32.58522 365 ASN A C 1
ATOM 2562 O O . ASN A 1 341 ? 12.90912 64.69506 37.91533 1.000 29.59165 365 ASN A O 1
ATOM 2567 N N . ILE A 1 342 ? 13.90371 63.87353 36.06721 1.000 30.92317 366 ILE A N 1
ATOM 2568 C CA . ILE A 1 342 ? 12.68399 63.22727 35.60305 1.000 29.12435 366 ILE A CA 1
ATOM 2569 C C . ILE A 1 342 ? 12.48119 61.94305 36.39749 1.000 28.93503 366 ILE A C 1
ATOM 2570 O O . ILE A 1 342 ? 13.33734 61.05038 36.40368 1.000 24.52403 366 ILE A O 1
ATOM 2575 N N . THR A 1 343 ? 11.33686 61.83318 37.06231 1.000 26.67856 367 THR A N 1
ATOM 2576 C CA . THR A 1 343 ? 11.09869 60.68946 37.92566 1.000 27.82248 367 THR A CA 1
ATOM 2577 C C . THR A 1 343 ? 9.95191 59.80569 37.48104 1.000 26.28683 367 THR A C 1
ATOM 2578 O O . THR A 1 343 ? 9.94042 58.62428 37.84480 1.000 31.49610 367 THR A O 1
ATOM 2582 N N . VAL A 1 344 ? 9.00097 60.31928 36.70539 1.000 28.08209 368 VAL A N 1
ATOM 2583 C CA . VAL A 1 344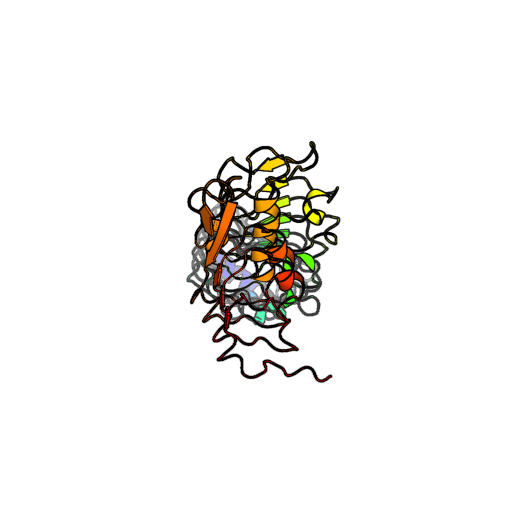 ? 7.85756 59.52591 36.26663 1.000 27.41688 368 VAL A CA 1
ATOM 2584 C C . VAL A 1 344 ? 7.59624 59.75791 34.78633 1.000 27.68369 368 VAL A C 1
ATOM 2585 O O . VAL A 1 344 ? 7.49179 60.90615 34.33500 1.000 28.10229 368 VAL A O 1
ATOM 2589 N N . VAL A 1 345 ? 7.46502 58.66649 34.04044 1.000 25.26394 369 VAL A N 1
ATOM 2590 C CA . VAL A 1 345 ? 6.88694 58.67939 32.70387 1.000 24.38045 369 VAL A CA 1
ATOM 2591 C C . VAL A 1 345 ? 5.56426 57.93353 32.79975 1.000 27.65548 369 VAL A C 1
ATOM 2592 O O . VAL A 1 345 ? 5.53324 56.74573 33.15049 1.000 27.22790 369 VAL A O 1
ATOM 2596 N N . ASN A 1 346 ? 4.47120 58.63712 32.52179 1.000 28.68482 370 ASN A N 1
ATOM 2597 C CA . ASN A 1 346 ? 3.12016 58.12902 32.74423 1.000 25.52872 370 ASN A CA 1
ATOM 2598 C C . ASN A 1 346 ? 2.31281 58.38594 31.48146 1.000 29.65813 370 ASN A C 1
ATOM 2599 O O . ASN A 1 346 ? 1.94256 59.52942 31.19557 1.000 32.69038 370 ASN A O 1
ATOM 2604 N N . MET A 1 347 ? 2.04293 57.33336 30.71907 1.000 31.42375 371 MET A N 1
ATOM 2605 C CA . MET A 1 347 ? 1.23618 57.46930 29.51485 1.000 30.37947 371 MET A CA 1
ATOM 2606 C C . MET A 1 347 ? 0.18603 56.37527 29.44175 1.000 30.95029 371 MET A C 1
ATOM 2607 O O . MET A 1 347 ? -0.07907 55.79458 28.38747 1.000 27.61509 371 MET A O 1
ATOM 2612 N N . ARG A 1 348 ? -0.43961 56.09836 30.57605 1.000 29.04305 372 ARG A N 1
ATOM 2613 C CA . ARG A 1 348 ? -1.46552 55.07421 30.63086 1.000 32.33854 372 ARG A CA 1
ATOM 2614 C C . ARG A 1 348 ? -2.68228 55.51035 29.82270 1.000 34.28403 372 ARG A C 1
ATOM 2615 O O . ARG A 1 348 ? -3.10494 56.66878 29.90388 1.000 34.10520 372 ARG A O 1
ATOM 2623 N N . LYS A 1 349 ? -3.21469 54.58777 29.01264 1.000 28.47316 373 LYS A N 1
ATOM 2624 C CA . LYS A 1 349 ? -4.47482 54.78640 28.29379 1.000 32.18607 373 LYS A CA 1
ATOM 2625 C C . LYS A 1 349 ? -4.37805 55.94303 27.30282 1.000 34.59749 373 LYS A C 1
ATOM 2626 O O . LYS A 1 349 ? -5.27154 56.78350 27.22134 1.000 36.91887 373 LYS A O 1
ATOM 2632 N N . GLN A 1 350 ? -3.28909 55.98879 26.53523 1.000 31.34312 374 GLN A N 1
ATOM 2633 C CA . GLN A 1 350 ? -3.04872 57.09771 25.62346 1.000 33.69574 374 GLN A CA 1
ATOM 2634 C C . GLN A 1 350 ? -3.10639 56.66723 24.16423 1.000 32.76398 374 GLN A C 1
ATOM 2635 O O . GLN A 1 350 ? -2.73476 57.44639 23.27861 1.000 31.48309 374 GLN A O 1
ATOM 2641 N N . ASP A 1 351 ? -3.59751 55.45531 23.89955 1.000 32.27323 375 ASP A N 1
ATOM 2642 C CA . ASP A 1 351 ? -3.74499 54.92807 22.54454 1.000 31.23916 375 ASP A CA 1
ATOM 2643 C C . ASP A 1 351 ? -2.41156 54.91590 21.79949 1.000 31.54855 375 ASP A C 1
ATOM 2644 O O . ASP A 1 351 ? -2.33949 55.22953 20.60996 1.000 33.30434 375 ASP A O 1
ATOM 2649 N N . LEU A 1 352 ? -1.34564 54.53599 22.49957 1.000 29.10334 376 LEU A N 1
ATOM 2650 C CA . LEU A 1 352 ? -0.01584 54.54718 21.91164 1.000 27.58096 376 LEU A CA 1
ATOM 2651 C C . LEU A 1 352 ? 0.24365 53.25499 21.13665 1.000 30.10822 376 LEU A C 1
ATOM 2652 O O . LEU A 1 352 ? -0.05135 52.15684 21.61942 1.000 28.39099 376 LEU A O 1
ATOM 2657 N N . SER A 1 353 ? 0.77790 53.39579 19.92390 1.000 28.73521 377 SER A N 1
ATOM 2658 C CA . SER A 1 353 ? 1.26891 52.28187 19.12838 1.000 31.34457 377 SER A CA 1
ATOM 2659 C C . SER A 1 353 ? 2.78358 52.37213 19.01384 1.000 30.44530 377 SER A C 1
ATOM 2660 O O . SER A 1 353 ? 3.37681 53.43902 19.19543 1.000 30.20978 377 SER A O 1
ATOM 2663 N N . GLY A 1 354 ? 3.40537 51.23857 18.69609 1.000 30.38817 378 GLY A N 1
ATOM 2664 C CA . GLY A 1 354 ? 4.84837 51.19277 18.53737 1.000 29.32461 378 GLY A CA 1
ATOM 2665 C C . GLY A 1 354 ? 5.55405 50.35134 19.58633 1.000 30.54040 378 GLY A C 1
ATOM 2666 O O . GLY A 1 354 ? 5.03090 49.32170 20.01740 1.000 30.93639 378 GLY A O 1
ATOM 2667 N N . THR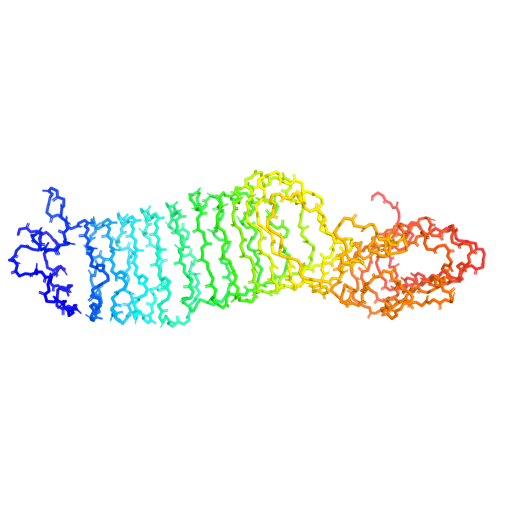 A 1 355 ? 6.74242 50.78786 20.00794 1.000 28.24051 379 THR A N 1
ATOM 2668 C CA . THR A 1 355 ? 7.60014 50.02665 20.90372 1.000 27.10586 379 THR A CA 1
ATOM 2669 C C . THR A 1 355 ? 8.13511 50.94744 21.99610 1.000 31.89252 379 THR A C 1
ATOM 2670 O O . THR A 1 355 ? 7.98088 52.17336 21.93820 1.000 28.72370 379 THR A O 1
ATOM 2674 N N . ILE A 1 356 ? 8.78821 50.34783 22.99208 1.000 28.19043 380 ILE A N 1
ATOM 2675 C CA . ILE A 1 356 ? 9.51023 51.10638 24.00736 1.000 28.14868 380 ILE A CA 1
ATOM 2676 C C . ILE A 1 356 ? 10.94404 51.29611 23.52808 1.000 31.51103 380 ILE A C 1
ATOM 2677 O O . ILE A 1 356 ? 11.69013 50.32305 23.39477 1.000 30.29892 380 ILE A O 1
ATOM 2682 N N . SER A 1 357 ? 11.33582 52.54303 23.29661 1.000 29.04157 381 SER A N 1
ATOM 2683 C CA . SER A 1 357 ? 12.70807 52.83466 22.90928 1.000 32.64501 381 SER A CA 1
ATOM 2684 C C . SER A 1 357 ? 13.69352 52.42966 24.01027 1.000 32.14254 381 SER A C 1
ATOM 2685 O O . SER A 1 357 ? 13.49131 52.77902 25.18064 1.000 28.58437 381 SER A O 1
ATOM 2688 N N . PRO A 1 358 ? 14.76518 51.70666 23.68073 1.000 33.34291 382 PRO A N 1
ATOM 2689 C CA . PRO A 1 358 ? 15.84150 51.49943 24.67211 1.000 31.73186 382 PRO A CA 1
ATOM 2690 C C . PRO A 1 358 ? 16.37755 52.79513 25.26351 1.000 31.95772 382 PRO A C 1
ATOM 2691 O O . PRO A 1 358 ? 16.89415 52.77622 26.38841 1.000 30.22077 382 PRO A O 1
ATOM 2695 N N . SER A 1 359 ? 16.25365 53.92058 24.54876 1.000 31.37472 383 SER A N 1
ATOM 2696 C CA . SER A 1 359 ? 16.69681 55.21760 25.05156 1.000 31.78054 383 SER A CA 1
ATOM 2697 C C . SER A 1 359 ? 16.00962 55.62998 26.34557 1.000 31.81110 383 SER A C 1
ATOM 2698 O O . SER A 1 359 ? 16.54035 56.48421 27.06595 1.000 27.69000 383 SER A O 1
ATOM 2701 N N . LEU A 1 360 ? 14.83244 55.06970 26.63975 1.000 29.18335 384 LEU A N 1
ATOM 2702 C CA . LEU A 1 360 ? 14.15001 55.37520 27.89135 1.000 30.56262 384 LEU A CA 1
ATOM 2703 C C . LEU A 1 360 ? 15.05248 55.14029 29.09622 1.000 30.94805 384 LEU A C 1
ATOM 2704 O O . LEU A 1 360 ? 14.93330 55.83529 30.11125 1.000 26.08758 384 LEU A O 1
ATOM 2709 N N . ALA A 1 361 ? 15.98328 54.18895 28.99219 1.000 33.05352 385 ALA A N 1
ATOM 2710 C CA . ALA A 1 361 ? 16.85858 53.87454 30.11465 1.000 30.80204 385 ALA A CA 1
ATOM 2711 C C . ALA A 1 361 ? 17.89295 54.95941 30.38107 1.000 33.82148 385 ALA A C 1
ATOM 2712 O O . ALA A 1 361 ? 18.56959 54.90160 31.41405 1.000 33.93135 385 ALA A O 1
ATOM 2714 N N . LYS A 1 362 ? 18.03349 55.94172 29.48723 1.000 31.24083 386 LYS A N 1
ATOM 2715 C CA . LYS A 1 362 ? 18.94657 57.04685 29.74378 1.000 30.96541 386 LYS A CA 1
ATOM 2716 C C . LYS A 1 362 ? 18.39236 58.02825 30.76415 1.000 28.39696 386 LYS A C 1
ATOM 2717 O O . LYS A 1 362 ? 19.15390 58.82972 31.30770 1.000 28.95587 386 LYS A O 1
ATOM 2723 N N . LEU A 1 363 ? 17.09351 57.98865 31.04833 1.000 29.27158 387 LEU A N 1
ATOM 2724 C CA . LEU A 1 363 ? 16.52776 58.81906 32.11056 1.000 27.35121 387 LEU A CA 1
ATOM 2725 C C . LEU A 1 363 ? 16.80013 58.10838 33.43704 1.000 30.50449 387 LEU A C 1
ATOM 2726 O O . LEU A 1 363 ? 15.93377 57.46109 34.03055 1.000 28.53568 387 LEU A O 1
ATOM 2731 N N . THR A 1 364 ? 18.04171 58.24559 33.91624 1.000 30.24453 388 THR A N 1
ATOM 2732 C CA . THR A 1 364 ? 18.52556 57.39859 35.00220 1.000 30.01232 388 THR A CA 1
ATOM 2733 C C . THR A 1 364 ? 17.87014 57.68748 36.35050 1.000 30.94663 388 THR A C 1
ATOM 2734 O O . THR A 1 364 ? 17.98221 56.85783 37.25443 1.000 33.55027 388 THR A O 1
ATOM 2738 N N . SER A 1 365 ? 17.17365 58.80559 36.51742 1.000 33.86882 389 SER A N 1
ATOM 2739 C CA . SER A 1 365 ? 16.49859 59.07179 37.78204 1.000 36.30157 389 SER A CA 1
ATOM 2740 C C . SER A 1 365 ? 15.09319 58.47905 37.85394 1.000 36.46899 389 SER A C 1
ATOM 2741 O O . SER A 1 365 ? 14.42090 58.65453 38.87558 1.000 36.67263 389 SER A O 1
ATOM 2744 N N . LEU A 1 366 ? 14.63671 57.78169 36.81437 1.000 27.94507 390 LEU A N 1
ATOM 2745 C CA . LEU A 1 366 ? 13.24543 57.33975 36.76709 1.000 30.52601 390 LEU A CA 1
ATOM 2746 C C . LEU A 1 366 ? 12.89747 56.42192 37.93727 1.000 34.08953 390 LEU A C 1
ATOM 2747 O O . LEU A 1 366 ? 13.65558 55.51160 38.29669 1.000 33.27570 390 LEU A O 1
ATOM 2752 N N . GLU A 1 367 ? 11.73792 56.68262 38.53570 1.000 30.85761 391 GLU A N 1
ATOM 2753 C CA . GLU A 1 367 ? 11.19669 55.87457 39.62085 1.000 33.92560 391 GLU A CA 1
ATOM 2754 C C . GLU A 1 367 ? 9.95131 55.10109 39.22041 1.000 32.49663 391 GLU A C 1
ATOM 2755 O O . GLU A 1 367 ? 9.72662 54.00076 39.73676 1.000 31.69861 391 GLU A O 1
ATOM 2761 N N . THR A 1 368 ? 9.15188 55.63530 38.29638 1.000 31.23180 392 THR A N 1
ATOM 2762 C CA . THR A 1 368 ? 7.95732 54.95262 37.81855 1.000 24.97744 392 THR A CA 1
ATOM 2763 C C . THR A 1 368 ? 7.83065 55.11268 36.31408 1.000 31.34777 392 THR A C 1
ATOM 2764 O O . THR A 1 368 ? 7.97999 56.21989 35.78657 1.000 27.75367 392 THR A O 1
ATOM 2768 N N . ILE A 1 369 ? 7.55235 54.00501 35.63314 1.000 28.51259 393 ILE A N 1
ATOM 2769 C CA . ILE A 1 369 ? 7.15432 54.00876 34.23590 1.000 26.76722 393 ILE A CA 1
ATOM 2770 C C . ILE A 1 369 ? 5.81197 53.30835 34.15699 1.000 29.07281 393 ILE A C 1
ATOM 2771 O O . ILE A 1 369 ? 5.70647 52.12294 34.49823 1.000 30.68418 393 ILE A O 1
ATOM 2776 N N . ASN A 1 370 ? 4.78589 54.03477 33.71958 1.000 27.93298 394 ASN A N 1
ATOM 2777 C CA . ASN A 1 370 ? 3.47283 53.44774 33.46818 1.000 28.07608 394 ASN A CA 1
ATOM 2778 C C . ASN A 1 370 ? 3.09817 53.68039 32.00820 1.000 28.85861 394 ASN A C 1
ATOM 2779 O O . ASN A 1 370 ? 2.84743 54.81967 31.58939 1.000 28.19160 394 ASN A O 1
ATOM 2784 N N . LEU A 1 371 ? 3.06147 52.59283 31.24003 1.000 27.19297 395 LEU A N 1
ATOM 2785 C CA . LEU A 1 371 ? 2.60077 52.59198 29.86204 1.000 28.90727 395 LEU A CA 1
ATOM 2786 C C . LEU A 1 371 ? 1.40909 51.65682 29.69467 1.000 30.47944 395 LEU A C 1
ATOM 2787 O O . LEU A 1 371 ? 1.19106 51.11568 28.61639 1.000 27.20343 395 LEU A O 1
ATOM 2792 N N . ALA A 1 372 ? 0.64889 51.45056 30.76772 1.000 32.68433 396 ALA A N 1
ATOM 2793 C CA . ALA A 1 372 ? -0.43599 50.48231 30.75167 1.000 35.75118 396 ALA A CA 1
ATOM 2794 C C . ALA A 1 372 ? -1.52442 50.89354 29.76841 1.000 33.92615 396 ALA A C 1
ATOM 2795 O O . ALA A 1 372 ? -1.72836 52.07680 29.49572 1.000 29.73755 396 ALA A O 1
ATOM 2797 N N . ASP A 1 373 ? -2.21831 49.88927 29.23159 1.000 35.80615 397 ASP A N 1
ATOM 2798 C CA . ASP A 1 373 ? -3.46545 50.08831 28.49693 1.000 35.12563 397 ASP A CA 1
ATOM 2799 C C . ASP A 1 373 ? -3.23107 50.89389 27.22238 1.000 34.16890 397 ASP A C 1
ATOM 2800 O O . ASP A 1 373 ? -3.85238 51.92874 26.99265 1.000 33.88871 397 ASP A O 1
ATOM 2805 N N . ASN A 1 374 ? -2.30118 50.41215 26.40491 1.000 34.28428 398 ASN A N 1
ATOM 2806 C CA . ASN A 1 374 ? -1.99474 51.00986 25.11474 1.000 30.00770 398 ASN A CA 1
ATOM 2807 C C . ASN A 1 374 ? -2.00783 49.87624 24.09293 1.000 32.50342 398 ASN A C 1
ATOM 2808 O O . ASN A 1 374 ? -2.60975 48.81937 24.31186 1.000 34.19862 398 ASN A O 1
ATOM 2813 N N . LYS A 1 375 ? -1.33124 50.08703 22.96312 1.000 29.80861 399 LYS A N 1
ATOM 2814 C CA . LYS A 1 375 ? -1.22530 49.08653 21.90669 1.000 30.85826 399 LYS A CA 1
ATOM 2815 C C . LYS A 1 375 ? 0.23161 48.84317 21.54252 1.000 28.14750 399 LYS A C 1
ATOM 2816 O O . LYS A 1 375 ? 0.55185 48.55791 20.38754 1.000 33.12030 399 LYS A O 1
ATOM 2822 N N . LEU A 1 376 ? 1.12364 48.96220 22.51975 1.000 30.67948 400 LEU A N 1
ATOM 2823 C CA . LEU A 1 376 ? 2.54145 48.77620 22.27636 1.000 29.84290 400 LEU A CA 1
ATOM 2824 C C . LEU A 1 376 ? 2.86313 47.29227 22.12828 1.000 32.72521 400 LEU A C 1
ATOM 2825 O O . LEU A 1 376 ? 2.12947 46.41724 22.59606 1.000 33.10655 400 LEU A O 1
ATOM 2830 N N . SER A 1 377 ? 3.97171 47.01720 21.45561 1.000 30.59363 401 SER A N 1
ATOM 2831 C CA . SER A 1 377 ? 4.41371 45.64724 21.25781 1.000 35.25981 401 SER A CA 1
ATOM 2832 C C . SER A 1 377 ? 5.94026 45.64625 21.20954 1.000 30.34316 401 SER A C 1
ATOM 2833 O O . SER A 1 377 ? 6.58375 46.60279 21.65245 1.000 31.26601 401 SER A O 1
ATOM 2836 N N . GLY A 1 378 ? 6.52028 44.56992 20.67112 1.000 31.32297 402 GLY A N 1
ATOM 2837 C CA . GLY A 1 378 ? 7.95759 44.35265 20.74690 1.000 31.88169 402 GLY A CA 1
ATOM 2838 C C . GLY A 1 378 ? 8.38609 43.80527 22.10385 1.000 34.80542 402 GLY A C 1
ATOM 2839 O O . GLY A 1 378 ? 7.57944 43.30371 22.89423 1.000 33.49757 402 GLY A O 1
ATOM 2840 N N . HIS A 1 379 ? 9.68383 43.93370 22.37962 1.000 34.34852 403 HIS A N 1
ATOM 2841 C CA . HIS A 1 379 ? 10.28352 43.49194 23.63323 1.000 37.19511 403 HIS A CA 1
ATOM 2842 C C . HIS A 1 379 ? 10.36878 44.64153 24.62763 1.000 36.83532 403 HIS A C 1
ATOM 2843 O O . HIS A 1 379 ? 10.51274 45.80763 24.24551 1.000 35.61697 403 HIS A O 1
ATOM 2850 N N . ILE A 1 380 ? 10.29585 44.29982 25.91141 1.000 33.52926 404 ILE A N 1
ATOM 2851 C CA . ILE A 1 380 ? 10.70148 45.21357 26.97842 1.000 34.67670 404 ILE A CA 1
ATOM 2852 C C . ILE A 1 380 ? 12.22322 45.28967 26.94801 1.000 36.67937 404 ILE A C 1
ATOM 2853 O O . ILE A 1 380 ? 12.88751 44.26560 27.13916 1.000 37.95349 404 ILE A O 1
ATOM 2858 N N . PRO A 1 381 ? 12.81697 46.45303 26.69102 1.000 36.48170 405 PRO A N 1
ATOM 2859 C CA . PRO A 1 381 ? 14.28123 46.50789 26.53718 1.000 37.65984 405 PRO A CA 1
ATOM 2860 C C . PRO A 1 381 ? 15.01334 46.18282 27.83192 1.000 35.07935 405 PRO A C 1
ATOM 2861 O O . PRO A 1 381 ? 14.62887 46.61948 28.92093 1.000 34.36435 405 PRO A O 1
ATOM 2865 N N . ASP A 1 382 ? 16.07957 45.38700 27.69409 1.000 35.02055 406 ASP A N 1
ATOM 2866 C CA . ASP A 1 382 ? 16.86879 44.96883 28.85044 1.000 41.44866 406 ASP A CA 1
ATOM 2867 C C . ASP A 1 382 ? 17.49993 46.15946 29.54613 1.000 37.07478 406 ASP A C 1
ATOM 2868 O O . ASP A 1 382 ? 17.72471 46.12113 30.76066 1.000 36.35794 406 ASP A O 1
ATOM 2873 N N . GLU A 1 383 ? 17.78974 47.22052 28.78855 1.000 36.01920 407 GLU A N 1
ATOM 2874 C CA . GLU A 1 383 ? 18.42323 48.41250 29.33822 1.000 36.05122 407 GLU A CA 1
ATOM 2875 C C . GLU A 1 383 ? 17.66409 48.98532 30.52737 1.000 33.33803 407 GLU A C 1
ATOM 2876 O O . GLU A 1 383 ? 18.26976 49.66148 31.36358 1.000 37.38211 407 GLU A O 1
ATOM 2882 N N . LEU A 1 384 ? 16.35455 48.72626 30.62977 1.000 34.89527 408 LEU A N 1
ATOM 2883 C CA . LEU A 1 384 ? 15.57159 49.23033 31.75526 1.000 31.49193 408 LEU A CA 1
ATOM 2884 C C . LEU A 1 384 ? 16.00670 48.63145 33.09144 1.000 35.10005 408 LEU A C 1
ATOM 2885 O O . LEU A 1 384 ? 15.75572 49.23548 34.14884 1.000 33.15660 408 LEU A O 1
ATOM 2890 N N . THR A 1 385 ? 16.64582 47.46062 33.08193 1.000 35.94337 409 THR A N 1
ATOM 2891 C CA . THR A 1 385 ? 17.08861 46.89047 34.34902 1.000 35.39818 409 THR A CA 1
ATOM 2892 C C . THR A 1 385 ? 18.23695 47.67479 34.97440 1.000 36.61534 409 THR A C 1
ATOM 2893 O O . THR A 1 385 ? 18.49298 47.50270 36.17114 1.000 39.43537 409 THR A O 1
ATOM 2897 N N . THR A 1 386 ? 18.89481 48.55980 34.21750 1.000 37.73018 410 THR A N 1
ATOM 2898 C CA . THR A 1 386 ? 19.93060 49.43418 34.76325 1.000 39.83324 410 THR A CA 1
ATOM 2899 C C . THR A 1 386 ? 19.37646 50.67641 35.45476 1.000 37.45299 410 THR A C 1
ATOM 2900 O O . THR A 1 386 ? 20.16764 51.49314 35.93379 1.000 36.28322 410 THR A O 1
ATOM 2904 N N . LEU A 1 387 ? 18.05693 50.84944 35.52990 1.000 34.14763 411 LEU A N 1
ATOM 2905 C CA . LEU A 1 387 ? 17.48391 52.02429 36.18909 1.000 32.85895 411 LEU A CA 1
ATOM 2906 C C . LEU A 1 387 ? 17.48482 51.76536 37.69222 1.000 37.08466 411 LEU A C 1
ATOM 2907 O O . LEU A 1 387 ? 16.58717 51.10873 38.22191 1.000 36.24491 411 LEU A O 1
ATOM 2912 N N . SER A 1 388 ? 18.49012 52.30604 38.39172 1.000 38.20306 412 SER A N 1
ATOM 2913 C CA . SER A 1 388 ? 18.75456 51.89386 39.76891 1.000 38.78388 412 SER A CA 1
ATOM 2914 C C . SER A 1 388 ? 17.74800 52.44748 40.77211 1.000 42.38423 412 SER A C 1
ATOM 2915 O O . SER A 1 388 ? 17.61771 51.88631 41.86281 1.000 44.02516 412 SER A O 1
ATOM 2918 N N . LYS A 1 389 ? 17.02013 53.51213 40.43537 1.000 43.01999 413 LYS A N 1
ATOM 2919 C CA . LYS A 1 389 ? 16.00164 54.07070 41.32101 1.000 37.66076 413 LYS A CA 1
ATOM 2920 C C . LYS A 1 389 ? 14.57882 53.68440 40.91554 1.000 36.79011 413 LYS A C 1
ATOM 2921 O O . LYS A 1 389 ? 13.61116 54.19625 41.49520 1.000 33.94167 413 LYS A O 1
ATOM 2927 N N . LEU A 1 390 ? 14.43258 52.77211 39.96112 1.000 34.07504 414 LEU A N 1
ATOM 2928 C CA . LEU A 1 390 ? 13.11940 52.40164 39.45444 1.000 36.25188 414 LEU A CA 1
ATOM 2929 C C . LEU A 1 390 ? 12.40838 51.50294 40.45402 1.000 41.61683 414 LEU A C 1
ATOM 2930 O O . LEU A 1 390 ? 12.97673 50.51809 40.93265 1.000 44.18765 414 LEU A O 1
ATOM 2935 N N . ARG A 1 391 ? 11.16034 51.84356 40.76453 1.000 39.00197 415 ARG A N 1
ATOM 2936 C CA . ARG A 1 391 ? 10.35982 51.06817 41.69367 1.000 39.23832 415 ARG A CA 1
ATOM 2937 C C . ARG A 1 391 ? 9.12288 50.44803 41.06581 1.000 42.03160 415 ARG A C 1
ATOM 2938 O O . ARG A 1 391 ? 8.62194 49.45301 41.60488 1.000 40.80096 415 ARG A O 1
ATOM 2946 N N . LEU A 1 392 ? 8.64633 50.96482 39.92811 1.000 36.20920 416 LEU A N 1
ATOM 2947 C CA . LEU A 1 392 ? 7.42561 50.45601 39.31139 1.000 36.85278 416 LEU A CA 1
ATOM 2948 C C . LEU A 1 392 ? 7.51260 50.61415 37.80141 1.000 38.89697 416 LEU A C 1
ATOM 2949 O O . LEU A 1 392 ? 7.69484 51.72804 37.29124 1.000 36.14632 416 LEU A O 1
ATOM 2954 N N . LEU A 1 393 ? 7.40335 49.48968 37.10088 1.000 33.74630 417 LEU A N 1
ATOM 2955 C CA . LEU A 1 393 ? 7.27798 49.43486 35.65285 1.000 32.36595 417 LEU A CA 1
ATOM 2956 C C . LEU A 1 393 ? 5.98845 48.68156 35.36401 1.000 37.35715 417 LEU A C 1
ATOM 2957 O O . LEU A 1 393 ? 5.91804 47.46253 35.56955 1.000 38.41398 417 LEU A O 1
ATOM 2962 N N . ASP A 1 394 ? 4.96888 49.39879 34.90520 1.000 32.97406 418 ASP A N 1
ATOM 2963 C CA . ASP A 1 394 ? 3.66504 48.80533 34.62230 1.000 33.84693 418 ASP A CA 1
ATOM 2964 C C . ASP A 1 394 ? 3.40459 48.89536 33.12376 1.000 34.09064 418 ASP A C 1
ATOM 2965 O O . ASP A 1 394 ? 3.16464 49.98617 32.59122 1.000 29.75855 418 ASP A O 1
ATOM 2970 N N . VAL A 1 395 ? 3.45057 47.74702 32.44797 1.000 35.05413 419 VAL A N 1
ATOM 2971 C CA . VAL A 1 395 ? 3.15718 47.68670 31.01902 1.000 33.57627 419 VAL A CA 1
ATOM 2972 C C . VAL A 1 395 ? 1.93178 46.80962 30.78783 1.000 32.80472 419 VAL A C 1
ATOM 2973 O O . VAL A 1 395 ? 1.80788 46.15925 29.74546 1.000 32.81802 419 VAL A O 1
ATOM 2977 N N . SER A 1 396 ? 1.02167 46.79638 31.76142 1.000 35.97159 420 SER A N 1
ATOM 2978 C CA . SER A 1 396 ? -0.21649 46.02978 31.65282 1.000 39.42686 420 SER A CA 1
ATOM 2979 C C . SER A 1 396 ? -0.95721 46.32838 30.35796 1.000 36.94140 420 SER A C 1
ATOM 2980 O O . SER A 1 396 ? -0.96961 47.46267 29.88054 1.000 36.93021 420 SER A O 1
ATOM 2983 N N . ASN A 1 397 ? -1.58138 45.29166 29.79856 1.000 39.38388 421 ASN A N 1
ATOM 2984 C CA . ASN A 1 397 ? -2.57643 45.43341 28.73576 1.000 37.98627 421 ASN A CA 1
ATOM 2985 C C . ASN A 1 397 ? -1.98782 46.08188 27.48702 1.000 37.46147 421 ASN A C 1
ATOM 2986 O O . ASN A 1 397 ? -2.50096 47.07134 26.95457 1.000 37.38311 421 ASN A O 1
ATOM 2991 N N . ASN A 1 398 ? -0.89886 45.49359 27.01334 1.000 35.17519 422 ASN A N 1
ATOM 2992 C CA . ASN A 1 398 ? -0.32500 45.83237 25.72373 1.000 35.33748 422 ASN A CA 1
ATOM 2993 C C . ASN A 1 398 ? -0.18060 44.51213 24.96939 1.000 35.27098 422 ASN A C 1
ATOM 2994 O O . ASN A 1 398 ? -0.85493 43.51928 25.26781 1.000 37.05590 422 ASN A O 1
ATOM 2999 N N . ASP A 1 399 ? 0.71747 44.47483 23.99235 1.000 34.80879 423 ASP A N 1
ATOM 3000 C CA . ASP A 1 399 ? 1.01258 43.24895 23.25561 1.000 36.54621 423 ASP A CA 1
ATOM 3001 C C . ASP A 1 399 ? 2.51994 42.99951 23.20887 1.000 32.74870 423 ASP A C 1
ATOM 3002 O O . ASP A 1 399 ? 3.09610 42.68138 22.16588 1.000 31.45449 423 ASP A O 1
ATOM 3007 N N . PHE A 1 400 ? 3.17440 43.14662 24.36059 1.000 33.59746 424 PHE A N 1
ATOM 3008 C CA . PHE A 1 400 ? 4.59292 42.82992 24.48387 1.000 34.82949 424 PHE A CA 1
ATOM 3009 C C . PHE A 1 400 ? 4.81865 41.31540 24.46468 1.000 38.82151 424 PHE A C 1
ATOM 3010 O O . PHE A 1 400 ? 3.95898 40.52268 24.87019 1.000 35.21401 424 PHE A O 1
ATOM 3018 N N . TYR A 1 401 ? 5.99007 40.91543 23.97710 1.000 34.43279 425 TYR A N 1
ATOM 3019 C CA . TYR A 1 401 ? 6.35040 39.50794 23.91282 1.000 36.94063 425 TYR A CA 1
ATOM 3020 C C . TYR A 1 401 ? 7.82915 39.38589 24.26135 1.000 39.10361 425 TYR A C 1
ATOM 3021 O O . TYR A 1 401 ? 8.47623 40.36672 24.64711 1.000 38.26269 425 TYR A O 1
ATOM 3030 N N . GLY A 1 402 ? 8.36777 38.16630 24.13314 1.000 38.33321 426 GLY A N 1
ATOM 3031 C CA . GLY A 1 402 ? 9.75048 37.91761 24.49408 1.000 37.58156 426 GLY A CA 1
ATOM 3032 C C . GLY A 1 402 ? 9.91418 37.66286 25.98116 1.000 36.60643 426 GLY A C 1
ATOM 3033 O O . GLY A 1 402 ? 8.95351 37.58496 26.75526 1.000 36.28721 426 GLY A O 1
ATOM 3034 N N . ILE A 1 403 ? 11.17199 37.52997 26.38185 1.000 38.27803 427 ILE A N 1
ATOM 3035 C CA . ILE A 1 403 ? 11.49696 37.26919 27.78055 1.000 38.99176 427 ILE A CA 1
ATOM 3036 C C . ILE A 1 403 ? 11.46066 38.58233 28.55298 1.000 39.67248 427 ILE A C 1
ATOM 3037 O O . ILE A 1 403 ? 12.16348 39.53160 28.18687 1.000 39.90123 427 ILE A O 1
ATOM 3042 N N . PRO A 1 404 ? 10.66627 38.69193 29.61052 1.000 39.57087 428 PRO A N 1
ATOM 3043 C CA . PRO A 1 404 ? 10.70821 39.89895 30.43809 1.000 41.17543 428 PRO A CA 1
ATOM 3044 C C . PRO A 1 404 ? 12.05015 40.00576 31.13692 1.000 44.43000 428 PRO A C 1
ATOM 3045 O O . PRO A 1 404 ? 12.51314 39.03050 31.74557 1.000 40.45934 428 PRO A O 1
ATOM 3049 N N . PRO A 1 405 ? 12.71730 41.15523 31.05571 1.000 44.12937 429 PRO A N 1
ATOM 3050 C CA . PRO A 1 405 ? 14.01454 41.29872 31.73062 1.000 45.01391 429 PRO A CA 1
ATOM 3051 C C . PRO A 1 405 ? 13.87860 41.11235 33.24130 1.000 42.03430 429 PRO A C 1
ATOM 3052 O O . PRO A 1 405 ? 12.79711 41.27441 33.81794 1.000 41.05093 429 PRO A O 1
ATOM 3056 N N . LYS A 1 406 ? 14.99624 40.72117 33.88702 1.000 44.62313 430 LYS A N 1
ATOM 3057 C CA . LYS A 1 406 ? 15.08773 40.66834 35.35572 1.000 43.24954 430 LYS A CA 1
ATOM 3058 C C . LYS A 1 406 ? 15.47167 41.97239 35.95165 1.000 39.23832 430 LYS A C 1
ATOM 3059 O O . LYS A 1 406 ? 16.65225 42.32886 35.94502 1.000 39.15709 430 LYS A O 1
ATOM 3065 N N . PHE A 1 407 ? 14.55217 42.50946 36.69250 1.000 35.68674 431 PHE A N 1
ATOM 3066 C CA . PHE A 1 407 ? 14.84095 43.70580 37.42534 1.000 41.15701 431 PHE A CA 1
ATOM 3067 C C . PHE A 1 407 ? 15.29255 43.33223 38.82737 1.000 45.06079 431 PHE A C 1
ATOM 3068 O O . PHE A 1 407 ? 15.17775 42.18670 39.26279 1.000 44.32842 431 PHE A O 1
ATOM 3076 N N . ARG A 1 408 ? 15.81633 44.32011 39.53630 1.000 43.83662 432 ARG A N 1
ATOM 3077 C CA . ARG A 1 408 ? 16.16360 44.09600 40.92396 1.000 49.47582 432 ARG A CA 1
ATOM 3078 C C . ARG A 1 408 ? 14.93337 43.68309 41.72058 1.000 49.23898 432 ARG A C 1
ATOM 3079 O O . ARG A 1 408 ? 13.78727 43.87935 41.30300 1.000 50.32563 432 ARG A O 1
ATOM 3087 N N . ASP A 1 409 ? 15.19809 43.10429 42.89350 1.000 53.28874 433 ASP A N 1
ATOM 3088 C CA . ASP A 1 409 ? 14.14069 42.61691 43.77054 1.000 51.34450 433 ASP A CA 1
ATOM 3089 C C . ASP A 1 409 ? 13.11337 43.69331 44.08697 1.000 51.60348 433 ASP A C 1
ATOM 3090 O O . ASP A 1 409 ? 11.92599 43.39199 44.26129 1.000 53.23495 433 ASP A O 1
ATOM 3095 N N . THR A 1 410 ? 13.54829 44.94722 44.16122 1.000 52.78717 434 THR A N 1
ATOM 3096 C CA . THR A 1 410 ? 12.72826 46.05771 44.62381 1.000 52.09019 434 THR A CA 1
ATOM 3097 C C . THR A 1 410 ? 11.88661 46.70110 43.52393 1.000 52.54350 434 THR A C 1
ATOM 3098 O O . THR A 1 410 ? 11.18532 47.68171 43.79874 1.000 50.59421 434 THR A O 1
ATOM 3102 N N . VAL A 1 411 ? 11.94432 46.19735 42.29475 1.000 45.88852 435 VAL A N 1
ATOM 3103 C CA . VAL A 1 411 ? 11.12875 46.72360 41.20559 1.000 45.67821 435 VAL A CA 1
ATOM 3104 C C . VAL A 1 411 ? 9.85075 45.90344 41.12264 1.000 46.77015 435 VAL A C 1
ATOM 3105 O O . VAL A 1 411 ? 9.90063 44.67150 41.06493 1.000 48.43279 435 VAL A O 1
ATOM 3109 N N . THR A 1 412 ? 8.70676 46.58016 41.13059 1.000 46.72761 436 THR A N 1
ATOM 3110 C CA . THR A 1 412 ? 7.42432 45.94731 40.84355 1.000 43.32219 436 THR A CA 1
ATOM 3111 C C . THR A 1 412 ? 7.18583 45.99624 39.33758 1.000 42.94581 436 THR A C 1
ATOM 3112 O O . THR A 1 412 ? 7.09794 47.08131 38.75420 1.000 43.05950 436 THR A O 1
ATOM 3116 N N . LEU A 1 413 ? 7.08109 44.82995 38.71264 1.000 40.67750 437 LEU A N 1
ATOM 3117 C CA . LEU A 1 413 ? 6.87261 44.71737 37.27698 1.000 42.32973 437 LEU A CA 1
ATOM 3118 C C . LEU A 1 413 ? 5.47925 44.15666 37.03780 1.000 41.44526 437 LEU A C 1
ATOM 3119 O O . LEU A 1 413 ? 5.16417 43.05843 37.50800 1.000 48.56841 437 LEU A O 1
ATOM 3124 N N . VAL A 1 414 ? 4.64230 44.90444 36.32578 1.000 38.96029 438 VAL A N 1
ATOM 3125 C CA . VAL A 1 414 ? 3.28750 44.45740 36.00209 1.000 40.43324 438 VAL A CA 1
ATOM 3126 C C . VAL A 1 414 ? 3.20313 44.23210 34.49888 1.000 37.04996 438 VAL A C 1
ATOM 3127 O O . VAL A 1 414 ? 3.24003 45.19062 33.71611 1.000 38.92991 438 VAL A O 1
ATOM 3131 N N . THR A 1 415 ? 3.06469 42.96689 34.08926 1.000 38.15077 439 THR A N 1
ATOM 3132 C CA . THR A 1 415 ? 2.92603 42.61649 32.67840 1.000 41.02710 439 THR A CA 1
ATOM 3133 C C . THR A 1 415 ? 1.61636 41.90057 32.35784 1.000 39.42978 439 THR A C 1
ATOM 3134 O O . THR A 1 415 ? 1.48366 41.34931 31.26130 1.000 37.32502 439 THR A O 1
ATOM 3138 N N . GLU A 1 416 ? 0.65517 41.87166 33.27633 1.000 42.31813 440 GLU A N 1
ATOM 3139 C CA . GLU A 1 416 ? -0.58387 41.15599 33.00056 1.000 44.15235 440 GLU A CA 1
ATOM 3140 C C . GLU A 1 416 ? -1.33622 41.81134 31.84684 1.000 44.91332 440 GLU A C 1
ATOM 3141 O O . GLU A 1 416 ? -1.25769 43.02169 31.62670 1.000 44.53389 440 GLU A O 1
ATOM 3147 N N . GLY A 1 417 ? -2.06607 40.99649 31.09460 1.000 39.61763 441 GLY A N 1
ATOM 3148 C CA . GLY A 1 417 ? -2.73168 41.48266 29.90590 1.000 41.92586 441 GLY A CA 1
ATOM 3149 C C . GLY A 1 417 ? -1.87197 41.50648 28.66296 1.000 39.95625 441 GLY A C 1
ATOM 3150 O O . GLY A 1 417 ? -2.32689 41.99432 27.62310 1.000 42.12513 441 GLY A O 1
ATOM 3151 N N . ASN A 1 418 ? -0.64505 41.00939 28.73877 1.000 39.76132 442 ASN A N 1
ATOM 3152 C CA . ASN A 1 418 ? 0.21372 40.82290 27.57539 1.000 40.55843 442 ASN A CA 1
ATOM 3153 C C . ASN A 1 418 ? 0.20734 39.32814 27.26301 1.000 41.85494 442 ASN A C 1
ATOM 3154 O O . ASN A 1 418 ? 0.97610 38.55746 27.84586 1.000 38.48444 442 ASN A O 1
ATOM 3159 N N . ALA A 1 419 ? -0.65353 38.92997 26.32265 1.000 43.05309 443 ALA A N 1
ATOM 3160 C CA . ALA A 1 419 ? -0.95622 37.51398 26.11628 1.000 43.70092 443 ALA A CA 1
ATOM 3161 C C . ALA A 1 419 ? 0.28915 36.71359 25.75727 1.000 43.03727 443 ALA A C 1
ATOM 3162 O O . ALA A 1 419 ? 0.44017 35.56030 26.17997 1.000 40.92915 443 ALA A O 1
ATOM 3164 N N . ASN A 1 420 ? 1.19885 37.31232 24.99245 1.000 41.34408 444 ASN A N 1
ATOM 3165 C CA . ASN A 1 420 ? 2.37876 36.62938 24.48947 1.000 37.77554 444 ASN A CA 1
ATOM 3166 C C . ASN A 1 420 ? 3.63615 36.92748 25.30621 1.000 35.23545 444 ASN A C 1
ATOM 3167 O O . ASN A 1 420 ? 4.74818 36.69981 24.82467 1.000 35.28196 444 ASN A O 1
ATOM 3172 N N . MET A 1 421 ? 3.48447 37.40895 26.53437 1.000 39.92314 445 MET A N 1
ATOM 3173 C CA . MET A 1 421 ? 4.64042 37.68350 27.38134 1.000 40.10873 445 MET A CA 1
ATOM 3174 C C . MET A 1 421 ? 5.31273 36.37386 27.79160 1.000 39.15478 445 MET A C 1
ATOM 3175 O O . MET A 1 421 ? 4.64079 35.42207 28.19263 1.000 35.26333 445 MET A O 1
ATOM 3180 N N . GLY A 1 422 ? 6.64138 36.32440 27.69291 1.000 42.02215 446 GLY A N 1
ATOM 3181 C CA . GLY A 1 422 ? 7.37929 35.09653 27.91810 1.000 37.92197 446 GLY A CA 1
ATOM 3182 C C . GLY A 1 422 ? 7.54544 34.22374 26.68807 1.000 41.18316 446 GLY A C 1
ATOM 3183 O O . GLY A 1 422 ? 8.36793 33.29756 26.71129 1.000 41.89749 446 GLY A O 1
ATOM 3184 N N . LYS A 1 423 ? 6.79889 34.49135 25.61538 1.000 36.25089 447 LYS A N 1
ATOM 3185 C CA . LYS A 1 423 ? 6.94166 33.75276 24.36504 1.000 38.19203 447 LYS A CA 1
ATOM 3186 C C . LYS A 1 423 ? 8.11604 34.31297 23.57525 1.000 37.75360 447 LYS A C 1
ATOM 3187 O O . LYS A 1 423 ? 8.14910 35.50487 23.25340 1.000 39.81039 447 LYS A O 1
ATOM 3193 N N . ASN A 1 424 ? 9.07449 33.44720 23.25366 1.000 40.23491 448 ASN A N 1
ATOM 3194 C CA . ASN A 1 424 ? 10.34561 33.88388 22.68906 1.000 41.94014 448 ASN A CA 1
ATOM 3195 C C . ASN A 1 424 ? 10.85248 32.89198 21.64687 1.000 43.22170 448 ASN A C 1
ATOM 3196 O O . ASN A 1 424 ? 12.06195 32.82259 21.40060 1.000 43.31305 448 ASN A O 1
ATOM 3201 N N . GLY A 1 425 ? 9.96011 32.11128 21.04414 1.000 45.13007 449 GLY A N 1
ATOM 3202 C CA . GLY A 1 425 ? 10.33613 31.18416 20.00687 1.000 43.50428 449 GLY A CA 1
ATOM 3203 C C . GLY A 1 425 ? 10.67750 31.90702 18.72001 1.000 53.67856 449 GLY A C 1
ATOM 3204 O O . GLY A 1 425 ? 10.51276 33.13008 18.60040 1.000 50.95420 449 GLY A O 1
ATOM 3205 N N . PRO A 1 426 ? 11.17429 31.15438 17.72334 1.000 51.44498 450 PRO A N 1
ATOM 3206 C CA . PRO A 1 426 ? 11.53768 31.67256 16.39538 1.000 58.36327 450 PRO A CA 1
ATOM 3207 C C . PRO A 1 426 ? 10.32902 32.20186 15.63311 1.000 54.11461 450 PRO A C 1
ATOM 3208 O O . PRO A 1 426 ? 9.22405 31.76944 15.95821 1.000 52.06115 450 PRO A O 1
#

InterPro domains:
  IPR000719 Protein kinase domain [PF00069] (586-861)
  IPR000719 Protein kinase domain [PS50011] (585-866)
  IPR000719 Protein kinase domain [SM00220] (585-868)
  IPR001611 Leucine-rich repeat [PF00560] (162-183)
  IPR001611 Leucine-rich repeat [PF00560] (389-411)
  IPR001611 Leucine-rich repeat [PF13855] (109-147)
  IPR003591 Leucine-rich repeat, typical subtype [SM00369] (111-134)
  IPR003591 Leucine-rich repeat, typical subtype [SM00369] (186-209)
  IPR003591 Leucine-rich repeat, typical subtype [SM00369] (255-278)
  IPR003591 Leucine-rich repeat, typical subtype [SM00369] (387-410)
  IPR003591 Leucine-rich repeat, typical subtype [SM00369] (411-433)
  IPR008271 Serine/threonine-protein kinase, active site [PS00108] (710-722)
  IPR011009 Protein kinase-like domain superfamily [SSF56112] (573-889)
  IPR013210 Leucine-rich repeat-containing N-terminal, plant-type [PF08263] (31-62)
  IPR013210 Leucine-rich repeat-containing N-terminal, plant-type [PF08263] (327-362)
  IPR017441 Protein kinase, ATP binding site [PS00107] (591-613)
  IPR032675 Leucine-rich repeat domain superfamily [G3DSA:3.80.10.10] (28-322)
  IPR032675 Leucine-rich repeat domain superfamily [G3DSA:3.80.10.10] (325-449)
  IPR052422 Auxin Signal Transduction Ser/Thr Kinase [PTHR47986] (9-943)